Protein AF-D6GSN2-F1 (afdb_monomer_lite)

pLDDT: mean 81.01, std 17.98, range [33.53, 98.56]

Structure (mmCIF, N/CA/C/O backbone):
data_AF-D6GSN2-F1
#
_entry.id   AF-D6GSN2-F1
#
loop_
_atom_site.group_PDB
_atom_site.id
_atom_site.type_symbol
_atom_site.label_atom_id
_atom_site.label_alt_id
_atom_site.label_comp_id
_atom_site.label_asym_id
_atom_site.label_entity_id
_atom_site.label_seq_id
_atom_site.pdbx_PDB_ins_code
_atom_site.Cartn_x
_atom_site.Cartn_y
_atom_site.Cartn_z
_atom_site.occupancy
_atom_site.B_iso_or_equiv
_atom_site.auth_seq_id
_atom_site.auth_comp_id
_atom_site.auth_asym_id
_atom_site.auth_atom_id
_atom_site.pdbx_PDB_model_num
ATOM 1 N N . MET A 1 1 ? -15.980 -35.572 46.459 1.00 46.94 1 MET A N 1
ATOM 2 C CA . MET A 1 1 ? -16.280 -35.237 45.053 1.00 46.94 1 MET A CA 1
ATOM 3 C C . MET A 1 1 ? -17.525 -34.352 44.916 1.00 46.94 1 MET A C 1
ATOM 5 O O . MET A 1 1 ? -17.625 -33.652 43.924 1.00 46.94 1 MET A O 1
ATOM 9 N N . ASP A 1 2 ? -18.400 -34.263 45.930 1.00 45.56 2 ASP A N 1
ATOM 10 C CA . ASP A 1 2 ? -19.684 -33.539 45.803 1.00 45.56 2 ASP A CA 1
ATOM 11 C C . ASP A 1 2 ? -19.671 -32.040 46.159 1.00 45.56 2 ASP A C 1
ATOM 13 O O . ASP A 1 2 ? -20.630 -31.335 45.865 1.00 45.56 2 ASP A O 1
ATOM 17 N N . LYS A 1 3 ? -18.590 -31.507 46.750 1.00 38.56 3 LYS A N 1
ATOM 18 C CA . LYS A 1 3 ? -18.496 -30.070 47.100 1.00 38.56 3 LYS A CA 1
ATOM 19 C C . LYS A 1 3 ? -18.049 -29.159 45.948 1.00 38.56 3 LYS A C 1
ATOM 21 O O . LYS A 1 3 ? -18.283 -27.959 46.009 1.00 38.56 3 LYS A O 1
ATOM 26 N N . GLU A 1 4 ? -17.402 -29.704 44.919 1.00 41.00 4 GLU A N 1
ATOM 27 C CA . GLU A 1 4 ? -16.933 -28.929 43.755 1.00 41.00 4 GLU A CA 1
ATOM 28 C C . GLU A 1 4 ? -18.029 -28.754 42.692 1.00 41.00 4 GLU A C 1
ATOM 30 O O . GLU A 1 4 ? -18.098 -27.717 42.036 1.00 41.00 4 GLU A O 1
ATOM 35 N N . LEU A 1 5 ? -18.934 -29.731 42.569 1.00 42.16 5 LEU A N 1
ATOM 36 C CA . LEU A 1 5 ? -20.076 -29.668 41.652 1.00 42.16 5 LEU A CA 1
ATOM 37 C C . LEU A 1 5 ? -21.131 -28.643 42.094 1.00 42.16 5 LEU A C 1
ATOM 39 O O . LEU A 1 5 ? -21.632 -27.903 41.250 1.00 42.16 5 LEU A O 1
ATOM 43 N N . SER A 1 6 ? -21.406 -28.528 43.400 1.00 38.72 6 SER A N 1
ATOM 44 C CA . SER A 1 6 ? -22.350 -27.522 43.911 1.00 38.72 6 SER A CA 1
ATOM 45 C C . SER A 1 6 ? -21.814 -26.095 43.766 1.00 38.72 6 SER A C 1
ATOM 47 O O . SER A 1 6 ? -22.580 -25.173 43.513 1.00 38.72 6 SER A O 1
ATOM 49 N N . LEU A 1 7 ? -20.493 -25.907 43.884 1.00 39.81 7 LEU A N 1
ATOM 50 C CA . LEU A 1 7 ? -19.859 -24.593 43.765 1.00 39.81 7 LEU A CA 1
ATOM 51 C C . LEU A 1 7 ? -19.877 -24.074 42.317 1.00 39.81 7 LEU A C 1
ATOM 53 O O . LEU A 1 7 ? -20.044 -22.879 42.101 1.00 39.81 7 LEU A O 1
ATOM 57 N N . ASN A 1 8 ? -19.735 -24.963 41.328 1.00 41.59 8 ASN A N 1
ATOM 58 C CA . ASN A 1 8 ? -19.773 -24.581 39.914 1.00 41.59 8 ASN A CA 1
ATOM 59 C C . ASN A 1 8 ? -21.194 -24.258 39.426 1.00 41.59 8 ASN A C 1
ATOM 61 O O . ASN A 1 8 ? -21.355 -23.322 38.648 1.00 41.59 8 ASN A O 1
ATOM 65 N N . GLN A 1 9 ? -22.223 -24.956 39.923 1.00 46.56 9 GLN A N 1
ATOM 66 C CA . GLN A 1 9 ? -23.619 -24.621 39.606 1.00 46.56 9 GLN A CA 1
ATOM 67 C C . GLN A 1 9 ? -24.033 -23.256 40.180 1.00 46.56 9 GLN A C 1
ATOM 69 O O . GLN A 1 9 ? -24.619 -22.452 39.460 1.00 46.56 9 GLN A O 1
ATOM 74 N N . ASP A 1 10 ? -23.627 -22.939 41.414 1.00 41.78 10 ASP A N 1
ATOM 75 C CA . ASP A 1 10 ? -23.891 -21.638 42.055 1.00 41.78 10 ASP A CA 1
ATOM 76 C C . ASP A 1 10 ? -23.193 -20.458 41.342 1.00 41.78 10 ASP A C 1
ATOM 78 O O . ASP A 1 10 ? -23.660 -19.315 41.381 1.00 41.78 10 ASP A O 1
ATOM 82 N N . ILE A 1 11 ? -22.045 -20.708 40.698 1.00 48.97 11 ILE A N 1
ATOM 83 C CA . ILE A 1 11 ? -21.293 -19.695 39.940 1.00 48.97 11 ILE A CA 1
ATOM 84 C C . ILE A 1 11 ? -21.931 -19.443 38.571 1.00 48.97 11 ILE A C 1
ATOM 86 O O . ILE A 1 11 ? -22.007 -18.285 38.153 1.00 48.97 11 ILE A O 1
ATOM 90 N N . ASP A 1 12 ? -22.403 -20.488 37.889 1.00 44.69 12 ASP A N 1
ATOM 91 C CA . ASP A 1 12 ? -23.078 -20.351 36.594 1.00 44.69 12 ASP A CA 1
ATOM 92 C C . ASP A 1 12 ? -24.470 -19.718 36.738 1.00 44.69 12 ASP A C 1
ATOM 94 O O . ASP A 1 12 ? -24.841 -18.863 35.933 1.00 44.69 12 ASP A O 1
ATOM 98 N N . GLU A 1 13 ? -25.203 -20.025 37.810 1.00 42.28 13 GLU A N 1
ATOM 99 C CA . GLU A 1 13 ? -26.502 -19.405 38.090 1.00 42.28 13 GLU A CA 1
ATOM 100 C C . GLU A 1 13 ? -26.351 -17.915 38.448 1.00 42.28 13 GLU A C 1
ATOM 102 O O . GLU A 1 13 ? -27.048 -17.060 37.896 1.00 42.28 13 GLU A O 1
ATOM 107 N N . LYS A 1 14 ? -25.335 -17.553 39.249 1.00 41.28 14 LYS A N 1
ATOM 108 C CA . LYS A 1 14 ? -24.976 -16.142 39.493 1.00 41.28 14 LYS A CA 1
ATOM 109 C C . LYS A 1 14 ? -24.483 -15.422 38.238 1.00 41.28 14 LYS A C 1
ATOM 111 O O . LYS A 1 14 ? -24.717 -14.222 38.113 1.00 41.28 14 LYS A O 1
ATOM 116 N N . ARG A 1 15 ? -23.818 -16.109 37.303 1.00 43.31 15 ARG A N 1
ATOM 117 C CA . ARG A 1 15 ? -23.411 -15.525 36.012 1.00 43.31 15 ARG A CA 1
ATOM 118 C C . ARG A 1 15 ? -24.603 -15.228 35.118 1.00 43.31 15 ARG A C 1
ATOM 120 O O . ARG A 1 15 ? -24.644 -14.138 34.557 1.00 43.31 15 ARG A O 1
ATOM 127 N N . ASN A 1 16 ? -25.559 -16.149 35.035 1.00 38.69 16 ASN A N 1
ATOM 128 C CA . ASN A 1 16 ? -26.760 -15.976 34.223 1.00 38.69 16 ASN A CA 1
ATOM 129 C C . ASN A 1 16 ? -27.646 -14.844 34.764 1.00 38.69 16 ASN A C 1
ATOM 131 O O . ASN A 1 16 ? -28.107 -14.015 33.985 1.00 38.69 16 ASN A O 1
ATOM 135 N N . ILE A 1 17 ? -27.780 -14.722 36.091 1.00 39.19 17 ILE A N 1
ATOM 136 C CA . ILE A 1 17 ? -28.518 -13.618 36.732 1.00 39.19 17 ILE A CA 1
ATOM 137 C C . ILE A 1 17 ? -27.818 -12.266 36.498 1.00 39.19 17 ILE A C 1
ATOM 139 O O . ILE A 1 17 ? -28.479 -11.265 36.227 1.00 39.19 17 ILE A O 1
ATOM 143 N N . VAL A 1 18 ? -26.479 -12.222 36.542 1.00 45.31 18 VAL A N 1
ATOM 144 C CA . VAL A 1 18 ? -25.702 -11.006 36.231 1.00 45.31 18 VAL A CA 1
ATOM 145 C C . VAL A 1 18 ? -25.767 -10.658 34.739 1.00 45.31 18 VAL A C 1
ATOM 147 O O . VAL A 1 18 ? -25.810 -9.476 34.397 1.00 45.31 18 VAL A O 1
ATOM 150 N N . GLU A 1 19 ? -25.803 -11.645 33.840 1.00 44.28 19 GLU A N 1
ATOM 151 C CA . GLU A 1 19 ? -26.000 -11.411 32.407 1.00 44.28 19 GLU A CA 1
ATOM 152 C C . GLU A 1 19 ? -27.405 -10.879 32.108 1.00 44.28 19 GLU A C 1
ATOM 154 O O . GLU A 1 19 ? -27.504 -9.867 31.411 1.00 44.28 19 GLU A O 1
ATOM 159 N N . GLU A 1 20 ? -28.463 -11.457 32.686 1.00 41.44 20 GLU A N 1
ATOM 160 C CA . GLU A 1 20 ? -29.844 -10.977 32.527 1.00 41.44 20 GLU A CA 1
ATOM 161 C C . GLU A 1 20 ? -30.050 -9.576 33.117 1.00 41.44 20 GLU A C 1
ATOM 163 O O . GLU A 1 20 ? -30.568 -8.706 32.413 1.00 41.44 20 GLU A O 1
ATOM 168 N N . GLN A 1 21 ? -29.540 -9.292 34.325 1.00 35.34 21 GLN A N 1
ATOM 169 C CA . GLN A 1 21 ? -29.557 -7.930 34.882 1.00 35.34 21 GLN A CA 1
ATOM 170 C C . GLN A 1 21 ? -28.750 -6.948 34.025 1.00 35.34 21 GLN A C 1
ATOM 172 O O . GLN A 1 21 ? -29.186 -5.818 33.813 1.00 35.34 21 GLN A O 1
ATOM 177 N N . SER A 1 22 ? -27.616 -7.368 33.446 1.00 43.03 22 SER A N 1
ATOM 178 C CA . SER A 1 22 ? -26.859 -6.512 32.524 1.00 43.03 22 SER A CA 1
ATOM 179 C C . SER A 1 22 ? -27.620 -6.237 31.225 1.00 43.03 22 SER A C 1
ATOM 181 O O . SER A 1 22 ? -27.480 -5.152 30.657 1.00 43.03 22 SER A O 1
ATOM 183 N N . ILE A 1 23 ? -28.434 -7.182 30.744 1.00 41.75 23 ILE A N 1
ATOM 184 C CA . ILE A 1 23 ? -29.249 -7.046 29.531 1.00 41.75 23 ILE A CA 1
ATOM 185 C C . ILE A 1 23 ? -30.430 -6.101 29.793 1.00 41.75 23 ILE A C 1
ATOM 187 O O . ILE A 1 23 ? -30.676 -5.210 28.972 1.00 41.75 23 ILE A O 1
ATOM 191 N N . GLU A 1 24 ? -31.093 -6.215 30.946 1.00 38.50 24 GLU A N 1
ATOM 192 C CA . GLU A 1 24 ? -32.189 -5.328 31.366 1.00 38.50 24 GLU A CA 1
ATOM 193 C C . GLU A 1 24 ? -31.708 -3.898 31.657 1.00 38.50 24 GLU A C 1
ATOM 195 O O . GLU A 1 24 ? -32.282 -2.927 31.150 1.00 38.50 24 GLU A O 1
ATOM 200 N N . ASP A 1 25 ? -30.578 -3.744 32.351 1.00 40.03 25 ASP A N 1
ATOM 201 C CA . ASP A 1 25 ? -29.944 -2.441 32.571 1.00 40.03 25 ASP A CA 1
ATOM 202 C C . ASP A 1 25 ? -29.464 -1.824 31.250 1.00 40.03 25 ASP A C 1
ATOM 204 O O . ASP A 1 25 ? -29.581 -0.613 31.031 1.00 40.03 25 ASP A O 1
ATOM 208 N N . THR A 1 26 ? -29.004 -2.650 30.302 1.00 40.91 26 THR A N 1
ATOM 209 C CA . THR A 1 26 ? -28.653 -2.205 28.947 1.00 40.91 26 THR A CA 1
ATOM 210 C C . THR A 1 26 ? -29.885 -1.750 28.161 1.00 40.91 26 THR A C 1
ATOM 212 O O . THR A 1 26 ? -29.779 -0.781 27.407 1.00 40.91 26 THR A O 1
ATOM 215 N N . MET A 1 27 ? -31.054 -2.378 28.332 1.00 36.25 27 MET A N 1
ATOM 216 C CA . MET A 1 27 ? -32.306 -1.919 27.712 1.00 36.25 27 MET A CA 1
ATOM 217 C C . MET A 1 27 ? -32.791 -0.594 28.312 1.00 36.25 27 MET A C 1
ATOM 219 O O . MET A 1 27 ? -33.195 0.300 27.563 1.00 36.25 27 MET A O 1
ATOM 223 N N . ASN A 1 28 ? -32.658 -0.411 29.626 1.00 34.50 28 ASN A N 1
ATOM 224 C CA . ASN A 1 28 ? -33.082 0.815 30.303 1.00 34.50 28 ASN A CA 1
ATOM 225 C C . ASN A 1 28 ? -32.132 2.002 30.042 1.00 34.50 28 ASN A C 1
ATOM 227 O O . ASN A 1 28 ? -32.588 3.138 29.867 1.00 34.50 28 ASN A O 1
ATOM 231 N N . LEU A 1 29 ? -30.826 1.762 29.875 1.00 37.44 29 LEU A N 1
ATOM 232 C CA . LEU A 1 29 ? -29.830 2.799 29.557 1.00 37.44 29 LEU A CA 1
ATOM 233 C C . LEU A 1 29 ? -29.814 3.244 28.081 1.00 37.44 29 LEU A C 1
ATOM 235 O O . LEU A 1 29 ? -29.312 4.329 27.776 1.00 37.44 29 LEU A O 1
ATOM 239 N N . VAL A 1 30 ? -30.421 2.487 27.155 1.00 41.88 30 VAL A N 1
ATOM 240 C CA . VAL A 1 30 ? -30.580 2.881 25.733 1.00 41.88 30 VAL A CA 1
ATOM 241 C C . VAL A 1 30 ? -31.420 4.159 25.562 1.00 41.88 30 VAL A C 1
ATOM 243 O O . VAL A 1 30 ? -31.314 4.840 24.536 1.00 41.88 30 VAL A O 1
ATOM 246 N N . THR A 1 31 ? -32.189 4.555 26.579 1.00 39.97 31 THR A N 1
ATOM 247 C CA . THR A 1 31 ? -33.039 5.754 26.540 1.00 39.97 31 THR A CA 1
ATOM 248 C C . THR A 1 31 ? -32.330 7.050 26.950 1.00 39.97 31 THR A C 1
ATOM 250 O O . THR A 1 31 ? -32.788 8.134 26.579 1.00 39.97 31 THR A O 1
ATOM 253 N N . ARG A 1 32 ? -31.177 6.999 27.636 1.00 42.12 32 ARG A N 1
ATOM 254 C CA . ARG A 1 32 ? -30.509 8.208 28.152 1.00 42.12 32 ARG A CA 1
ATOM 255 C C . ARG A 1 32 ? -29.090 8.382 27.603 1.00 42.12 32 ARG A C 1
ATOM 257 O O . ARG A 1 32 ? -28.128 7.800 28.076 1.00 42.12 32 ARG A O 1
ATOM 264 N N . LYS A 1 33 ? -28.986 9.335 26.668 1.00 44.28 33 LYS A N 1
ATOM 265 C CA . LYS A 1 33 ? -27.769 10.046 26.218 1.00 44.28 33 LYS A CA 1
ATOM 266 C C . LYS A 1 33 ? -26.828 9.288 25.263 1.00 44.28 33 LYS A C 1
ATOM 268 O O . LYS A 1 33 ? -25.682 8.986 25.572 1.00 44.28 33 LYS A O 1
ATOM 273 N N . SER A 1 34 ? -27.248 9.187 24.001 1.00 38.78 34 SER A N 1
ATOM 274 C CA . SER A 1 34 ? -26.329 9.270 22.852 1.00 38.78 34 SER A CA 1
ATOM 275 C C . SER A 1 34 ? -26.810 10.385 21.921 1.00 38.78 34 SER A C 1
ATOM 277 O O . SER A 1 34 ? -28.007 10.421 21.637 1.00 38.78 34 SER A O 1
ATOM 279 N N . GLY A 1 35 ? -25.912 11.263 21.454 1.00 40.81 35 GLY A N 1
ATOM 280 C CA . GLY A 1 35 ? -26.198 12.342 20.491 1.00 40.81 35 GLY A CA 1
ATOM 281 C C . GLY A 1 35 ? -27.197 11.927 19.400 1.00 40.81 35 GLY A C 1
ATOM 282 O O . GLY A 1 35 ? -27.111 10.831 18.846 1.00 40.81 35 GLY A O 1
ATOM 283 N N . LYS A 1 36 ? -28.212 12.775 19.202 1.00 40.97 36 LYS A N 1
ATOM 284 C CA . LYS A 1 36 ? -29.557 12.417 18.732 1.00 40.97 36 LYS A CA 1
ATOM 285 C C . LYS A 1 36 ? -29.611 12.046 17.242 1.00 40.97 36 LYS A C 1
ATOM 287 O O . LYS A 1 36 ? -29.685 12.915 16.385 1.00 40.97 36 LYS A O 1
ATOM 292 N N . ILE A 1 37 ? -29.730 10.750 16.957 1.00 44.69 37 ILE A N 1
ATOM 293 C CA . ILE A 1 37 ? -30.671 10.279 15.926 1.00 44.69 37 ILE A CA 1
ATOM 294 C C . ILE A 1 37 ? -32.062 10.354 16.582 1.00 44.69 37 ILE A C 1
ATOM 296 O O . ILE A 1 37 ? -32.171 9.914 17.733 1.00 44.69 37 ILE A O 1
ATOM 300 N N . PRO A 1 38 ? -33.110 10.907 15.938 1.00 43.28 38 PRO A N 1
ATOM 301 C CA . PRO A 1 38 ? -34.443 10.976 16.535 1.00 43.28 38 PRO A CA 1
ATOM 302 C C . PRO A 1 38 ? -34.870 9.593 17.039 1.00 43.28 38 PRO A C 1
ATOM 304 O O . PRO A 1 38 ? -34.763 8.616 16.298 1.00 43.28 38 PRO A O 1
ATOM 307 N N . ALA A 1 39 ? -35.351 9.489 18.284 1.00 52.78 39 ALA A N 1
ATOM 308 C CA . ALA A 1 39 ? -35.745 8.210 18.896 1.00 52.78 39 ALA A CA 1
ATOM 309 C C . ALA A 1 39 ? -36.732 7.413 18.016 1.00 52.78 39 ALA A C 1
ATOM 311 O O . ALA A 1 39 ? -36.662 6.189 17.952 1.00 52.78 39 ALA A O 1
ATOM 312 N N . ARG A 1 40 ? -37.551 8.135 17.238 1.00 51.94 40 ARG A N 1
ATOM 313 C CA . ARG A 1 40 ? -38.499 7.614 16.244 1.00 51.94 40 ARG A CA 1
ATOM 314 C C . ARG A 1 40 ? -37.856 6.807 15.104 1.00 51.94 40 ARG A C 1
ATOM 316 O O . ARG A 1 40 ? -38.522 5.968 14.514 1.00 51.94 40 ARG A O 1
ATOM 323 N N . PHE A 1 41 ? -36.585 7.049 14.769 1.00 51.75 41 PHE A N 1
ATOM 324 C CA . PHE A 1 41 ? -35.891 6.349 13.679 1.00 51.75 41 PHE A CA 1
ATOM 325 C C . PHE A 1 41 ? -35.291 5.014 14.144 1.00 51.75 41 PHE A C 1
ATOM 327 O O . PHE A 1 41 ? -35.366 4.015 13.429 1.00 51.75 41 PHE A O 1
ATOM 334 N N . LYS A 1 42 ? -34.771 4.968 15.382 1.00 56.53 42 LYS A N 1
ATOM 335 C CA . LYS A 1 42 ? -34.253 3.737 16.011 1.00 56.53 42 LYS A CA 1
ATOM 336 C C . LYS A 1 42 ? -35.348 2.696 16.282 1.00 56.53 42 LYS A C 1
ATOM 338 O O . LYS A 1 42 ? -35.045 1.513 16.384 1.00 56.53 42 LYS A O 1
ATOM 343 N N . SER A 1 43 ? -36.605 3.129 16.387 1.00 58.22 43 SER A N 1
ATOM 344 C CA . SER A 1 43 ? -37.767 2.259 16.591 1.00 58.22 43 SER A CA 1
ATOM 345 C C . SER A 1 43 ? -38.389 1.741 15.290 1.00 58.22 43 SER A C 1
ATOM 347 O O . SER A 1 43 ? -39.404 1.052 15.336 1.00 58.22 43 SER A O 1
ATOM 349 N N . THR A 1 44 ? -37.828 2.068 14.119 1.00 79.31 44 THR A N 1
ATOM 350 C CA . THR A 1 44 ? -38.349 1.535 12.854 1.00 79.31 44 THR A CA 1
ATOM 351 C C . THR A 1 44 ? -37.953 0.069 12.686 1.00 79.31 44 THR A C 1
ATOM 353 O O . THR A 1 44 ? -36.796 -0.306 12.886 1.00 79.31 44 THR A O 1
ATOM 356 N N . LYS A 1 45 ? -38.909 -0.766 12.255 1.00 84.69 45 LYS A N 1
ATOM 357 C CA . LYS A 1 45 ? -38.676 -2.188 11.940 1.00 84.69 45 LYS A CA 1
ATOM 358 C C . LYS A 1 45 ? -37.537 -2.366 10.929 1.00 84.69 45 LYS A C 1
ATOM 360 O O . LYS A 1 45 ? -36.744 -3.292 11.045 1.00 84.69 45 LYS A O 1
ATOM 365 N N . PHE A 1 46 ? -37.413 -1.429 9.986 1.00 85.00 46 PHE A N 1
ATOM 366 C CA . PHE A 1 46 ? -36.304 -1.381 9.035 1.00 85.00 46 PHE A CA 1
ATOM 367 C C . PHE A 1 46 ? -34.943 -1.228 9.725 1.00 85.00 46 PHE A C 1
ATOM 369 O O . PHE A 1 46 ? -34.059 -2.044 9.490 1.00 85.00 46 PHE A O 1
ATOM 376 N N . TYR A 1 47 ? -34.773 -0.229 10.602 1.00 83.69 47 TYR A N 1
ATOM 377 C CA . TYR A 1 47 ? -33.507 -0.014 11.309 1.00 83.69 47 TYR A CA 1
ATOM 378 C C . TYR A 1 47 ? -33.133 -1.210 12.189 1.00 83.69 47 TYR A C 1
ATOM 380 O O . TYR A 1 47 ? -31.976 -1.621 12.208 1.00 83.69 47 TYR A O 1
ATOM 388 N N . GLN A 1 48 ? -34.109 -1.797 12.886 1.00 84.81 48 GLN A N 1
ATOM 389 C CA . GLN A 1 48 ? -33.882 -2.982 13.715 1.00 84.81 48 GLN A CA 1
ATOM 390 C C . GLN A 1 48 ? -33.439 -4.188 12.881 1.00 84.81 48 GLN A C 1
ATOM 392 O O . GLN A 1 48 ? -32.447 -4.829 13.224 1.00 84.81 48 GLN A O 1
ATOM 397 N N . ASN A 1 49 ? -34.123 -4.460 11.765 1.00 88.44 49 ASN A N 1
ATOM 398 C CA . ASN A 1 49 ? -33.750 -5.535 10.845 1.00 88.44 49 ASN A CA 1
ATOM 399 C C . ASN A 1 49 ? -32.364 -5.296 10.242 1.00 88.44 49 ASN A C 1
ATOM 401 O O . ASN A 1 49 ? -31.535 -6.199 10.247 1.00 88.44 49 ASN A O 1
ATOM 405 N N . PHE A 1 50 ? -32.083 -4.070 9.796 1.00 88.50 50 PHE A N 1
ATOM 406 C CA . PHE A 1 50 ? -30.777 -3.694 9.266 1.00 88.50 50 PHE A CA 1
ATOM 407 C C . PHE A 1 50 ? -29.668 -3.921 10.295 1.00 88.50 50 PHE A C 1
ATOM 409 O O . PHE A 1 50 ? -28.681 -4.589 9.999 1.00 88.50 50 PHE A O 1
ATOM 416 N N . MET A 1 51 ? -29.835 -3.414 11.520 1.00 88.19 51 MET A N 1
ATOM 417 C CA . MET A 1 51 ? -28.835 -3.588 12.571 1.00 88.19 51 MET A CA 1
ATOM 418 C C . MET A 1 51 ? -28.650 -5.059 12.942 1.00 88.19 51 MET A C 1
ATOM 420 O O . MET A 1 51 ? -27.516 -5.461 13.191 1.00 88.19 51 MET A O 1
ATOM 424 N N . ARG A 1 52 ? -29.719 -5.868 12.935 1.00 88.81 52 ARG A N 1
ATOM 425 C CA . ARG A 1 52 ? -29.632 -7.319 13.143 1.00 88.81 52 ARG A CA 1
ATOM 426 C C . ARG A 1 52 ? -28.791 -7.985 12.054 1.00 88.81 52 ARG A C 1
ATOM 428 O O . ARG A 1 52 ? -27.798 -8.623 12.384 1.00 88.81 52 ARG A O 1
ATOM 435 N N . SER A 1 53 ? -29.102 -7.744 10.781 1.00 89.62 53 SER A N 1
ATOM 436 C CA . SER A 1 53 ? -28.314 -8.273 9.659 1.00 89.62 53 SER A CA 1
ATOM 437 C C . SER A 1 53 ? -26.854 -7.824 9.727 1.00 89.62 53 SER A C 1
ATOM 439 O O . SER A 1 53 ? -25.941 -8.619 9.529 1.00 89.62 53 SER A O 1
ATOM 441 N N . VAL A 1 54 ? -26.605 -6.560 10.082 1.00 91.12 54 VAL A N 1
ATOM 442 C CA . VAL A 1 54 ? -25.247 -6.047 10.286 1.00 91.12 54 VAL A CA 1
ATOM 443 C C . VAL A 1 54 ? -24.526 -6.806 11.396 1.00 91.12 54 VAL A C 1
ATOM 445 O O . VAL A 1 54 ? -23.344 -7.080 11.228 1.00 91.12 54 VAL A O 1
ATOM 448 N N . GLN A 1 55 ? -25.183 -7.173 12.505 1.00 91.62 55 GLN A N 1
ATOM 449 C CA . GLN A 1 55 ? -24.561 -7.983 13.563 1.00 91.62 55 GLN A CA 1
ATOM 450 C C . GLN A 1 55 ? -24.270 -9.427 13.125 1.00 91.62 55 GLN A C 1
ATOM 452 O O . GLN A 1 55 ? -23.267 -9.979 13.570 1.00 91.62 55 GLN A O 1
ATOM 457 N N . GLU A 1 56 ? -25.056 -10.000 12.215 1.00 92.94 56 GLU A N 1
ATOM 458 C CA . GLU A 1 56 ? -24.880 -11.375 11.717 1.00 92.94 56 GLU A CA 1
ATOM 459 C C . GLU A 1 56 ? -23.743 -11.518 10.687 1.00 92.94 56 GLU A C 1
ATOM 461 O O . GLU A 1 56 ? -23.074 -12.549 10.639 1.00 92.94 56 GLU A O 1
ATOM 466 N N . VAL A 1 57 ? -23.479 -10.488 9.875 1.00 94.94 57 VAL A N 1
ATOM 467 C CA . VAL A 1 57 ? -22.444 -10.537 8.823 1.00 94.94 57 VAL A CA 1
ATOM 468 C C . VAL A 1 57 ? -21.028 -10.540 9.414 1.00 94.94 57 VAL A C 1
ATOM 470 O O . VAL A 1 57 ? -20.711 -9.725 10.271 1.00 94.94 57 VAL A O 1
ATOM 473 N N . ASP A 1 58 ? -20.134 -11.399 8.926 1.00 95.50 58 ASP A N 1
ATOM 474 C CA . ASP A 1 58 ? -18.720 -11.434 9.340 1.00 95.50 58 ASP A CA 1
ATOM 475 C C . ASP A 1 58 ? -18.006 -10.077 9.150 1.00 95.50 58 ASP A C 1
ATOM 477 O O . ASP A 1 58 ? -18.164 -9.421 8.121 1.00 95.50 58 ASP A O 1
ATOM 481 N N . ASP A 1 59 ? -17.167 -9.672 10.110 1.00 96.00 59 ASP A N 1
ATOM 482 C CA . ASP A 1 59 ? -16.472 -8.373 10.107 1.00 96.00 59 ASP A CA 1
ATOM 483 C C . ASP A 1 59 ? -15.645 -8.137 8.834 1.00 96.00 59 ASP A C 1
ATOM 485 O O . ASP A 1 59 ? -15.578 -7.015 8.332 1.00 96.00 59 ASP A O 1
ATOM 489 N N . VAL A 1 60 ? -14.999 -9.189 8.314 1.00 97.44 60 VAL A N 1
ATOM 490 C CA . VAL A 1 60 ? -14.222 -9.119 7.065 1.00 97.44 60 VAL A CA 1
ATOM 491 C C . VAL A 1 60 ? -15.142 -8.822 5.889 1.00 97.44 60 VAL A C 1
ATOM 493 O O . VAL A 1 60 ? -14.837 -7.958 5.073 1.00 97.44 60 VAL A O 1
ATOM 496 N N . VAL A 1 61 ? -16.274 -9.521 5.808 1.00 97.38 61 VAL A N 1
ATOM 497 C CA . VAL A 1 61 ? -17.248 -9.344 4.728 1.00 97.38 61 VAL A CA 1
ATOM 498 C C . VAL A 1 61 ? -17.848 -7.943 4.790 1.00 97.38 61 VAL A C 1
ATOM 500 O O . VAL A 1 61 ? -17.874 -7.255 3.774 1.00 97.38 61 VAL A O 1
ATOM 503 N N . LEU A 1 62 ? -18.250 -7.480 5.976 1.00 97.69 62 LEU A N 1
ATOM 504 C CA . LEU A 1 62 ? -18.797 -6.136 6.158 1.00 97.69 62 LEU A CA 1
ATOM 505 C C . LEU A 1 62 ? -17.786 -5.050 5.754 1.00 97.69 62 LEU A C 1
ATOM 507 O O . LEU A 1 62 ? -18.142 -4.129 5.020 1.00 97.69 62 LEU A O 1
ATOM 511 N N . PHE A 1 63 ? -16.521 -5.193 6.160 1.00 98.31 63 PHE A N 1
ATOM 512 C CA . PHE A 1 63 ? -15.443 -4.296 5.742 1.00 98.31 63 PHE A CA 1
ATOM 513 C C . PHE A 1 63 ? -15.270 -4.262 4.224 1.00 98.31 63 PHE A C 1
ATOM 515 O O . PHE A 1 63 ? -15.214 -3.180 3.644 1.00 98.31 63 PHE A O 1
ATOM 522 N N . LEU A 1 64 ? -15.212 -5.430 3.574 1.00 98.12 64 LEU A N 1
ATOM 523 C CA . LEU A 1 64 ? -15.030 -5.520 2.126 1.00 98.12 64 LEU A CA 1
ATOM 524 C C . LEU A 1 64 ? -16.233 -4.959 1.364 1.00 98.12 64 LEU A C 1
ATOM 526 O O . LEU A 1 64 ? -16.030 -4.303 0.347 1.00 98.12 64 LEU A O 1
ATOM 530 N N . ILE A 1 65 ? -17.461 -5.147 1.859 1.00 97.44 65 ILE A N 1
ATOM 531 C CA . ILE A 1 65 ? -18.665 -4.529 1.286 1.00 97.44 65 ILE A CA 1
ATOM 532 C C . ILE A 1 65 ? -18.561 -3.003 1.360 1.00 97.44 65 ILE A C 1
ATOM 534 O O . ILE A 1 65 ? -18.702 -2.334 0.338 1.00 97.44 65 ILE A O 1
ATOM 538 N N . ILE A 1 66 ? -18.273 -2.446 2.542 1.00 97.25 66 ILE A N 1
ATOM 539 C CA . ILE A 1 66 ? -18.168 -0.990 2.730 1.00 97.25 66 ILE A CA 1
ATOM 540 C C . ILE A 1 66 ? -17.058 -0.414 1.847 1.00 97.25 66 ILE A C 1
ATOM 542 O O . ILE A 1 66 ? -17.284 0.566 1.138 1.00 97.25 66 ILE A O 1
ATOM 546 N N . LEU A 1 67 ? -15.880 -1.041 1.851 1.00 96.94 67 LEU A N 1
ATOM 547 C CA . LEU A 1 67 ? -14.754 -0.631 1.020 1.00 96.94 67 LEU A CA 1
ATOM 548 C C . LEU A 1 67 ? -15.115 -0.668 -0.470 1.00 96.94 67 LEU A C 1
ATOM 550 O O . LEU A 1 67 ? -14.862 0.300 -1.181 1.00 96.94 67 LEU A O 1
ATOM 554 N N . SER A 1 68 ? -15.741 -1.751 -0.935 1.00 95.62 68 SER A N 1
ATOM 555 C CA . SER A 1 68 ? -16.118 -1.918 -2.344 1.00 95.62 68 SER A CA 1
ATOM 556 C C . SER A 1 68 ? -17.145 -0.880 -2.785 1.00 95.62 68 SER A C 1
ATOM 558 O O . SER A 1 68 ? -17.021 -0.340 -3.878 1.00 95.62 68 SER A O 1
ATOM 560 N N . ILE A 1 69 ? -18.119 -0.545 -1.929 1.00 94.94 69 ILE A N 1
ATOM 561 C CA . ILE A 1 69 ? -19.076 0.540 -2.192 1.00 94.94 69 ILE A CA 1
ATOM 562 C C . ILE A 1 69 ? -18.332 1.868 -2.355 1.00 94.94 69 ILE A C 1
ATOM 564 O O . ILE A 1 69 ? -18.572 2.588 -3.322 1.00 94.94 69 ILE A O 1
ATOM 568 N N . MET A 1 70 ? -17.405 2.192 -1.446 1.00 93.56 70 MET A N 1
ATOM 569 C CA . MET A 1 70 ? -16.624 3.430 -1.540 1.00 93.56 70 MET A CA 1
ATOM 570 C C . MET A 1 70 ? -15.786 3.473 -2.825 1.00 93.56 70 MET A C 1
ATOM 572 O O . MET A 1 70 ? -15.815 4.477 -3.532 1.00 93.56 70 MET A O 1
ATOM 576 N N . VAL A 1 71 ? -15.085 2.386 -3.158 1.00 92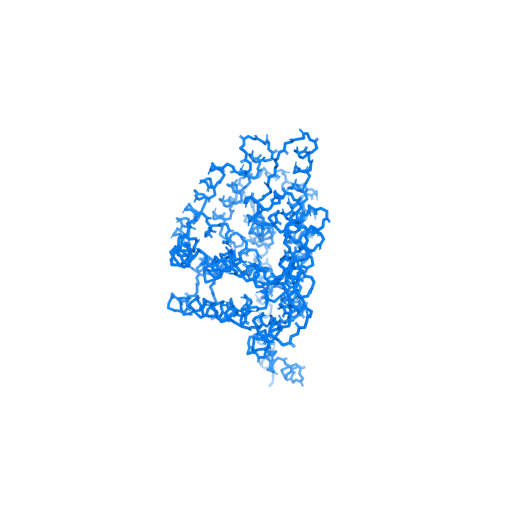.50 71 VAL A N 1
ATOM 577 C CA . VAL A 1 71 ? -14.275 2.279 -4.383 1.00 92.50 71 VAL A CA 1
ATOM 578 C C . VAL A 1 71 ? -15.146 2.405 -5.634 1.00 92.50 71 VAL A C 1
ATOM 580 O O . VAL A 1 71 ? -14.795 3.164 -6.532 1.00 92.50 71 VAL A O 1
ATOM 583 N N . LEU A 1 72 ? -16.312 1.753 -5.678 1.00 92.12 72 LEU A N 1
ATOM 584 C CA . LEU A 1 72 ? -17.247 1.845 -6.802 1.00 92.12 72 LEU A CA 1
ATOM 585 C C . LEU A 1 72 ? -17.767 3.274 -7.007 1.00 92.12 72 LEU A C 1
ATOM 587 O O . LEU A 1 72 ? -17.900 3.720 -8.148 1.00 92.12 72 LEU A O 1
ATOM 591 N N . LEU A 1 73 ? -18.030 4.011 -5.923 1.00 89.75 73 LEU A N 1
ATOM 592 C CA . LEU A 1 73 ? -18.393 5.428 -6.004 1.00 89.75 73 LEU A CA 1
ATOM 593 C C . LEU A 1 73 ? -17.253 6.250 -6.620 1.00 89.75 73 LEU A C 1
ATOM 595 O O . LEU A 1 73 ? -17.496 7.008 -7.557 1.00 89.75 73 LEU A O 1
ATOM 599 N N . PHE A 1 74 ? -16.009 6.042 -6.169 1.00 88.19 74 PHE A N 1
ATOM 600 C CA . PHE A 1 74 ? -14.827 6.668 -6.775 1.00 88.19 74 PHE A CA 1
ATOM 601 C C . PHE A 1 74 ? -14.705 6.348 -8.267 1.00 88.19 74 PHE A C 1
ATOM 603 O O . PHE A 1 74 ? -14.515 7.257 -9.072 1.00 88.19 74 PHE A O 1
ATOM 610 N N . THR A 1 75 ? -14.849 5.076 -8.642 1.00 89.69 75 THR A N 1
ATOM 611 C CA . THR A 1 75 ? -14.802 4.618 -10.036 1.00 89.69 75 THR A CA 1
ATOM 612 C C . THR A 1 75 ? -15.882 5.286 -10.881 1.00 89.69 75 THR A C 1
ATOM 614 O O . THR A 1 75 ? -15.595 5.751 -11.980 1.00 89.69 75 THR A O 1
ATOM 617 N N . SER A 1 76 ? -17.114 5.366 -10.374 1.00 89.56 76 SER A N 1
ATOM 618 C CA . SER A 1 76 ? -18.254 5.936 -11.102 1.00 89.56 76 SER A CA 1
ATOM 619 C C . SER A 1 76 ? -18.060 7.429 -11.363 1.00 89.56 76 SER A C 1
ATOM 621 O O . SER A 1 76 ? -18.262 7.903 -12.480 1.00 89.56 76 SER A O 1
ATOM 623 N N . VAL A 1 77 ? -17.600 8.164 -10.349 1.00 88.62 77 VAL A N 1
ATOM 624 C CA . VAL A 1 77 ? -17.278 9.590 -10.464 1.00 88.62 77 VAL A CA 1
ATOM 625 C C . VAL A 1 77 ? -16.120 9.802 -11.438 1.00 88.62 77 VAL A C 1
ATOM 627 O O . VAL A 1 77 ? -16.231 10.608 -12.360 1.00 88.62 77 VAL A O 1
ATOM 630 N N . ALA A 1 78 ? -15.030 9.050 -11.294 1.00 88.31 78 ALA A N 1
ATOM 631 C CA . ALA A 1 78 ? -13.880 9.162 -12.184 1.00 88.31 78 ALA A CA 1
ATOM 632 C C . ALA A 1 78 ? -14.239 8.838 -13.642 1.00 88.31 78 ALA A C 1
ATOM 634 O O . ALA A 1 78 ? -13.801 9.534 -14.559 1.00 88.31 78 ALA A O 1
ATOM 635 N N . ALA A 1 79 ? -15.083 7.826 -13.862 1.00 89.62 79 ALA A N 1
ATOM 636 C CA . ALA A 1 79 ? -15.611 7.482 -15.176 1.00 89.62 79 ALA A CA 1
ATOM 637 C C . ALA A 1 79 ? -16.458 8.616 -15.766 1.00 89.62 79 ALA A C 1
ATOM 639 O O . ALA A 1 79 ? -16.282 8.943 -16.938 1.00 89.62 79 ALA A O 1
ATOM 640 N N . TYR A 1 80 ? -17.315 9.251 -14.961 1.00 90.12 80 TYR A N 1
ATOM 641 C CA . TYR A 1 80 ? -18.100 10.410 -15.384 1.00 90.12 80 TYR A CA 1
ATOM 642 C C . TYR A 1 80 ? -17.206 11.580 -15.814 1.00 90.12 80 TYR A C 1
ATOM 644 O O . TYR A 1 80 ? -17.357 12.081 -16.927 1.00 90.12 80 TYR A O 1
ATOM 652 N N . PHE A 1 81 ? -16.230 11.975 -14.987 1.00 86.75 81 PHE A N 1
ATOM 653 C CA . PHE A 1 81 ? -15.302 13.056 -15.339 1.00 86.75 81 PHE A CA 1
ATOM 654 C C . PHE A 1 81 ? -14.500 12.730 -16.605 1.00 86.75 81 PHE A C 1
ATOM 656 O O . PHE A 1 81 ? -14.405 13.569 -17.500 1.00 86.75 81 PHE A O 1
ATOM 663 N N . LYS A 1 82 ? -14.008 11.491 -16.728 1.00 85.31 82 LYS A N 1
ATOM 664 C CA . LYS A 1 82 ? -13.310 11.014 -17.928 1.00 85.31 82 LYS A CA 1
ATOM 665 C C . LYS A 1 82 ? -14.204 11.067 -19.172 1.00 85.31 82 LYS A C 1
ATOM 667 O O . LYS A 1 82 ? -13.727 11.451 -20.235 1.00 85.31 82 LYS A O 1
ATOM 672 N N . HIS A 1 83 ? -15.487 10.719 -19.046 1.00 88.50 83 HIS A N 1
ATOM 673 C CA . HIS A 1 83 ? -16.458 10.763 -20.142 1.00 88.50 83 HIS A CA 1
ATOM 674 C C . HIS A 1 83 ? -16.704 12.190 -20.652 1.00 88.50 83 HIS A C 1
ATOM 676 O O . HIS A 1 83 ? -16.751 12.400 -21.860 1.00 88.50 83 HIS A O 1
ATOM 682 N N . ILE A 1 84 ? -16.771 13.182 -19.757 1.00 90.25 84 ILE A N 1
ATOM 683 C CA . ILE A 1 84 ? -16.902 14.604 -20.127 1.00 90.25 84 ILE A CA 1
ATOM 684 C C . ILE A 1 84 ? -15.559 15.265 -20.497 1.00 90.25 84 ILE A C 1
ATOM 686 O O . ILE A 1 84 ? -15.452 16.490 -20.513 1.00 90.25 84 ILE A O 1
ATOM 690 N N . GLY A 1 85 ? -14.514 14.468 -20.753 1.00 83.75 85 GLY A N 1
ATOM 691 C CA . GLY A 1 85 ? -13.195 14.947 -21.176 1.00 83.75 85 GLY A CA 1
ATOM 692 C C . GLY A 1 85 ? -12.374 15.633 -20.080 1.00 83.75 85 GLY A C 1
ATOM 693 O O . GLY A 1 85 ? -11.379 16.287 -20.384 1.00 83.75 85 GLY A O 1
ATOM 694 N N . LYS A 1 86 ? -12.761 15.503 -18.805 1.00 82.62 86 LYS A N 1
ATOM 695 C CA . LYS A 1 86 ? -12.021 16.061 -17.668 1.00 82.62 86 LYS A CA 1
ATOM 696 C C . LYS A 1 86 ? -11.130 15.002 -17.026 1.00 82.62 86 LYS A C 1
ATOM 698 O O . LYS A 1 86 ? -11.547 13.874 -16.770 1.00 82.62 86 LYS A O 1
ATOM 703 N N . TYR A 1 87 ? -9.896 15.388 -16.715 1.00 78.88 87 TYR A N 1
ATOM 704 C CA . TYR A 1 87 ? -9.001 14.539 -15.938 1.00 78.88 87 TYR A CA 1
ATOM 705 C C . TYR A 1 87 ? -9.481 14.452 -14.485 1.00 78.88 87 TYR A C 1
ATOM 707 O O . TYR A 1 87 ? -9.751 15.473 -13.851 1.00 78.88 87 TYR A O 1
ATOM 715 N N . PHE A 1 88 ? -9.565 13.231 -13.962 1.00 82.06 88 PHE A N 1
ATOM 716 C CA . PHE A 1 88 ? -9.923 12.970 -12.575 1.00 82.06 88 PHE A CA 1
ATOM 717 C C . PHE A 1 88 ? -9.056 11.844 -12.030 1.00 82.06 88 PHE A C 1
ATOM 719 O O . PHE A 1 88 ? -9.182 10.689 -12.433 1.00 82.06 88 PHE A O 1
ATOM 726 N N . GLN A 1 89 ? -8.182 12.192 -11.093 1.00 81.62 89 GLN A N 1
ATOM 727 C CA . GLN A 1 89 ? -7.353 11.232 -10.382 1.00 81.62 89 GLN A CA 1
ATOM 728 C C . GLN A 1 89 ? -8.033 10.806 -9.085 1.00 81.62 89 GLN A C 1
ATOM 730 O O . GLN A 1 89 ? -8.463 11.642 -8.300 1.00 81.62 89 GLN A O 1
ATOM 735 N N . ILE A 1 90 ? -8.127 9.505 -8.848 1.00 82.44 90 ILE A N 1
ATOM 736 C CA . ILE A 1 90 ? -8.795 8.968 -7.657 1.00 82.44 90 ILE A CA 1
ATOM 737 C C . ILE A 1 90 ? -7.910 9.090 -6.400 1.00 82.44 90 ILE A C 1
ATOM 739 O O . ILE A 1 90 ? -8.402 9.325 -5.291 1.00 82.44 90 ILE A O 1
ATOM 743 N N . ASN A 1 91 ? -6.592 8.989 -6.575 1.00 81.88 91 ASN A N 1
ATOM 744 C CA . ASN A 1 91 ? -5.614 9.321 -5.543 1.00 81.88 91 ASN A CA 1
ATOM 745 C C . ASN A 1 91 ? -5.329 10.834 -5.498 1.00 81.88 91 ASN A C 1
ATOM 747 O O . ASN A 1 91 ? -5.360 11.485 -6.541 1.00 81.88 91 ASN A O 1
ATOM 751 N N . PRO A 1 92 ? -5.031 11.396 -4.311 1.00 80.75 92 PRO A N 1
ATOM 752 C CA . PRO A 1 92 ? -4.723 10.704 -3.053 1.00 80.75 92 PRO A CA 1
ATOM 753 C C . PRO A 1 92 ? -5.955 10.281 -2.233 1.00 80.75 92 PRO A C 1
ATOM 755 O O . PRO A 1 92 ? -5.809 9.569 -1.245 1.00 80.75 92 PRO A O 1
ATOM 758 N N . THR A 1 93 ? -7.170 10.690 -2.600 1.00 84.62 93 THR A N 1
ATOM 759 C CA . THR A 1 93 ? -8.349 10.562 -1.729 1.00 84.62 93 THR A CA 1
ATOM 760 C C . THR A 1 93 ? -8.772 9.114 -1.452 1.00 84.62 93 THR A C 1
ATOM 762 O O . THR A 1 93 ? -9.235 8.821 -0.348 1.00 84.62 93 THR A O 1
ATOM 765 N N . GLN A 1 94 ? -8.578 8.188 -2.398 1.00 90.06 94 GLN A N 1
ATOM 766 C CA . GLN A 1 94 ? -8.911 6.771 -2.188 1.00 90.06 94 GLN A CA 1
ATOM 767 C C . GLN A 1 94 ? -8.154 6.150 -1.012 1.00 90.06 94 GLN A C 1
ATOM 769 O O . GLN A 1 94 ? -8.720 5.306 -0.324 1.00 90.06 94 GLN A O 1
ATOM 774 N N . THR A 1 95 ? -6.931 6.591 -0.717 1.00 89.25 95 THR A N 1
ATOM 775 C CA . THR A 1 95 ? -6.102 6.079 0.398 1.00 89.25 95 THR A CA 1
ATOM 776 C C . THR A 1 95 ? -6.760 6.211 1.780 1.00 89.25 95 THR A C 1
ATOM 778 O O . THR A 1 95 ? -6.411 5.487 2.708 1.00 89.25 95 THR A O 1
ATOM 781 N N . LEU A 1 96 ? -7.775 7.072 1.925 1.00 89.88 96 LEU A N 1
ATOM 782 C CA . LEU A 1 96 ? -8.566 7.192 3.154 1.00 89.88 96 LEU A CA 1
ATOM 783 C C . LEU A 1 96 ? -9.574 6.041 3.322 1.00 89.88 96 LEU A C 1
ATOM 785 O O . LEU A 1 96 ? -10.007 5.744 4.438 1.00 89.88 96 LEU A O 1
ATOM 789 N N . THR A 1 97 ? -9.962 5.388 2.221 1.00 94.12 97 THR A N 1
ATOM 790 C CA . THR A 1 97 ? -11.048 4.396 2.190 1.00 94.12 97 THR A CA 1
ATOM 791 C C . THR A 1 97 ? -10.810 3.170 3.073 1.00 94.12 97 THR A C 1
ATOM 793 O O . THR A 1 97 ? -11.772 2.774 3.735 1.00 94.12 97 THR A O 1
ATOM 796 N N . PRO A 1 98 ? -9.595 2.589 3.201 1.00 96.94 98 PRO A N 1
ATOM 797 C CA . PRO A 1 98 ? -9.393 1.425 4.062 1.00 96.94 98 PRO A CA 1
ATOM 798 C C . PRO A 1 98 ? -9.645 1.753 5.541 1.00 96.94 98 PRO A C 1
ATOM 800 O O . PRO A 1 98 ? -10.396 1.041 6.212 1.00 96.94 98 PRO A O 1
ATOM 803 N N . ALA A 1 99 ? -9.100 2.859 6.059 1.00 95.38 99 ALA A N 1
ATOM 804 C CA . ALA A 1 99 ? -9.380 3.308 7.424 1.00 95.38 99 ALA A CA 1
ATOM 805 C C . ALA A 1 99 ? -10.859 3.641 7.633 1.00 95.38 99 ALA A C 1
ATOM 807 O O . ALA A 1 99 ? -11.436 3.226 8.637 1.00 95.38 99 ALA A O 1
ATOM 808 N N . MET A 1 100 ? -11.493 4.352 6.694 1.00 95.75 100 MET A N 1
ATOM 809 C CA . MET A 1 100 ? -12.919 4.676 6.801 1.00 95.75 100 MET A CA 1
ATOM 810 C C . MET A 1 100 ? -13.778 3.407 6.846 1.00 95.75 100 MET A C 1
ATOM 812 O O . MET A 1 100 ? -14.635 3.289 7.721 1.00 95.75 100 MET A O 1
ATOM 816 N N . ALA A 1 101 ? -13.511 2.424 5.980 1.00 97.81 101 ALA A N 1
ATOM 817 C CA . ALA A 1 101 ? -14.213 1.144 5.982 1.00 97.81 101 ALA A CA 1
ATOM 818 C C . ALA A 1 101 ? -14.025 0.391 7.309 1.00 97.81 101 ALA A C 1
ATOM 820 O O . ALA A 1 101 ? -15.000 -0.105 7.882 1.00 97.81 101 ALA A O 1
ATOM 821 N N . ALA A 1 102 ? -12.806 0.372 7.858 1.00 97.44 102 ALA A N 1
ATOM 822 C CA . ALA A 1 102 ? -12.526 -0.214 9.169 1.00 97.44 102 ALA A CA 1
ATOM 823 C C . ALA A 1 102 ? -13.293 0.499 10.291 1.00 97.44 102 ALA A C 1
ATOM 825 O O . ALA A 1 102 ? -13.960 -0.150 11.096 1.00 97.44 102 ALA A O 1
ATOM 826 N N . MET A 1 103 ? -13.246 1.831 10.331 1.00 96.06 103 MET A N 1
ATOM 827 C CA . MET A 1 103 ? -13.900 2.630 11.368 1.00 96.06 103 MET A CA 1
ATOM 828 C C . MET A 1 103 ? -15.427 2.525 11.308 1.00 96.06 103 MET A C 1
ATOM 830 O O . MET A 1 103 ? -16.061 2.421 12.358 1.00 96.06 103 MET A O 1
ATOM 834 N N . ILE A 1 104 ? -16.024 2.503 10.110 1.00 96.81 104 ILE A N 1
ATOM 835 C CA . ILE A 1 104 ? -17.466 2.274 9.929 1.00 96.81 104 ILE A CA 1
ATOM 836 C C . ILE A 1 104 ? -17.831 0.868 10.408 1.00 96.81 104 ILE A C 1
ATOM 838 O O . ILE A 1 104 ? -18.756 0.726 11.205 1.00 96.81 104 ILE A O 1
ATOM 842 N N . THR A 1 105 ? -17.077 -0.155 9.996 1.00 97.19 105 THR A N 1
ATOM 843 C CA . THR A 1 105 ? -17.312 -1.546 10.415 1.00 97.19 105 THR A CA 1
ATOM 844 C C . THR A 1 105 ? -17.275 -1.673 11.937 1.00 97.19 105 THR A C 1
ATOM 846 O O . THR A 1 105 ? -18.217 -2.174 12.547 1.00 97.19 105 THR A O 1
ATOM 849 N N . ILE A 1 106 ? -16.234 -1.132 12.576 1.00 95.50 106 ILE A N 1
ATOM 850 C CA . ILE A 1 106 ? -16.091 -1.145 14.036 1.00 95.50 106 ILE A CA 1
ATOM 851 C C . ILE A 1 106 ? -17.245 -0.400 14.711 1.00 95.50 106 ILE A C 1
ATOM 853 O O . ILE A 1 106 ? -17.808 -0.903 15.678 1.00 95.50 106 ILE A O 1
ATOM 857 N N . LYS A 1 107 ? -17.608 0.787 14.216 1.00 94.44 107 LYS A N 1
ATOM 858 C CA . LYS A 1 107 ? -18.700 1.603 14.765 1.00 94.44 107 LYS A CA 1
ATOM 859 C C . LYS A 1 107 ? -20.054 0.893 14.693 1.00 94.44 107 LYS A C 1
ATOM 861 O O . LYS A 1 107 ? -20.887 1.087 15.574 1.00 94.44 107 LYS A O 1
ATOM 866 N N . LEU A 1 108 ? -20.272 0.090 13.654 1.00 93.94 108 LEU A N 1
ATOM 867 C CA . LEU A 1 108 ? -21.488 -0.701 13.477 1.00 93.94 108 LEU A CA 1
ATOM 868 C C . LEU A 1 108 ? -21.512 -1.962 14.357 1.00 93.94 108 LEU A C 1
ATOM 870 O O . LEU A 1 108 ? -22.588 -2.384 14.774 1.00 93.94 108 LEU A O 1
ATOM 874 N N . LYS A 1 109 ? -20.350 -2.550 14.657 1.00 92.56 109 LYS A N 1
ATOM 875 C CA . LYS A 1 109 ? -20.216 -3.832 15.374 1.00 92.56 109 LYS A CA 1
ATOM 876 C C . LYS A 1 109 ? -19.931 -3.713 16.868 1.00 92.56 109 LYS A C 1
ATOM 878 O O . LYS A 1 109 ? -20.293 -4.593 17.642 1.00 92.56 109 LYS A O 1
ATOM 883 N N . HIS A 1 110 ? -19.277 -2.643 17.303 1.00 88.06 110 HIS A N 1
ATOM 884 C CA . HIS A 1 110 ? -18.792 -2.507 18.672 1.00 88.06 110 HIS A CA 1
ATOM 885 C C . HIS A 1 110 ? -19.401 -1.293 19.370 1.00 88.06 110 HIS A C 1
ATOM 887 O O . HIS A 1 110 ? -19.525 -0.214 18.800 1.00 88.06 110 HIS A O 1
ATOM 893 N N . LYS A 1 111 ? -19.724 -1.448 20.660 1.00 81.69 111 LYS A N 1
ATOM 894 C CA . LYS A 1 111 ? -20.234 -0.348 21.500 1.00 81.69 111 LYS A CA 1
ATOM 895 C C . LYS A 1 111 ? -19.116 0.546 22.061 1.00 81.69 111 LYS A C 1
ATOM 897 O O . LYS A 1 111 ? -19.310 1.755 22.200 1.00 81.69 111 LYS A O 1
ATOM 902 N N . ASN A 1 112 ? -17.944 -0.038 22.338 1.00 85.62 112 ASN A N 1
ATOM 903 C CA . ASN A 1 112 ? -16.830 0.612 23.041 1.00 85.62 112 ASN A CA 1
ATOM 904 C C . ASN A 1 112 ? -15.637 0.867 22.109 1.00 85.62 112 ASN A C 1
ATOM 906 O O . ASN A 1 112 ? -14.697 0.075 22.076 1.00 85.62 112 ASN A O 1
ATOM 910 N N . TYR A 1 113 ? -15.674 1.980 21.380 1.00 88.50 113 TYR A N 1
ATOM 911 C CA . TYR A 1 113 ? -14.623 2.457 20.471 1.00 88.50 113 TYR A CA 1
ATOM 912 C C . TYR A 1 113 ? -14.389 3.970 20.680 1.00 88.50 113 TYR A C 1
ATOM 914 O O . TYR A 1 113 ? -15.259 4.629 21.260 1.00 88.50 113 TYR A O 1
ATOM 922 N N . PRO A 1 114 ? -13.255 4.544 20.234 1.00 87.69 114 PRO A N 1
ATOM 923 C CA . PRO A 1 114 ? -12.945 5.963 20.417 1.00 87.69 114 PRO A CA 1
ATOM 924 C C . PRO A 1 114 ? -13.815 6.822 19.492 1.00 87.69 114 PRO A C 1
ATO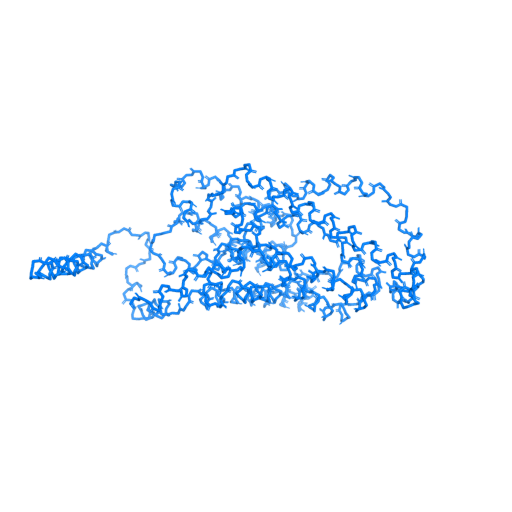M 926 O O . PRO A 1 114 ? -13.461 7.140 18.354 1.00 87.69 114 PRO A O 1
ATOM 929 N N . LYS A 1 115 ? -15.014 7.160 19.981 1.00 86.69 115 LYS A N 1
ATOM 930 C CA . LYS A 1 115 ? -16.080 7.808 19.202 1.00 86.69 115 LYS A CA 1
ATOM 931 C C . LYS A 1 115 ? -15.633 9.128 18.585 1.00 86.69 115 LYS A C 1
ATOM 933 O O . LYS A 1 115 ? -15.985 9.392 17.439 1.00 86.69 115 LYS A O 1
ATOM 938 N N . HIS A 1 116 ? -14.887 9.938 19.333 1.00 84.31 116 HIS A N 1
ATOM 939 C CA . HIS A 1 116 ? -14.461 11.266 18.895 1.00 84.31 116 HIS A CA 1
ATOM 940 C C . HIS A 1 116 ? -13.515 11.180 17.696 1.00 84.31 116 HIS A C 1
ATOM 942 O O . HIS A 1 116 ? -13.815 11.755 16.653 1.00 84.31 116 HIS A O 1
ATOM 948 N N . ILE A 1 117 ? -12.450 10.380 17.805 1.00 85.19 117 ILE A N 1
ATOM 949 C CA . ILE A 1 117 ? -11.459 10.195 16.735 1.00 85.19 117 ILE A CA 1
ATOM 950 C C . ILE A 1 117 ? -12.104 9.588 15.485 1.00 85.19 117 ILE A C 1
ATOM 952 O O . ILE A 1 117 ? -11.893 10.079 14.379 1.00 85.19 117 ILE A O 1
ATOM 956 N N . PHE A 1 118 ? -12.937 8.556 15.654 1.00 89.69 118 PHE A N 1
ATOM 957 C CA . PHE A 1 118 ? -13.610 7.908 14.527 1.00 89.69 118 PHE A CA 1
ATOM 958 C C . PHE A 1 118 ? -14.566 8.860 13.818 1.00 89.69 118 PHE A C 1
ATOM 960 O O . PHE A 1 118 ? -14.545 8.962 12.597 1.00 89.69 118 PHE A O 1
ATOM 967 N N . ASN A 1 119 ? -15.415 9.567 14.568 1.00 88.12 119 ASN A N 1
ATOM 968 C CA . ASN A 1 119 ? -16.350 10.512 13.967 1.00 88.12 119 ASN A CA 1
ATOM 969 C C . ASN A 1 119 ? -15.606 11.651 13.268 1.00 88.12 119 ASN A C 1
ATOM 971 O O . ASN A 1 119 ? -16.007 12.024 12.173 1.00 88.12 119 ASN A O 1
ATOM 975 N N . TYR A 1 120 ? -14.523 12.160 13.861 1.00 85.00 120 TYR A N 1
ATOM 976 C CA . TYR A 1 120 ? -13.696 13.188 13.241 1.00 85.00 120 TYR A CA 1
ATOM 977 C C . TYR A 1 120 ? -13.123 12.714 11.899 1.00 85.00 120 TYR A C 1
ATOM 979 O O . TYR A 1 120 ? -13.369 13.343 10.871 1.00 85.00 120 TYR A O 1
ATOM 987 N N . PHE A 1 121 ? -12.449 11.559 11.887 1.00 88.19 121 PHE A N 1
ATOM 988 C CA . PHE A 1 121 ? -11.856 11.012 10.667 1.00 88.19 121 PHE A CA 1
ATOM 989 C C . PHE A 1 121 ? -12.907 10.748 9.581 1.00 88.19 121 PHE A C 1
ATOM 991 O O . PHE A 1 121 ? -12.704 11.102 8.423 1.00 88.19 121 PHE A O 1
ATOM 998 N N . LEU A 1 122 ? -14.060 10.184 9.957 1.00 91.56 122 LEU A N 1
ATOM 999 C CA . LEU A 1 122 ? -15.147 9.886 9.024 1.00 91.56 122 LEU A CA 1
ATOM 1000 C C . LEU A 1 122 ? -15.810 11.146 8.457 1.00 91.56 122 LEU A C 1
ATOM 1002 O O . LEU A 1 122 ? -16.104 11.182 7.265 1.00 91.56 122 LEU A O 1
ATOM 1006 N N . VAL A 1 123 ? -16.052 12.169 9.283 1.00 88.56 123 VAL A N 1
ATOM 1007 C CA . VAL A 1 123 ? -16.672 13.425 8.835 1.00 88.56 123 VAL A CA 1
ATOM 1008 C C . VAL A 1 123 ? -15.717 14.189 7.926 1.00 88.56 123 VAL A C 1
ATOM 1010 O O . VAL A 1 123 ? -16.094 14.540 6.813 1.00 88.56 123 VAL A O 1
ATOM 1013 N N . CYS A 1 124 ? -14.474 14.405 8.354 1.00 84.19 124 CYS A N 1
ATOM 1014 C CA . CYS A 1 124 ? -13.495 15.139 7.558 1.00 84.19 124 CYS A CA 1
ATOM 1015 C C . CYS A 1 124 ? -13.114 14.384 6.280 1.00 84.19 124 CYS A C 1
ATOM 1017 O O . CYS A 1 124 ? -13.125 14.978 5.206 1.00 84.19 124 CYS A O 1
ATOM 1019 N N . GLY A 1 125 ? -12.865 13.073 6.364 1.00 85.69 125 GLY A N 1
ATOM 1020 C CA . GLY A 1 125 ? -12.640 12.232 5.187 1.00 85.69 125 GLY A CA 1
ATOM 1021 C C . GLY A 1 125 ? -13.831 12.264 4.229 1.00 85.69 125 GLY A C 1
ATOM 1022 O O . GLY A 1 125 ? -13.650 12.451 3.030 1.00 85.69 125 GLY A O 1
ATOM 1023 N N . GLY A 1 126 ? -15.058 12.190 4.755 1.00 88.81 126 GLY A N 1
ATOM 1024 C CA . GLY A 1 126 ? -16.286 12.321 3.971 1.00 88.81 126 GLY A CA 1
ATOM 1025 C C . GLY A 1 126 ? -16.408 13.671 3.261 1.00 88.81 126 GLY A C 1
ATOM 1026 O O . GLY A 1 126 ? -16.725 13.697 2.077 1.00 88.81 126 GLY A O 1
ATOM 1027 N N . ILE A 1 127 ? -16.098 14.782 3.939 1.00 86.81 127 ILE A N 1
ATOM 1028 C CA . ILE A 1 127 ? -16.100 16.124 3.334 1.00 86.81 127 ILE A CA 1
ATOM 1029 C C . ILE A 1 127 ? -15.088 16.205 2.189 1.00 86.81 127 ILE A C 1
ATOM 1031 O O . ILE A 1 127 ? -15.427 16.723 1.126 1.00 86.81 127 ILE A O 1
ATOM 1035 N N . ILE A 1 128 ? -13.876 15.671 2.372 1.00 84.62 128 ILE A N 1
ATOM 1036 C CA . ILE A 1 128 ? -12.850 15.650 1.318 1.00 84.62 128 ILE A CA 1
ATOM 1037 C C . ILE A 1 128 ? -13.353 14.837 0.117 1.00 84.62 128 ILE A C 1
ATOM 1039 O O . ILE A 1 128 ? -13.310 15.330 -1.008 1.00 84.62 128 ILE A O 1
ATOM 1043 N N . ILE A 1 129 ? -13.892 13.633 0.351 1.00 86.38 129 ILE A N 1
ATOM 1044 C CA . ILE A 1 129 ? -14.445 12.766 -0.702 1.00 86.38 129 ILE A CA 1
ATOM 1045 C C . ILE A 1 129 ? -15.565 13.474 -1.467 1.00 86.38 129 ILE A C 1
ATOM 1047 O O . ILE A 1 129 ? -15.517 13.542 -2.691 1.00 86.38 129 ILE A O 1
ATOM 1051 N N . VAL A 1 130 ? -16.546 14.045 -0.765 1.00 87.00 130 VAL A N 1
ATOM 1052 C CA . VAL A 1 130 ? -17.682 14.742 -1.388 1.00 87.00 130 VAL A CA 1
ATOM 1053 C C . VAL A 1 130 ? -17.214 15.969 -2.171 1.00 87.00 130 VAL A C 1
ATOM 1055 O O . VAL A 1 130 ? -17.675 16.189 -3.286 1.00 87.00 130 VAL A O 1
ATOM 1058 N N . SER A 1 131 ? -16.266 16.740 -1.634 1.00 82.88 131 SER A N 1
ATOM 1059 C CA . SER A 1 131 ? -15.729 17.930 -2.310 1.00 82.88 131 SER A CA 1
ATOM 1060 C C . SER A 1 131 ? -15.017 17.574 -3.616 1.00 82.88 131 SER A C 1
ATOM 1062 O O . SER A 1 131 ? -15.180 18.267 -4.621 1.00 82.88 131 SER A O 1
ATOM 1064 N N . VAL A 1 132 ? -14.264 16.470 -3.617 1.00 81.19 132 VAL A N 1
ATOM 1065 C CA . VAL A 1 132 ? -13.630 15.929 -4.824 1.00 81.19 132 VAL A CA 1
ATOM 1066 C C . VAL A 1 132 ? -14.692 15.392 -5.789 1.00 81.19 132 VAL A C 1
ATOM 1068 O O . VAL A 1 132 ? -14.631 15.676 -6.981 1.00 81.19 132 VAL A O 1
ATOM 1071 N N . PHE A 1 133 ? -15.713 14.685 -5.294 1.00 83.81 133 PHE A N 1
ATOM 1072 C CA . PHE A 1 133 ? -16.778 14.111 -6.127 1.00 83.81 133 PHE A CA 1
ATOM 1073 C C . PHE A 1 133 ? -17.624 15.153 -6.844 1.00 83.81 133 PHE A C 1
ATOM 1075 O O . PHE A 1 133 ? -17.965 14.973 -8.009 1.00 83.81 133 PHE A O 1
ATOM 1082 N N . LEU A 1 134 ? -17.935 16.253 -6.166 1.00 82.06 134 LEU A N 1
ATOM 1083 C CA . LEU A 1 134 ? -18.677 17.366 -6.747 1.00 82.06 134 LEU A CA 1
ATOM 1084 C C . LEU A 1 134 ? -17.819 18.215 -7.699 1.00 82.06 134 LEU A C 1
ATOM 1086 O O . LEU A 1 134 ? -18.322 19.171 -8.282 1.00 82.06 134 LEU A O 1
ATOM 1090 N N . GLY A 1 135 ? -16.527 17.899 -7.856 1.00 74.31 135 GLY A N 1
ATOM 1091 C CA . GLY A 1 135 ? -15.596 18.686 -8.663 1.00 74.31 135 GLY A CA 1
ATOM 1092 C C . GLY A 1 135 ? -15.333 20.085 -8.104 1.00 74.31 135 GLY A C 1
ATOM 1093 O O . GLY A 1 135 ? -14.823 20.932 -8.832 1.00 74.31 135 GLY A O 1
ATOM 1094 N N . ILE A 1 136 ? -15.677 20.331 -6.832 1.00 79.88 136 ILE A N 1
ATOM 1095 C CA . ILE A 1 136 ? -15.435 21.607 -6.140 1.00 79.88 136 ILE A CA 1
ATOM 1096 C C . ILE A 1 136 ? -13.930 21.817 -5.983 1.00 79.88 136 ILE A C 1
ATOM 1098 O O . ILE A 1 136 ? -13.425 22.919 -6.183 1.00 79.88 136 ILE A O 1
ATOM 1102 N N . ILE A 1 137 ? -13.211 20.744 -5.643 1.00 75.81 137 ILE A N 1
ATOM 1103 C CA . ILE A 1 137 ? -11.755 20.742 -5.546 1.00 75.81 137 ILE A CA 1
ATOM 1104 C C . ILE A 1 137 ? -11.217 19.762 -6.593 1.00 75.81 137 ILE A C 1
ATOM 1106 O O . ILE A 1 137 ? -11.614 18.592 -6.572 1.00 75.81 137 ILE A O 1
ATOM 1110 N N . PRO A 1 138 ? -10.307 20.189 -7.492 1.00 74.81 138 PRO A N 1
ATOM 1111 C CA . PRO A 1 138 ? -9.638 19.266 -8.396 1.00 74.81 138 PRO A CA 1
ATOM 1112 C C . PRO A 1 138 ? -8.924 18.184 -7.591 1.00 74.81 138 PRO A C 1
ATOM 1114 O O . PRO A 1 138 ? -8.239 18.488 -6.613 1.00 74.81 138 PRO A O 1
ATOM 1117 N N . SER A 1 139 ? -9.058 16.927 -8.001 1.00 71.56 139 SER A N 1
ATOM 1118 C CA . SER A 1 139 ? -8.571 15.797 -7.205 1.00 71.56 139 SER A CA 1
ATOM 1119 C C . SER A 1 139 ? -7.044 15.772 -7.028 1.00 71.56 139 SER A C 1
ATOM 1121 O O . SER A 1 139 ? -6.541 15.206 -6.062 1.00 71.56 139 SER A O 1
ATOM 1123 N N . THR A 1 140 ? -6.314 16.463 -7.906 1.00 71.19 140 THR A N 1
ATOM 1124 C CA . THR A 1 140 ? -4.858 16.664 -7.852 1.00 71.19 140 THR A CA 1
ATOM 1125 C C . THR A 1 140 ? -4.435 18.023 -7.293 1.00 71.19 140 THR A C 1
ATOM 1127 O O . THR A 1 140 ? -3.257 18.369 -7.328 1.00 71.19 140 THR A O 1
ATOM 1130 N N . SER A 1 141 ? -5.372 18.826 -6.786 1.00 77.88 141 SER A N 1
ATOM 1131 C CA . SER A 1 141 ? -5.058 20.147 -6.249 1.00 77.88 141 SER A CA 1
ATOM 1132 C C . SER A 1 141 ? -4.293 20.052 -4.929 1.00 77.88 141 SER A C 1
ATOM 1134 O O . SER A 1 141 ? -4.662 19.270 -4.050 1.00 77.88 141 SER A O 1
ATOM 1136 N N . SER A 1 142 ? -3.308 20.934 -4.728 1.00 77.12 142 SER A N 1
ATOM 1137 C CA . SER A 1 142 ? -2.611 21.120 -3.445 1.00 77.12 142 SER A CA 1
ATOM 1138 C C . SER A 1 142 ? -3.574 21.311 -2.266 1.00 77.12 142 SER A C 1
ATOM 1140 O O . SER A 1 142 ? -3.267 20.895 -1.152 1.00 77.12 142 SER A O 1
ATOM 1142 N N . TRP A 1 143 ? -4.771 21.862 -2.503 1.00 74.12 143 TRP A N 1
ATOM 1143 C CA . TRP A 1 143 ? -5.819 22.008 -1.489 1.00 74.12 143 TRP A CA 1
ATOM 1144 C C . TRP A 1 143 ? -6.304 20.672 -0.916 1.00 74.12 143 TRP A C 1
ATOM 1146 O O . TRP A 1 143 ? -6.547 20.588 0.286 1.00 74.12 143 TRP A O 1
ATOM 1156 N N . VAL A 1 144 ? -6.393 19.613 -1.731 1.00 77.88 144 VAL A N 1
ATOM 1157 C CA . VAL A 1 144 ? -6.742 18.262 -1.253 1.00 77.88 144 VAL A CA 1
ATOM 1158 C C . VAL A 1 144 ? -5.662 17.756 -0.302 1.00 77.88 144 VAL A C 1
ATOM 1160 O O . VAL A 1 144 ? -5.967 17.271 0.785 1.00 77.88 144 VAL A O 1
ATOM 1163 N N . TYR A 1 145 ? -4.393 17.927 -0.672 1.00 78.75 145 TYR A N 1
ATOM 1164 C CA . TYR A 1 145 ? -3.259 17.530 0.160 1.00 78.75 145 TYR A CA 1
ATOM 1165 C C . TYR A 1 145 ? -3.222 18.309 1.483 1.00 78.75 145 TYR A C 1
ATOM 1167 O O . TYR A 1 145 ? -3.045 17.705 2.538 1.00 78.75 145 TYR A O 1
ATOM 1175 N N . ILE A 1 146 ? -3.465 19.624 1.456 1.00 77.94 146 ILE A N 1
ATOM 1176 C CA . ILE A 1 146 ? -3.550 20.462 2.664 1.00 77.94 146 ILE A CA 1
ATOM 1177 C C . ILE A 1 146 ? -4.731 20.040 3.550 1.00 77.94 146 ILE A C 1
ATOM 1179 O O . ILE A 1 146 ? -4.584 19.958 4.768 1.00 77.94 146 ILE A O 1
ATOM 1183 N N . ALA A 1 147 ? -5.893 19.728 2.971 1.00 79.25 147 ALA A N 1
ATOM 1184 C CA . ALA A 1 147 ? -7.048 19.259 3.736 1.00 79.25 147 ALA A CA 1
ATOM 1185 C C . ALA A 1 147 ? -6.763 17.920 4.435 1.00 79.25 147 ALA A C 1
ATOM 1187 O O . ALA A 1 147 ? -7.101 17.741 5.607 1.00 79.25 147 ALA A O 1
ATOM 1188 N N . ILE A 1 148 ? -6.089 16.997 3.744 1.00 80.31 148 ILE A N 1
ATOM 1189 C CA . ILE A 1 148 ? -5.672 15.712 4.315 1.00 80.31 148 ILE A CA 1
ATOM 1190 C C . ILE A 1 148 ? -4.609 15.908 5.401 1.00 80.31 148 ILE A C 1
ATOM 1192 O O . ILE A 1 148 ? -4.660 15.247 6.438 1.00 80.31 148 ILE A O 1
ATOM 1196 N N . LEU A 1 149 ? -3.682 16.847 5.213 1.00 79.62 149 LEU A N 1
ATOM 1197 C CA . LEU A 1 149 ? -2.724 17.228 6.246 1.00 79.62 149 LEU A CA 1
ATOM 1198 C C . LEU A 1 149 ? -3.426 17.752 7.502 1.00 79.62 149 LEU A C 1
ATOM 1200 O O . LEU A 1 149 ? -3.116 17.316 8.608 1.00 79.62 149 LEU A O 1
ATOM 1204 N N . GLY A 1 150 ? -4.392 18.658 7.330 1.00 79.69 150 GLY A N 1
ATOM 1205 C CA . GLY A 1 150 ? -5.198 19.189 8.425 1.00 79.69 150 GLY A CA 1
ATOM 1206 C C . GLY A 1 150 ? -5.930 18.080 9.182 1.00 79.69 150 GLY A C 1
ATOM 1207 O O . GLY A 1 150 ? -5.840 18.013 10.408 1.00 79.69 150 GLY A O 1
ATOM 1208 N N . LEU A 1 151 ? -6.567 17.153 8.455 1.00 81.25 151 LEU A N 1
ATOM 1209 C CA . LEU A 1 151 ? -7.184 15.947 9.020 1.00 81.25 151 LEU A CA 1
ATOM 1210 C C . LEU A 1 151 ? -6.182 15.132 9.851 1.00 81.25 151 LEU A C 1
ATOM 1212 O O . LEU A 1 151 ? -6.489 14.699 10.959 1.00 81.25 151 LEU A O 1
ATOM 1216 N N . GLY A 1 152 ? -4.974 14.955 9.329 1.00 79.62 152 GLY A N 1
ATOM 1217 C CA . GLY A 1 152 ? -3.870 14.278 9.988 1.00 79.62 152 GLY A CA 1
ATOM 1218 C C . GLY A 1 152 ? -3.424 14.900 11.305 1.00 79.62 152 GLY A C 1
ATOM 1219 O O . GLY A 1 152 ? -3.358 14.225 12.332 1.00 79.62 152 GLY A O 1
ATOM 1220 N N . ILE A 1 153 ? -3.146 16.204 11.285 1.00 79.00 153 ILE A N 1
ATOM 1221 C CA . ILE A 1 153 ? -2.704 16.967 12.458 1.00 79.00 153 ILE A CA 1
ATOM 1222 C C . ILE A 1 153 ? -3.773 16.921 13.547 1.00 79.00 153 ILE A C 1
ATOM 1224 O O . ILE A 1 153 ? -3.472 16.630 14.703 1.00 79.00 153 ILE A O 1
ATOM 1228 N N . VAL A 1 154 ? -5.035 17.154 13.191 1.00 79.19 154 VAL A N 1
ATOM 1229 C CA . VAL A 1 154 ? -6.125 17.128 14.170 1.00 79.19 154 VAL A CA 1
ATOM 1230 C C . VAL A 1 154 ? -6.383 15.711 14.674 1.00 79.19 154 VAL A C 1
ATOM 1232 O O . VAL A 1 154 ? -6.689 15.547 15.854 1.00 79.19 154 VAL A O 1
ATOM 1235 N N . LEU A 1 155 ? -6.204 14.678 13.842 1.00 78.31 155 LEU A N 1
ATOM 1236 C CA . LEU A 1 155 ? -6.224 13.293 14.307 1.00 78.31 155 LEU A CA 1
ATOM 1237 C C . LEU A 1 155 ? -5.130 13.072 15.357 1.00 78.31 155 LEU A C 1
ATOM 1239 O O . LEU A 1 155 ? -5.452 12.622 16.451 1.00 78.31 155 LEU A O 1
ATOM 1243 N N . LEU A 1 156 ? -3.880 13.465 15.090 1.00 76.69 156 LEU A N 1
ATOM 1244 C CA . LEU A 1 156 ? -2.769 13.361 16.047 1.00 76.69 156 LEU A CA 1
ATOM 1245 C C . LEU A 1 156 ? -3.039 14.126 17.352 1.00 76.69 156 LEU A C 1
ATOM 1247 O O . LEU A 1 156 ? -2.778 13.596 18.430 1.00 76.69 156 LEU A O 1
ATOM 1251 N N . ILE A 1 157 ? -3.606 15.333 17.277 1.00 77.38 157 ILE A N 1
ATOM 1252 C CA . ILE A 1 157 ? -4.009 16.109 18.461 1.00 77.38 157 ILE A CA 1
ATOM 1253 C C . ILE A 1 157 ? -5.123 15.381 19.222 1.00 77.38 157 ILE A C 1
ATOM 1255 O O . ILE A 1 157 ? -5.041 15.229 20.439 1.00 77.38 157 ILE A O 1
ATOM 1259 N N . SER A 1 158 ? -6.126 14.851 18.519 1.00 73.94 158 SER A N 1
ATOM 1260 C CA . SER A 1 158 ? -7.232 14.095 19.123 1.00 73.94 158 SER A CA 1
ATOM 1261 C C . SER A 1 158 ? -6.746 12.820 19.820 1.00 73.94 158 SER A C 1
ATOM 1263 O O . SER A 1 158 ? -7.324 12.406 20.824 1.00 73.94 158 SER A O 1
ATOM 1265 N N . LEU A 1 159 ? -5.644 12.220 19.350 1.00 73.25 159 LEU A N 1
ATOM 1266 C CA . LEU A 1 159 ? -4.988 11.101 20.033 1.00 73.25 159 LEU A CA 1
ATOM 1267 C C . LEU A 1 159 ? -4.382 11.491 21.382 1.00 73.25 159 LEU A C 1
ATOM 1269 O O . LEU A 1 159 ? -4.251 10.627 22.251 1.00 73.25 159 LEU A O 1
ATOM 1273 N N . LEU A 1 160 ? -3.991 12.755 21.576 1.00 73.88 160 LEU A N 1
ATOM 1274 C CA . LEU A 1 160 ? -3.492 13.235 22.866 1.00 73.88 160 LEU A CA 1
ATOM 1275 C C . LEU A 1 160 ? -4.598 13.250 23.923 1.00 73.88 160 LEU A C 1
ATOM 1277 O O . LEU A 1 160 ? -4.313 12.943 25.079 1.00 73.88 160 LEU A O 1
ATOM 1281 N N . SER A 1 161 ? -5.833 13.529 23.507 1.00 77.06 161 SER A N 1
ATOM 1282 C CA . SER A 1 161 ? -7.009 13.631 24.374 1.00 77.06 161 SER A CA 1
ATOM 1283 C C . SER A 1 161 ? -7.666 12.289 24.721 1.00 77.06 161 SER A C 1
ATOM 1285 O O . SER A 1 161 ? -8.448 12.230 25.665 1.00 77.06 161 SER A O 1
ATOM 1287 N N . GLU A 1 162 ? -7.375 11.212 23.986 1.00 82.19 162 GLU A N 1
ATOM 1288 C CA . GLU A 1 162 ? -7.987 9.896 24.213 1.00 82.19 162 GLU A CA 1
ATOM 1289 C C . GLU A 1 162 ? -7.281 9.109 25.332 1.00 82.19 162 GLU A C 1
ATOM 1291 O O . GLU A 1 162 ? -6.049 9.153 25.482 1.00 82.19 162 GLU A O 1
ATOM 1296 N N . ASP A 1 163 ? -8.061 8.327 26.090 1.00 85.31 163 ASP A N 1
ATOM 1297 C CA . ASP A 1 163 ? -7.532 7.428 27.117 1.00 85.31 163 ASP A CA 1
ATOM 1298 C C . ASP A 1 163 ? -6.456 6.496 26.537 1.00 85.31 163 ASP A C 1
ATOM 1300 O O . ASP A 1 163 ? -6.608 5.900 25.466 1.00 85.31 163 ASP A O 1
ATOM 1304 N N . LYS A 1 164 ? -5.344 6.346 27.267 1.00 82.81 164 LYS A N 1
ATOM 1305 C CA . LYS A 1 164 ? -4.178 5.587 26.795 1.00 82.81 164 LYS A CA 1
ATOM 1306 C C . LYS A 1 164 ? -4.516 4.122 26.509 1.00 82.81 164 LYS A C 1
ATOM 1308 O O . LYS A 1 164 ? -4.031 3.596 25.508 1.00 82.81 164 LYS A O 1
ATOM 1313 N N . LYS A 1 165 ? -5.341 3.470 27.339 1.00 85.19 165 LYS A N 1
ATOM 1314 C CA . LYS A 1 165 ? -5.705 2.053 27.165 1.00 85.19 165 LYS A CA 1
ATOM 1315 C C . LYS A 1 165 ? -6.648 1.873 25.978 1.00 85.19 165 LYS A C 1
ATOM 1317 O O . LYS A 1 165 ? -6.456 0.948 25.191 1.00 85.19 165 LYS A O 1
ATOM 1322 N N . ILE A 1 166 ? -7.626 2.765 25.811 1.00 84.94 166 ILE A N 1
ATOM 1323 C CA . ILE A 1 166 ? -8.543 2.761 24.659 1.00 84.94 166 ILE A CA 1
ATOM 1324 C C . ILE A 1 166 ? -7.763 3.010 23.365 1.00 84.94 166 ILE A C 1
ATOM 1326 O O . ILE A 1 166 ? -7.866 2.219 22.427 1.00 84.94 166 ILE A O 1
ATOM 1330 N N . ALA A 1 167 ? -6.927 4.048 23.320 1.00 83.88 167 ALA A N 1
ATOM 1331 C CA . ALA A 1 167 ? -6.099 4.352 22.157 1.00 83.88 167 ALA A CA 1
ATOM 1332 C C . ALA A 1 167 ? -5.155 3.192 21.800 1.00 83.88 167 ALA A C 1
ATOM 1334 O O . ALA A 1 167 ? -4.945 2.914 20.619 1.00 83.88 167 ALA A O 1
ATOM 1335 N N . GLN A 1 168 ? -4.623 2.485 22.805 1.00 86.31 168 GLN A N 1
ATOM 1336 C CA . GLN A 1 168 ? -3.780 1.313 22.583 1.00 86.31 168 GLN A CA 1
ATOM 1337 C C . GLN A 1 168 ? -4.559 0.113 22.042 1.00 86.31 168 GLN A C 1
ATOM 1339 O O . GLN A 1 168 ? -4.133 -0.517 21.076 1.00 86.31 168 GLN A O 1
ATOM 1344 N N . LYS A 1 169 ? -5.734 -0.173 22.613 1.00 88.56 169 LYS A N 1
ATOM 1345 C CA . LYS A 1 169 ? -6.629 -1.238 22.141 1.00 88.56 169 LYS A CA 1
ATOM 1346 C C . LYS A 1 169 ? -7.025 -1.046 20.675 1.00 88.56 169 LYS A C 1
ATOM 1348 O O . LYS A 1 169 ? -7.136 -2.020 19.938 1.00 88.56 169 LYS A O 1
ATOM 1353 N N . TRP A 1 170 ? -7.232 0.202 20.264 1.00 89.75 170 TRP A N 1
ATOM 1354 C CA . TRP A 1 170 ? -7.675 0.557 18.915 1.00 89.75 170 TRP A CA 1
ATOM 1355 C C . TRP A 1 170 ? -6.535 0.944 17.965 1.00 89.75 170 TRP A C 1
ATOM 1357 O O . TRP A 1 170 ? -6.790 1.539 16.922 1.00 89.75 170 TRP A O 1
ATOM 1367 N N . GLY A 1 171 ? -5.290 0.593 18.312 1.00 85.88 171 GLY A N 1
ATOM 1368 C CA . GLY A 1 171 ? -4.133 0.662 17.417 1.00 85.88 171 GLY A CA 1
ATOM 1369 C C . GLY A 1 171 ? -3.529 2.049 17.220 1.00 85.88 171 GLY A C 1
ATOM 1370 O O . GLY A 1 171 ? -2.512 2.166 16.548 1.00 85.88 171 GLY A O 1
ATOM 1371 N N . PHE A 1 172 ? -4.098 3.096 17.816 1.00 84.56 172 PHE A N 1
ATOM 1372 C CA . PHE A 1 172 ? -3.593 4.464 17.680 1.00 84.56 172 PHE A CA 1
ATOM 1373 C C . PHE A 1 172 ? -2.346 4.740 18.518 1.00 84.56 172 PHE A C 1
ATOM 1375 O O . PHE A 1 172 ? -1.542 5.616 18.197 1.00 84.56 172 PHE A O 1
ATOM 1382 N N . ARG A 1 173 ? -2.181 3.996 19.610 1.00 79.12 173 ARG A N 1
ATOM 1383 C CA . ARG A 1 173 ? -0.978 4.001 20.442 1.00 79.12 173 ARG A CA 1
ATOM 1384 C C . ARG A 1 173 ? -0.456 2.576 20.538 1.00 79.12 173 ARG A C 1
ATOM 1386 O O . ARG A 1 173 ? -1.228 1.631 20.604 1.00 79.12 173 ARG A O 1
ATOM 1393 N N . GLY A 1 174 ? 0.855 2.394 20.537 1.00 73.31 174 GLY A N 1
ATOM 1394 C CA . GLY A 1 174 ? 1.419 1.054 20.649 1.00 73.31 174 GLY A CA 1
ATOM 1395 C C . GLY A 1 174 ? 2.791 0.917 20.018 1.00 73.31 174 GLY A C 1
ATOM 1396 O O . GLY A 1 174 ? 3.205 1.713 19.170 1.00 73.31 174 GLY A O 1
ATOM 1397 N N . GLY A 1 175 ? 3.488 -0.125 20.455 1.00 75.38 175 GLY A N 1
ATOM 1398 C CA . GLY A 1 175 ? 4.893 -0.338 20.156 1.00 75.38 175 GLY A CA 1
ATOM 1399 C C . GLY A 1 175 ? 5.822 0.472 21.055 1.00 75.38 175 GLY A C 1
ATOM 1400 O O . GLY A 1 175 ? 5.431 1.409 21.747 1.00 75.38 175 GLY A O 1
ATOM 1401 N N . ASN A 1 176 ? 7.086 0.072 21.049 1.00 86.94 176 ASN A N 1
ATOM 1402 C CA . ASN A 1 176 ? 8.162 0.768 21.739 1.00 86.94 176 ASN A CA 1
ATOM 1403 C C . ASN A 1 176 ? 8.927 1.605 20.707 1.00 86.94 176 ASN A C 1
ATOM 1405 O O . ASN A 1 176 ? 9.308 1.063 19.675 1.00 86.94 176 ASN A O 1
ATOM 1409 N N . PHE A 1 177 ? 9.191 2.884 20.989 1.00 87.44 177 PHE A N 1
ATOM 1410 C CA . PHE A 1 177 ? 9.871 3.783 20.047 1.00 87.44 177 PHE A CA 1
ATOM 1411 C C . PHE A 1 177 ? 11.208 3.221 19.533 1.00 87.44 177 PHE A C 1
ATOM 1413 O O . PHE A 1 177 ? 11.439 3.194 18.327 1.00 87.44 177 PHE A O 1
ATOM 1420 N N . LYS A 1 178 ? 12.051 2.671 20.422 1.00 91.19 178 LYS A N 1
ATOM 1421 C CA . LYS A 1 178 ? 13.323 2.032 20.037 1.00 91.19 178 LYS A CA 1
ATOM 1422 C C . LYS A 1 178 ? 13.089 0.811 19.144 1.00 91.19 178 LYS A C 1
ATOM 1424 O O . LYS A 1 178 ? 13.834 0.583 18.196 1.00 91.19 178 LYS A O 1
ATOM 1429 N N . LYS A 1 179 ? 12.037 0.034 19.425 1.00 93.19 179 LYS A N 1
ATOM 1430 C CA . LYS A 1 179 ? 11.640 -1.131 18.619 1.00 93.19 179 LYS A CA 1
ATOM 1431 C C . LYS A 1 179 ? 11.141 -0.707 17.235 1.00 93.19 179 LYS A C 1
ATOM 1433 O O . LYS A 1 179 ? 11.534 -1.321 16.251 1.00 93.19 179 LYS A O 1
ATOM 1438 N N . THR A 1 180 ? 10.325 0.343 17.159 1.00 92.00 180 THR A N 1
ATOM 1439 C CA . THR A 1 180 ? 9.861 0.940 15.901 1.00 92.00 180 THR A CA 1
ATOM 1440 C C . THR A 1 180 ? 11.047 1.407 15.068 1.00 92.00 180 THR A C 1
ATOM 1442 O O . THR A 1 180 ? 11.189 0.966 13.935 1.00 92.00 180 THR A O 1
ATOM 1445 N N . LEU A 1 181 ? 11.954 2.202 15.646 1.00 92.44 181 LEU A N 1
ATOM 1446 C CA . LEU A 1 181 ? 13.132 2.696 14.933 1.00 92.44 181 LEU A CA 1
ATOM 1447 C C . LEU A 1 181 ? 14.017 1.550 14.424 1.00 92.44 181 LEU A C 1
ATOM 1449 O O . LEU A 1 181 ? 14.432 1.565 13.269 1.00 92.44 181 LEU A O 1
ATOM 1453 N N . LYS A 1 182 ? 14.237 0.516 15.249 1.00 95.19 182 LYS A N 1
ATOM 1454 C CA . LYS A 1 182 ? 14.966 -0.695 14.848 1.00 95.19 182 LYS A CA 1
ATOM 1455 C C . LYS A 1 182 ? 14.337 -1.359 13.621 1.00 95.19 182 LYS A C 1
ATOM 1457 O O . LYS A 1 182 ? 15.051 -1.698 12.686 1.00 95.19 182 LYS A O 1
ATOM 1462 N N . TRP A 1 183 ? 13.026 -1.590 13.628 1.00 95.12 183 TRP A N 1
ATOM 1463 C CA . TRP A 1 183 ? 12.358 -2.306 12.538 1.00 95.12 183 TRP A CA 1
ATOM 1464 C C . TRP A 1 183 ? 12.228 -1.474 11.266 1.00 95.12 183 TRP A C 1
ATOM 1466 O O . TRP A 1 183 ? 12.404 -2.027 10.185 1.00 95.12 183 TRP A O 1
ATOM 1476 N N . VAL A 1 184 ? 12.009 -0.164 11.390 1.00 93.19 184 VAL A N 1
ATOM 1477 C CA . VAL A 1 184 ? 12.069 0.773 10.259 1.00 93.19 184 VAL A CA 1
ATOM 1478 C C . VAL A 1 184 ? 13.461 0.737 9.627 1.00 93.19 184 VAL A C 1
ATOM 1480 O O . VAL A 1 184 ? 13.576 0.523 8.427 1.00 93.19 184 VAL A O 1
ATOM 1483 N N . PHE A 1 185 ? 14.523 0.835 10.433 1.00 92.50 185 PHE A N 1
ATOM 1484 C CA . PHE A 1 185 ? 15.902 0.765 9.947 1.00 92.50 185 PHE A CA 1
ATOM 1485 C C . PHE A 1 185 ? 16.224 -0.570 9.255 1.00 92.50 185 PHE A C 1
ATOM 1487 O O . PHE A 1 185 ? 16.806 -0.586 8.172 1.00 92.50 185 PHE A O 1
ATOM 1494 N N . LEU A 1 186 ? 15.799 -1.696 9.837 1.00 95.06 186 LEU A N 1
ATOM 1495 C CA . LEU A 1 186 ? 15.975 -3.016 9.224 1.00 95.06 186 LEU A CA 1
ATOM 1496 C C . LEU A 1 186 ? 15.205 -3.158 7.904 1.00 95.06 186 LEU A C 1
ATOM 1498 O O . LEU A 1 186 ? 15.705 -3.802 6.985 1.00 95.06 186 LEU A O 1
ATOM 1502 N N . TYR A 1 187 ? 14.020 -2.554 7.787 1.00 93.88 187 TYR A N 1
ATOM 1503 C CA . TYR A 1 187 ? 13.284 -2.521 6.525 1.00 93.88 187 TYR A CA 1
ATOM 1504 C C . TYR A 1 187 ? 14.001 -1.665 5.473 1.00 93.88 187 TYR A C 1
ATOM 1506 O O . TYR A 1 187 ? 14.103 -2.076 4.321 1.00 93.88 187 TYR A O 1
ATOM 1514 N N . THR A 1 188 ? 14.574 -0.521 5.859 1.00 89.88 188 THR A N 1
ATOM 1515 C CA . THR A 1 188 ? 15.406 0.283 4.952 1.00 89.88 188 THR A CA 1
ATOM 1516 C C . THR A 1 188 ? 16.591 -0.528 4.429 1.00 89.88 188 THR A C 1
ATOM 1518 O O . THR A 1 188 ? 16.819 -0.559 3.223 1.00 89.88 188 THR A O 1
ATOM 1521 N N . ILE A 1 189 ? 17.305 -1.246 5.305 1.00 90.88 189 ILE A N 1
ATOM 1522 C CA . ILE A 1 189 ? 18.402 -2.137 4.894 1.00 90.88 189 ILE A CA 1
ATOM 1523 C C . ILE A 1 189 ? 17.899 -3.217 3.934 1.00 90.88 189 ILE A C 1
ATOM 1525 O O . ILE A 1 189 ? 18.525 -3.450 2.903 1.00 90.88 189 ILE A O 1
ATOM 1529 N N . LEU A 1 190 ? 16.762 -3.852 4.237 1.00 92.06 190 LEU A N 1
ATOM 1530 C CA . LEU A 1 190 ? 16.148 -4.840 3.350 1.00 92.06 190 LEU A CA 1
ATOM 1531 C C . LEU A 1 190 ? 15.909 -4.256 1.952 1.00 92.06 190 LEU A C 1
ATOM 1533 O O . LEU A 1 190 ? 16.288 -4.884 0.970 1.00 92.06 190 LEU A O 1
ATOM 1537 N N . MET A 1 191 ? 15.339 -3.054 1.849 1.00 88.50 191 MET A N 1
ATOM 1538 C CA . MET A 1 191 ? 15.071 -2.410 0.558 1.00 88.50 191 MET A CA 1
ATOM 1539 C C . MET A 1 191 ? 16.351 -2.043 -0.204 1.00 88.50 191 MET A C 1
ATOM 1541 O O . MET A 1 191 ? 16.398 -2.202 -1.426 1.00 88.50 191 MET A O 1
ATOM 1545 N N . LEU A 1 192 ? 17.408 -1.618 0.495 1.00 86.31 192 LEU A N 1
ATOM 1546 C CA . LEU A 1 192 ? 18.721 -1.389 -0.115 1.00 86.31 192 LEU A CA 1
ATOM 1547 C C . LEU A 1 192 ? 19.319 -2.692 -0.658 1.00 86.31 192 LEU A C 1
ATOM 1549 O O . LEU A 1 192 ? 19.796 -2.719 -1.790 1.00 86.31 192 LEU A O 1
ATOM 1553 N N . ILE A 1 193 ? 19.229 -3.787 0.104 1.00 88.31 193 ILE A N 1
ATOM 1554 C CA . ILE A 1 193 ? 19.683 -5.116 -0.326 1.00 88.31 193 ILE A CA 1
ATOM 1555 C C . ILE A 1 193 ? 18.881 -5.597 -1.540 1.00 88.31 193 ILE A C 1
ATOM 1557 O O . ILE A 1 193 ? 19.476 -6.025 -2.523 1.00 88.31 193 ILE A O 1
ATOM 1561 N N . VAL A 1 194 ? 17.546 -5.494 -1.509 1.00 88.25 194 VAL A N 1
ATOM 1562 C CA . VAL A 1 194 ? 16.672 -5.863 -2.639 1.00 88.25 194 VAL A CA 1
ATOM 1563 C C . VAL A 1 194 ? 17.079 -5.091 -3.893 1.00 88.25 194 VAL A C 1
ATOM 1565 O O . VAL A 1 194 ? 17.214 -5.680 -4.964 1.00 88.25 194 VAL A O 1
ATOM 1568 N N . THR A 1 195 ? 17.318 -3.786 -3.760 1.00 84.88 195 THR A N 1
ATOM 1569 C CA . THR A 1 195 ? 17.723 -2.922 -4.874 1.00 84.88 195 THR A CA 1
ATOM 1570 C C . THR A 1 195 ? 19.099 -3.317 -5.414 1.00 84.88 195 THR A C 1
ATOM 1572 O O . THR A 1 195 ? 19.248 -3.507 -6.619 1.00 84.88 195 THR A O 1
ATOM 1575 N N . ALA A 1 196 ? 20.086 -3.532 -4.539 1.00 85.25 196 ALA A N 1
ATOM 1576 C CA . ALA A 1 196 ? 21.426 -3.966 -4.929 1.00 85.25 196 ALA A CA 1
ATOM 1577 C C . ALA A 1 196 ? 21.415 -5.334 -5.633 1.00 85.25 196 ALA A C 1
ATOM 1579 O O . ALA A 1 196 ? 22.013 -5.475 -6.698 1.00 85.25 196 ALA A O 1
ATOM 1580 N N . ILE A 1 197 ? 20.683 -6.318 -5.094 1.00 88.81 197 ILE A N 1
ATOM 1581 C CA . ILE A 1 197 ? 20.500 -7.639 -5.720 1.00 88.81 197 ILE A CA 1
ATOM 1582 C C . ILE A 1 197 ? 19.841 -7.492 -7.092 1.00 88.81 197 ILE A C 1
ATOM 1584 O O . ILE A 1 197 ? 20.268 -8.134 -8.043 1.00 88.81 197 ILE A O 1
ATOM 1588 N N . THR A 1 198 ? 18.830 -6.632 -7.212 1.00 86.44 198 THR A N 1
ATOM 1589 C CA . THR A 1 198 ? 18.117 -6.380 -8.472 1.00 86.44 198 THR A CA 1
ATOM 1590 C C . THR A 1 198 ? 19.077 -5.887 -9.558 1.00 86.44 198 THR A C 1
ATOM 1592 O O . THR A 1 198 ? 19.146 -6.489 -10.629 1.00 86.44 198 THR A O 1
ATOM 1595 N N . PHE A 1 199 ? 19.880 -4.857 -9.278 1.00 84.31 199 PHE A N 1
ATOM 1596 C CA . PHE A 1 199 ? 20.871 -4.351 -10.235 1.00 84.31 199 PHE A CA 1
ATOM 1597 C C . PHE A 1 199 ? 21.991 -5.352 -10.521 1.00 84.31 199 PHE A C 1
ATOM 1599 O O . PHE A 1 199 ? 22.381 -5.520 -11.674 1.00 84.31 199 PHE A O 1
ATOM 1606 N N . PHE A 1 200 ? 22.477 -6.054 -9.497 1.00 86.88 200 PHE A N 1
ATOM 1607 C CA . PHE A 1 200 ? 23.514 -7.067 -9.661 1.00 86.88 200 PHE A CA 1
ATOM 1608 C C . PHE A 1 200 ? 23.051 -8.229 -10.549 1.00 86.88 200 PHE A C 1
ATOM 1610 O O . PHE A 1 200 ? 23.758 -8.624 -11.473 1.00 86.88 200 PHE A O 1
ATOM 1617 N N . VAL A 1 201 ? 21.838 -8.744 -10.325 1.00 90.06 201 VAL A N 1
ATOM 1618 C CA . VAL A 1 201 ? 21.243 -9.799 -11.157 1.00 90.06 201 VAL A CA 1
ATOM 1619 C C . VAL A 1 201 ? 21.028 -9.303 -12.585 1.00 90.06 201 VAL A C 1
ATOM 1621 O O . VAL A 1 201 ? 21.341 -10.029 -13.522 1.00 90.06 201 VAL A O 1
ATOM 1624 N N . ALA A 1 202 ? 20.554 -8.070 -12.776 1.00 85.12 202 ALA A N 1
ATOM 1625 C CA . ALA A 1 202 ? 20.403 -7.494 -14.111 1.00 85.12 202 ALA A CA 1
ATOM 1626 C C . ALA A 1 202 ? 21.736 -7.392 -14.862 1.00 85.12 202 ALA A C 1
ATOM 1628 O O . ALA A 1 202 ? 21.800 -7.758 -16.033 1.00 85.12 202 ALA A O 1
ATOM 1629 N N . TYR A 1 203 ? 22.799 -6.961 -14.176 1.00 86.12 203 TYR A N 1
ATOM 1630 C CA . TYR A 1 203 ? 24.152 -6.931 -14.725 1.00 86.12 203 TYR A CA 1
ATOM 1631 C C . TYR A 1 203 ? 24.630 -8.331 -15.130 1.00 86.12 203 TYR A C 1
ATOM 1633 O O . TYR A 1 203 ? 25.033 -8.533 -16.272 1.00 86.12 203 TYR A O 1
ATOM 1641 N N . LEU A 1 204 ? 24.523 -9.325 -14.238 1.00 91.19 204 LEU A N 1
ATOM 1642 C CA . LEU A 1 204 ? 24.919 -10.702 -14.555 1.00 91.19 204 LEU A CA 1
ATOM 1643 C C . LEU A 1 204 ? 24.140 -11.262 -15.749 1.00 91.19 204 LEU A C 1
ATOM 1645 O O . LEU A 1 204 ? 24.728 -11.861 -16.646 1.00 91.19 204 LEU A O 1
ATOM 1649 N N . LEU A 1 205 ? 22.824 -11.060 -15.781 1.00 91.62 205 LEU A N 1
ATOM 1650 C CA . LEU A 1 205 ? 21.990 -11.532 -16.881 1.00 91.62 205 LEU A CA 1
ATOM 1651 C C . LEU A 1 205 ? 22.382 -10.871 -18.202 1.00 91.62 205 LEU A C 1
ATOM 1653 O O . LEU A 1 205 ? 22.488 -11.566 -19.209 1.00 91.62 205 LEU A O 1
ATOM 1657 N N . ASN A 1 206 ? 22.644 -9.566 -18.206 1.00 88.06 206 ASN A N 1
ATOM 1658 C CA . ASN A 1 206 ? 23.115 -8.865 -19.394 1.00 88.06 206 ASN A CA 1
ATOM 1659 C C . ASN A 1 206 ? 24.459 -9.415 -19.913 1.00 88.06 206 ASN A C 1
ATOM 1661 O O . ASN A 1 206 ? 24.594 -9.643 -21.114 1.00 88.06 206 ASN A O 1
ATOM 1665 N N . VAL A 1 207 ? 25.414 -9.684 -19.016 1.00 89.25 207 VAL A N 1
ATOM 1666 C CA . VAL A 1 207 ? 26.745 -10.201 -19.379 1.00 89.25 207 VAL A CA 1
ATOM 1667 C C . VAL A 1 207 ? 26.674 -11.628 -19.928 1.00 89.25 207 VAL A C 1
ATOM 1669 O O . VAL A 1 207 ? 27.308 -11.936 -20.935 1.00 89.25 207 VAL A O 1
ATOM 1672 N N . TYR A 1 208 ? 25.909 -12.507 -19.278 1.00 92.44 208 TYR A N 1
ATOM 1673 C CA . TYR A 1 208 ? 25.962 -13.949 -19.542 1.00 92.44 208 TYR A CA 1
ATOM 1674 C C . TYR A 1 208 ? 24.832 -14.484 -20.424 1.00 92.44 208 TYR A C 1
ATOM 1676 O O . TYR A 1 208 ? 24.857 -15.662 -20.778 1.00 92.44 208 TYR A O 1
ATOM 1684 N N . THR A 1 209 ? 23.828 -13.675 -20.780 1.00 91.44 209 THR A N 1
ATOM 1685 C CA . THR A 1 209 ? 22.681 -14.161 -21.559 1.00 91.44 209 THR A CA 1
ATOM 1686 C C . THR A 1 209 ? 22.275 -13.203 -22.674 1.00 91.44 209 THR A C 1
ATOM 1688 O O . THR A 1 209 ? 22.028 -12.017 -22.457 1.00 91.44 209 THR A O 1
ATOM 1691 N N . ASP A 1 210 ? 22.114 -13.735 -23.887 1.00 90.00 210 ASP A N 1
ATOM 1692 C CA . ASP A 1 210 ? 21.743 -12.923 -25.053 1.00 90.00 210 ASP A CA 1
ATOM 1693 C C . ASP A 1 210 ? 20.352 -12.291 -24.916 1.00 90.00 210 ASP A C 1
ATOM 1695 O O . ASP A 1 210 ? 20.108 -11.175 -25.376 1.00 90.00 210 ASP A O 1
ATOM 1699 N N . ILE A 1 211 ? 19.436 -12.961 -24.210 1.00 88.81 211 ILE A N 1
ATOM 1700 C CA . ILE A 1 211 ? 18.062 -12.483 -24.021 1.00 88.81 211 ILE A CA 1
ATOM 1701 C C . ILE A 1 211 ? 17.970 -11.204 -23.165 1.00 88.81 211 ILE A C 1
ATOM 1703 O O . ILE A 1 211 ? 16.935 -10.533 -23.227 1.00 88.81 211 ILE A O 1
ATOM 1707 N N . PHE A 1 212 ? 19.010 -10.856 -22.394 1.00 91.19 212 PHE A N 1
ATOM 1708 C CA . PHE A 1 212 ? 19.099 -9.635 -21.571 1.00 91.19 212 PHE A CA 1
ATOM 1709 C C . PHE A 1 212 ? 20.086 -8.595 -22.135 1.00 91.19 212 PHE A C 1
ATOM 1711 O O . PHE A 1 212 ? 20.348 -7.575 -21.494 1.00 91.19 212 PHE A O 1
ATOM 1718 N N . LYS A 1 213 ? 20.590 -8.788 -23.361 1.00 91.25 213 LYS A N 1
ATOM 1719 C CA . LYS A 1 213 ? 21.364 -7.755 -24.071 1.00 91.25 213 LYS A CA 1
ATOM 1720 C C . LYS A 1 213 ? 20.498 -6.624 -24.615 1.00 91.25 213 LYS A C 1
ATOM 1722 O O . LYS A 1 213 ? 21.016 -5.552 -24.902 1.00 91.25 213 LYS A O 1
ATOM 1727 N N . THR A 1 214 ? 19.187 -6.840 -24.744 1.00 91.56 214 THR A N 1
ATOM 1728 C CA . THR A 1 214 ? 18.249 -5.846 -25.279 1.00 91.56 214 THR A CA 1
ATOM 1729 C C . THR A 1 214 ? 17.153 -5.469 -24.286 1.00 91.56 214 THR A C 1
ATOM 1731 O O . THR A 1 214 ? 16.611 -6.317 -23.572 1.00 91.56 214 THR A O 1
ATOM 1734 N N . VAL A 1 215 ? 16.790 -4.187 -24.287 1.00 90.62 215 VAL A N 1
ATOM 1735 C CA . VAL A 1 215 ? 15.717 -3.583 -23.483 1.00 90.62 215 VAL A CA 1
ATOM 1736 C C . VAL A 1 215 ? 14.706 -2.881 -24.371 1.00 90.62 215 VAL A C 1
ATOM 1738 O O . VAL A 1 215 ? 15.013 -2.503 -25.495 1.00 90.62 215 VAL A O 1
ATOM 1741 N N . TYR A 1 216 ? 13.486 -2.729 -23.871 1.00 90.56 216 TYR A N 1
ATOM 1742 C CA . TYR A 1 216 ? 12.451 -1.928 -24.509 1.00 90.56 216 TYR A CA 1
ATOM 1743 C C . TYR A 1 216 ? 12.633 -0.462 -24.113 1.00 90.56 216 TYR A C 1
ATOM 1745 O O . TYR A 1 216 ? 12.631 -0.163 -22.924 1.00 90.56 216 TYR A O 1
ATOM 1753 N N . TYR A 1 217 ? 12.792 0.438 -25.078 1.00 89.88 217 TYR A N 1
ATOM 1754 C CA . TYR A 1 217 ? 12.921 1.878 -24.848 1.00 89.88 217 TYR A CA 1
ATOM 1755 C C . TYR A 1 217 ? 12.419 2.646 -26.073 1.00 89.88 217 TYR A C 1
ATOM 1757 O O . TYR A 1 217 ? 12.619 2.197 -27.202 1.00 89.88 217 TYR A O 1
ATOM 1765 N N . GLN A 1 218 ? 11.717 3.767 -25.865 1.00 88.19 218 GLN A N 1
ATOM 1766 C CA . GLN A 1 218 ? 11.101 4.569 -26.936 1.00 88.19 218 GLN A CA 1
ATOM 1767 C C . GLN A 1 218 ? 10.317 3.750 -27.988 1.00 88.19 218 GLN A C 1
ATOM 1769 O O . GLN A 1 218 ? 10.267 4.099 -29.164 1.00 88.19 218 GLN A O 1
ATOM 1774 N N . GLY A 1 219 ? 9.693 2.639 -27.582 1.00 86.38 219 GLY A N 1
ATOM 1775 C CA . GLY A 1 219 ? 8.902 1.790 -28.480 1.00 86.38 219 GLY A CA 1
ATOM 1776 C C . GLY A 1 219 ? 9.694 0.732 -29.257 1.00 86.38 219 GLY A C 1
ATOM 1777 O O . GLY A 1 219 ? 9.080 -0.104 -29.915 1.00 86.38 219 GLY A O 1
ATOM 1778 N N . ASN A 1 220 ? 11.023 0.715 -29.141 1.00 88.19 220 ASN A N 1
ATOM 1779 C CA . ASN A 1 220 ? 11.914 -0.200 -29.851 1.00 88.19 220 ASN A CA 1
ATOM 1780 C C . ASN A 1 220 ? 12.735 -1.063 -28.885 1.00 88.19 220 ASN A C 1
ATOM 1782 O O . ASN A 1 220 ? 12.818 -0.790 -27.688 1.00 88.19 220 ASN A O 1
ATOM 1786 N N . HIS A 1 221 ? 13.350 -2.125 -29.409 1.00 90.06 221 HIS A N 1
ATOM 1787 C CA . HIS A 1 221 ? 14.338 -2.907 -28.670 1.00 90.06 221 HIS A CA 1
ATOM 1788 C C . HIS A 1 221 ? 15.746 -2.392 -28.975 1.00 90.06 221 HIS A C 1
ATOM 1790 O O . HIS A 1 221 ? 16.218 -2.532 -30.101 1.00 90.06 221 HIS A O 1
ATOM 1796 N N . ILE A 1 222 ? 16.405 -1.808 -27.975 1.00 90.44 222 ILE A N 1
ATOM 1797 C CA . ILE A 1 222 ? 17.772 -1.274 -28.073 1.00 90.44 222 ILE A CA 1
ATOM 1798 C C . ILE A 1 222 ? 18.738 -2.101 -27.223 1.00 90.44 222 ILE A C 1
ATOM 1800 O O . ILE A 1 222 ? 18.304 -2.857 -26.351 1.00 90.44 222 ILE A O 1
ATOM 1804 N N . SER A 1 223 ? 20.046 -1.956 -27.454 1.00 89.31 223 SER A N 1
ATOM 1805 C CA . SER A 1 223 ? 21.057 -2.559 -26.576 1.00 89.31 223 SER A CA 1
ATOM 1806 C C . SER A 1 223 ? 20.970 -1.966 -25.166 1.00 89.31 223 SER A C 1
ATOM 1808 O O . SER A 1 223 ? 20.822 -0.756 -25.000 1.00 89.31 223 SER A O 1
ATOM 1810 N N . PHE A 1 224 ? 21.085 -2.811 -24.143 1.00 84.56 224 PHE A N 1
ATOM 1811 C CA . PHE A 1 224 ? 21.100 -2.379 -22.745 1.00 84.56 224 PHE A CA 1
ATOM 1812 C C . PHE A 1 224 ? 22.275 -1.444 -22.434 1.00 84.56 224 PHE A C 1
ATOM 1814 O O . PHE A 1 224 ? 22.127 -0.528 -21.628 1.00 84.56 224 PHE A O 1
ATOM 1821 N N . ASP A 1 225 ? 23.406 -1.622 -23.121 1.00 80.06 225 ASP A N 1
ATOM 1822 C CA . ASP A 1 225 ? 24.586 -0.768 -22.956 1.00 80.06 225 ASP A CA 1
ATOM 1823 C C . ASP A 1 225 ? 24.295 0.689 -23.333 1.00 80.06 225 ASP A C 1
ATOM 1825 O O . ASP A 1 225 ? 24.783 1.602 -22.671 1.00 80.06 225 ASP A O 1
ATOM 1829 N N . VAL A 1 226 ? 23.442 0.902 -24.343 1.00 80.56 226 VAL A N 1
ATOM 1830 C CA . VAL A 1 226 ? 23.019 2.240 -24.787 1.00 80.56 226 VAL A CA 1
ATOM 1831 C C . VAL A 1 226 ? 22.187 2.924 -23.699 1.00 80.56 226 VAL A C 1
ATOM 1833 O O . VAL A 1 226 ? 22.469 4.064 -23.330 1.00 80.56 226 VAL A O 1
ATOM 1836 N N . LEU A 1 227 ? 21.235 2.202 -23.097 1.00 78.12 227 LEU A N 1
ATOM 1837 C CA . LEU A 1 227 ? 20.441 2.717 -21.975 1.00 78.12 227 LEU A CA 1
ATOM 1838 C C . LEU A 1 227 ? 21.324 3.037 -20.753 1.00 78.12 227 LEU A C 1
ATOM 1840 O O . LEU A 1 227 ? 21.115 4.035 -20.062 1.00 78.12 227 LEU A O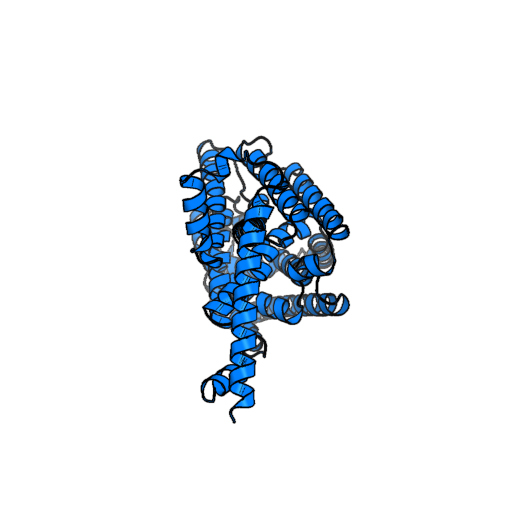 1
ATOM 1844 N N . LEU A 1 228 ? 22.337 2.209 -20.480 1.00 72.31 228 LEU A N 1
ATOM 1845 C CA . LEU A 1 228 ? 23.305 2.452 -19.407 1.00 72.31 228 LEU A CA 1
ATOM 1846 C C . LEU A 1 228 ? 24.160 3.697 -19.664 1.00 72.31 228 LEU A C 1
ATOM 1848 O O . LEU A 1 228 ? 24.501 4.398 -18.717 1.00 72.31 228 LEU A O 1
ATOM 1852 N N . THR A 1 229 ? 24.532 3.982 -20.912 1.00 69.81 229 THR A N 1
ATOM 1853 C CA . THR A 1 229 ? 25.268 5.210 -21.245 1.00 69.81 229 THR A CA 1
ATOM 1854 C C . THR A 1 229 ? 24.406 6.461 -21.126 1.00 69.81 229 THR A C 1
ATOM 1856 O O . THR A 1 229 ? 24.884 7.450 -20.582 1.00 69.81 229 THR A O 1
ATOM 1859 N N . GLU A 1 230 ? 23.132 6.400 -21.520 1.00 65.69 230 GLU A N 1
ATOM 1860 C CA . GLU A 1 230 ? 22.185 7.519 -21.380 1.00 65.69 230 GLU A CA 1
ATOM 1861 C C . GLU A 1 230 ? 21.850 7.835 -19.910 1.00 65.69 230 GLU A C 1
ATOM 1863 O O . GLU A 1 230 ? 21.582 8.979 -19.563 1.00 65.69 230 GLU A O 1
ATOM 1868 N N . THR A 1 231 ? 21.906 6.839 -19.018 1.00 63.47 231 THR A N 1
ATOM 1869 C CA . THR A 1 231 ? 21.567 6.991 -17.586 1.00 63.47 231 THR A CA 1
ATOM 1870 C C . THR A 1 231 ? 22.757 7.346 -16.686 1.00 63.47 231 THR A C 1
ATOM 1872 O O . THR A 1 231 ? 22.569 7.657 -15.508 1.00 63.47 231 THR A O 1
ATOM 1875 N N . LYS A 1 232 ? 23.992 7.323 -17.209 1.00 57.16 232 LYS A N 1
ATOM 1876 C CA . LYS A 1 232 ? 25.224 7.608 -16.446 1.00 57.16 232 LYS A CA 1
ATOM 1877 C C . LYS A 1 232 ? 25.422 9.088 -16.101 1.00 57.16 232 LYS A C 1
ATOM 1879 O O . LYS A 1 232 ? 26.177 9.369 -15.174 1.00 57.16 232 LYS A O 1
ATOM 1884 N N . GLU A 1 233 ? 24.748 10.023 -16.774 1.00 50.78 233 GLU A N 1
ATOM 1885 C CA . GLU A 1 233 ? 24.911 11.466 -16.510 1.00 50.78 233 GLU A CA 1
ATOM 1886 C C . GLU A 1 233 ? 24.190 11.971 -15.241 1.00 50.78 233 GLU A C 1
ATOM 1888 O O . GLU A 1 233 ? 24.392 13.106 -14.818 1.00 50.78 233 GLU A O 1
ATOM 1893 N N . GLU A 1 234 ? 23.429 11.124 -14.542 1.00 53.28 234 GLU A N 1
ATOM 1894 C CA . GLU A 1 234 ? 22.607 11.521 -13.387 1.00 53.28 234 GLU A CA 1
ATOM 1895 C C . GLU A 1 234 ? 23.132 11.019 -12.022 1.00 53.28 234 GLU A C 1
ATOM 1897 O O . GLU A 1 234 ? 22.375 10.695 -11.107 1.00 53.28 234 GLU A O 1
ATOM 1902 N N . VAL A 1 235 ? 24.452 10.967 -11.815 1.00 45.34 235 VAL A N 1
ATOM 1903 C CA . VAL A 1 235 ? 25.038 10.539 -10.520 1.00 45.34 235 VAL A CA 1
ATOM 1904 C C . VAL A 1 235 ? 24.658 11.484 -9.358 1.00 45.34 235 VAL A C 1
ATOM 1906 O O . VAL A 1 235 ? 24.513 11.046 -8.214 1.00 45.34 235 VAL A O 1
ATOM 1909 N N . LEU A 1 236 ? 24.385 12.765 -9.641 1.00 44.50 236 LEU A N 1
ATOM 1910 C CA . LEU A 1 236 ? 23.904 13.752 -8.658 1.00 44.50 236 LEU A CA 1
ATOM 1911 C C . LEU A 1 236 ? 22.463 13.461 -8.164 1.00 44.50 236 LEU A C 1
ATOM 1913 O O . LEU A 1 236 ? 22.081 13.885 -7.066 1.00 44.50 236 LEU A O 1
ATOM 1917 N N . THR A 1 237 ? 21.692 12.661 -8.911 1.00 53.41 237 THR A N 1
ATOM 1918 C CA . THR A 1 237 ? 20.330 12.204 -8.570 1.00 53.41 237 THR A CA 1
ATOM 1919 C C . THR A 1 237 ? 20.325 11.197 -7.407 1.00 53.41 237 THR A C 1
ATOM 1921 O O . THR A 1 237 ? 19.339 11.077 -6.681 1.00 53.41 237 THR A O 1
ATOM 1924 N N . TYR A 1 238 ? 21.442 10.511 -7.134 1.00 50.97 238 TYR A N 1
ATOM 1925 C CA . TYR A 1 238 ? 21.510 9.500 -6.067 1.00 50.97 238 TYR A CA 1
ATOM 1926 C C . TYR A 1 238 ? 21.741 10.094 -4.667 1.00 50.97 238 TYR A C 1
ATOM 1928 O O . TYR A 1 238 ? 21.128 9.639 -3.699 1.00 50.97 238 TYR A O 1
ATOM 1936 N N . ILE A 1 239 ? 22.560 11.148 -4.542 1.00 46.56 239 ILE A N 1
ATOM 1937 C CA . ILE A 1 239 ? 22.758 11.876 -3.270 1.00 46.56 239 ILE A CA 1
ATOM 1938 C C . ILE A 1 239 ? 21.507 12.701 -2.924 1.00 46.56 239 ILE A C 1
ATOM 1940 O O . ILE A 1 239 ? 21.056 12.706 -1.775 1.00 46.56 239 ILE A O 1
ATOM 1944 N N . THR A 1 240 ? 20.882 13.331 -3.924 1.00 52.44 240 THR A N 1
ATOM 1945 C CA . THR A 1 240 ? 19.562 13.964 -3.768 1.00 52.44 240 THR A CA 1
ATOM 1946 C C . THR A 1 240 ? 18.463 12.933 -3.502 1.00 52.44 240 THR A C 1
ATOM 1948 O O . THR A 1 240 ? 17.538 13.231 -2.754 1.00 52.44 240 THR A O 1
ATOM 1951 N N . GLY A 1 241 ? 18.602 11.696 -3.989 1.00 58.34 241 GLY A N 1
ATOM 1952 C CA . GLY A 1 241 ? 17.695 10.577 -3.726 1.00 58.34 241 GLY A CA 1
ATOM 1953 C C . GLY A 1 241 ? 17.582 10.181 -2.248 1.00 58.34 241 GLY A C 1
ATOM 1954 O O . GLY A 1 241 ? 16.484 9.872 -1.789 1.00 58.34 241 GLY A O 1
ATOM 1955 N N . PHE A 1 242 ? 18.668 10.249 -1.464 1.00 60.41 242 PHE A N 1
ATOM 1956 C CA . PHE A 1 242 ? 18.607 9.979 -0.018 1.00 60.41 242 PHE A CA 1
ATOM 1957 C C . PHE A 1 242 ? 17.923 11.113 0.763 1.00 60.41 242 PHE A C 1
ATOM 1959 O O . PHE A 1 242 ? 17.093 10.857 1.635 1.00 60.41 242 PHE A O 1
ATOM 1966 N N . LEU A 1 243 ? 18.209 12.375 0.427 1.00 62.62 243 LEU A N 1
ATOM 1967 C CA . LEU A 1 243 ? 17.499 13.520 1.012 1.00 62.62 243 LEU A CA 1
ATOM 1968 C C . LEU A 1 243 ? 16.021 13.532 0.598 1.00 62.62 243 LEU A C 1
ATOM 1970 O O . LEU A 1 243 ? 15.152 13.788 1.428 1.00 62.62 243 LEU A O 1
ATOM 1974 N N . TYR A 1 244 ? 15.722 13.173 -0.650 1.00 66.06 244 TYR A N 1
ATOM 1975 C CA . TYR A 1 244 ? 14.365 12.988 -1.154 1.00 66.06 244 TYR A CA 1
ATOM 1976 C C . TYR A 1 244 ? 13.638 11.869 -0.402 1.00 66.06 244 TYR A C 1
ATOM 1978 O O . TYR A 1 244 ? 12.506 12.065 0.029 1.00 66.06 244 TYR A O 1
ATOM 1986 N N . LEU A 1 245 ? 14.301 10.736 -0.152 1.00 65.88 245 LEU A N 1
ATOM 1987 C CA . LEU A 1 245 ? 13.772 9.657 0.682 1.00 65.88 245 LEU A CA 1
ATOM 1988 C C . LEU A 1 245 ? 13.394 10.168 2.078 1.00 65.88 245 LEU A C 1
ATOM 1990 O O . LEU A 1 245 ? 12.282 9.916 2.531 1.00 65.88 245 LEU A O 1
ATOM 1994 N N . LEU A 1 246 ? 14.272 10.925 2.744 1.00 67.56 246 LEU A N 1
ATOM 1995 C CA . LEU A 1 246 ? 13.971 11.499 4.059 1.00 67.56 246 LEU A CA 1
ATOM 1996 C C . LEU A 1 246 ? 12.790 12.478 4.003 1.00 67.56 246 LEU A C 1
ATOM 1998 O O . LEU A 1 246 ? 11.883 12.383 4.828 1.00 67.56 246 LEU A O 1
ATOM 2002 N N . ILE A 1 247 ? 12.758 13.371 3.011 1.00 67.88 247 ILE A N 1
ATOM 2003 C CA . ILE A 1 247 ? 11.659 14.329 2.824 1.00 67.88 247 ILE A CA 1
ATOM 2004 C C . ILE A 1 247 ? 10.329 13.596 2.638 1.00 67.88 247 ILE A C 1
ATOM 2006 O O . ILE A 1 247 ? 9.332 13.970 3.249 1.00 67.88 247 ILE A O 1
ATOM 2010 N N . GLN A 1 248 ? 10.305 12.535 1.834 1.00 66.56 248 GLN A N 1
ATOM 2011 C CA . GLN A 1 248 ? 9.086 11.779 1.558 1.00 66.56 248 GLN A CA 1
ATOM 2012 C C . GLN A 1 248 ? 8.657 10.890 2.734 1.00 66.56 248 GLN A C 1
ATOM 2014 O O . GLN A 1 248 ? 7.463 10.771 3.002 1.00 66.56 248 GLN A O 1
ATOM 2019 N N . VAL A 1 249 ? 9.604 10.314 3.482 1.00 70.19 249 VAL A N 1
ATOM 2020 C CA . VAL A 1 249 ? 9.319 9.494 4.674 1.00 70.19 249 VAL A CA 1
ATOM 2021 C C . VAL A 1 249 ? 8.762 10.334 5.822 1.00 70.19 249 VAL A C 1
ATOM 2023 O O . VAL A 1 249 ? 7.874 9.878 6.543 1.00 70.19 249 VAL A O 1
ATOM 2026 N N . PHE A 1 250 ? 9.253 11.564 5.980 1.00 73.00 250 PHE A N 1
ATOM 2027 C CA . PHE A 1 250 ? 8.793 12.490 7.014 1.00 73.00 250 PHE A CA 1
ATOM 2028 C C . PHE A 1 250 ? 7.739 13.484 6.525 1.00 73.00 250 PHE A C 1
ATOM 2030 O O . PHE A 1 250 ? 7.343 14.358 7.294 1.00 73.00 250 PHE A O 1
ATOM 2037 N N . ASN A 1 251 ? 7.246 13.338 5.290 1.00 77.25 251 ASN A N 1
ATOM 2038 C CA . ASN A 1 251 ? 6.184 14.173 4.747 1.00 77.25 251 ASN A CA 1
ATOM 2039 C C . ASN A 1 251 ? 4.901 13.980 5.577 1.00 77.25 251 ASN A C 1
ATOM 2041 O O . ASN A 1 251 ? 4.278 12.915 5.492 1.00 77.25 251 ASN A O 1
ATOM 2045 N N . PRO A 1 252 ? 4.449 14.994 6.338 1.00 73.19 252 PRO A N 1
ATOM 2046 C CA . PRO A 1 252 ? 3.290 14.851 7.212 1.00 73.19 252 PRO A CA 1
ATOM 2047 C C . PRO A 1 252 ? 2.006 14.499 6.451 1.00 73.19 252 PRO A C 1
ATOM 2049 O O . PRO A 1 252 ? 1.165 13.770 6.972 1.00 73.19 252 PRO A O 1
ATOM 2052 N N . ILE A 1 253 ? 1.870 14.953 5.199 1.00 76.44 253 ILE A N 1
ATOM 2053 C CA . ILE A 1 253 ? 0.724 14.613 4.344 1.00 76.44 253 ILE A CA 1
ATOM 2054 C C . ILE A 1 253 ? 0.760 13.126 3.990 1.00 76.44 253 ILE A C 1
ATOM 2056 O O . ILE A 1 253 ? -0.233 12.417 4.158 1.00 76.44 253 ILE A O 1
ATOM 2060 N N . GLY A 1 254 ? 1.931 12.649 3.555 1.00 76.00 254 GLY A N 1
ATOM 2061 C CA . GLY A 1 254 ? 2.175 11.245 3.232 1.00 76.00 254 GLY A CA 1
ATOM 2062 C C . GLY A 1 254 ? 1.887 10.335 4.422 1.00 76.00 254 GLY A C 1
ATOM 2063 O O . GLY A 1 254 ? 1.124 9.385 4.295 1.00 76.00 254 GLY A O 1
ATOM 2064 N N . ILE A 1 255 ? 2.394 10.679 5.607 1.00 79.88 255 ILE A N 1
ATOM 2065 C CA . ILE A 1 255 ? 2.169 9.920 6.848 1.00 79.88 255 ILE A CA 1
ATOM 2066 C C . ILE A 1 255 ? 0.673 9.716 7.128 1.00 79.88 255 ILE A C 1
ATOM 2068 O O . ILE A 1 255 ? 0.267 8.633 7.547 1.00 79.88 255 ILE A O 1
ATOM 2072 N N . CYS A 1 256 ? -0.165 10.722 6.874 1.00 81.06 256 CYS A N 1
ATOM 2073 C CA . CYS A 1 256 ? -1.599 10.644 7.159 1.00 81.06 256 CYS A CA 1
ATOM 2074 C C . CYS A 1 256 ? -2.361 9.778 6.149 1.00 81.06 256 CYS A C 1
ATOM 2076 O O . CYS A 1 256 ? -3.232 9.002 6.545 1.00 81.06 256 CYS A O 1
ATOM 2078 N N . LEU A 1 257 ? -1.998 9.864 4.866 1.00 84.88 257 LEU A N 1
ATOM 2079 C CA . LEU A 1 257 ? -2.522 8.986 3.812 1.00 84.88 257 LEU A CA 1
ATOM 2080 C C . LEU A 1 257 ? -2.163 7.522 4.099 1.00 84.88 257 LEU A C 1
ATOM 2082 O O . LEU A 1 257 ? -3.026 6.648 4.125 1.00 84.88 257 LEU A O 1
ATOM 2086 N N . LEU A 1 258 ? -0.889 7.280 4.408 1.00 89.25 258 LEU A N 1
ATOM 2087 C CA . LEU A 1 258 ? -0.350 5.953 4.690 1.00 89.25 258 LEU A CA 1
ATOM 2088 C C . LEU A 1 258 ? -0.915 5.370 5.989 1.00 89.25 258 LEU A C 1
ATOM 2090 O O . LEU A 1 258 ? -1.172 4.172 6.063 1.00 89.25 258 LEU A O 1
ATOM 2094 N N . PHE A 1 259 ? -1.185 6.202 7.000 1.00 89.81 259 PHE A N 1
ATOM 2095 C CA . PHE A 1 259 ? -1.953 5.778 8.170 1.00 89.81 259 PHE A CA 1
ATOM 2096 C C . PHE A 1 259 ? -3.354 5.297 7.778 1.00 89.81 259 PHE A C 1
ATOM 2098 O O . PHE A 1 259 ? -3.794 4.259 8.270 1.00 89.81 259 PHE A O 1
ATOM 2105 N N . GLY A 1 260 ? -4.038 6.018 6.884 1.00 89.62 260 GLY A N 1
ATOM 2106 C CA . GLY A 1 260 ? -5.346 5.631 6.355 1.00 89.62 260 GLY A CA 1
ATOM 2107 C C . GLY A 1 260 ? -5.343 4.233 5.729 1.00 89.62 260 GLY A C 1
ATOM 2108 O O . GLY A 1 260 ? -6.207 3.407 6.032 1.00 89.62 260 GLY A O 1
ATOM 2109 N N . GLU A 1 261 ? -4.334 3.932 4.916 1.00 93.69 261 GLU A N 1
ATOM 2110 C CA . GLU A 1 261 ? -4.169 2.603 4.329 1.00 93.69 261 GLU A CA 1
ATOM 2111 C C . GLU A 1 261 ? -3.827 1.546 5.382 1.00 93.69 261 GLU A C 1
ATOM 2113 O O . GLU A 1 261 ? -4.551 0.559 5.541 1.00 93.69 261 GLU A O 1
ATOM 2118 N N . GLU A 1 262 ? -2.758 1.756 6.151 1.00 95.56 262 GLU A N 1
ATOM 2119 C CA . GLU A 1 262 ? -2.258 0.753 7.091 1.00 95.56 262 GLU A CA 1
ATOM 2120 C C . GLU A 1 262 ? -3.268 0.439 8.199 1.00 95.56 262 GLU A C 1
ATOM 2122 O O . GLU A 1 262 ? -3.394 -0.718 8.611 1.00 95.56 262 GLU A O 1
ATOM 2127 N N . TYR A 1 263 ? -4.051 1.421 8.656 1.00 95.44 263 TYR A N 1
ATOM 2128 C CA . TYR A 1 263 ? -5.094 1.186 9.654 1.00 95.44 263 TYR A CA 1
ATOM 2129 C C . TYR A 1 263 ? -6.172 0.217 9.142 1.00 95.44 263 TYR A C 1
ATOM 2131 O O . TYR A 1 263 ? -6.599 -0.690 9.862 1.00 95.44 263 TYR A O 1
ATOM 2139 N N . GLY A 1 264 ? -6.589 0.356 7.881 1.00 97.12 264 GLY A N 1
ATOM 2140 C CA . GLY A 1 264 ? -7.516 -0.587 7.257 1.00 97.12 264 GLY A CA 1
ATOM 2141 C C . GLY A 1 264 ? -6.874 -1.951 7.007 1.00 97.12 264 GLY A C 1
ATOM 2142 O O . GLY A 1 264 ? -7.422 -2.987 7.390 1.00 97.12 264 GLY A O 1
ATOM 2143 N N . TRP A 1 265 ? -5.686 -1.966 6.407 1.00 98.06 265 TRP A N 1
ATOM 2144 C CA . TRP A 1 265 ? -5.052 -3.202 5.960 1.00 98.06 265 TRP A CA 1
ATOM 2145 C C . TRP A 1 265 ? -4.415 -4.006 7.087 1.00 98.06 265 TRP A C 1
ATOM 2147 O O . TRP A 1 265 ? -4.729 -5.184 7.247 1.00 98.06 265 TRP A O 1
ATOM 2157 N N . ARG A 1 266 ? -3.523 -3.395 7.870 1.00 96.75 266 ARG A N 1
ATOM 2158 C CA . ARG A 1 266 ? -2.679 -4.087 8.860 1.00 96.75 266 ARG A CA 1
ATOM 2159 C C . ARG A 1 266 ? -3.350 -4.156 10.215 1.00 96.75 266 ARG A C 1
ATOM 2161 O O . ARG A 1 266 ? -3.383 -5.228 10.810 1.00 96.75 266 ARG A O 1
ATOM 2168 N N . PHE A 1 267 ? -3.939 -3.057 10.681 1.00 96.06 267 PHE A N 1
ATOM 2169 C CA . PHE A 1 267 ? -4.630 -3.071 11.970 1.00 96.06 267 PHE A CA 1
ATOM 2170 C C . PHE A 1 267 ? -5.976 -3.807 11.902 1.00 96.06 267 PHE A C 1
ATOM 2172 O O . PHE A 1 267 ? -6.255 -4.654 12.752 1.00 96.06 267 PHE A O 1
ATOM 2179 N N . PHE A 1 268 ? -6.818 -3.524 10.902 1.00 97.50 268 PHE A N 1
ATOM 2180 C CA . PHE A 1 268 ? -8.165 -4.097 10.862 1.00 97.50 268 PHE A CA 1
ATOM 2181 C C . PHE A 1 268 ? -8.254 -5.448 10.136 1.00 97.50 268 PHE A C 1
ATOM 2183 O O . PHE A 1 268 ? -8.751 -6.414 10.730 1.00 97.50 268 PHE A O 1
ATOM 2190 N N . LEU A 1 269 ? -7.844 -5.514 8.863 1.00 98.50 269 LEU A N 1
ATOM 2191 C CA . LEU A 1 269 ? -8.136 -6.649 7.979 1.00 98.50 269 LEU A CA 1
ATOM 2192 C C . LEU A 1 269 ? -7.171 -7.829 8.177 1.00 98.50 269 LEU A C 1
ATOM 2194 O O . LEU A 1 269 ? -7.623 -8.967 8.328 1.00 98.50 269 LEU A O 1
ATOM 2198 N N . GLN A 1 270 ? -5.860 -7.572 8.234 1.00 98.12 270 GLN A N 1
ATOM 2199 C CA . GLN A 1 270 ? -4.818 -8.596 8.368 1.00 98.12 270 GLN A CA 1
ATOM 2200 C C . GLN A 1 270 ? -5.069 -9.581 9.522 1.00 98.12 270 GLN A C 1
ATOM 2202 O O . GLN A 1 270 ? -5.138 -10.782 9.246 1.00 98.12 270 GLN A O 1
ATOM 2207 N N . PRO A 1 271 ? -5.245 -9.153 10.793 1.00 96.75 271 PRO A N 1
ATOM 2208 C CA . PRO A 1 271 ? -5.432 -10.096 11.895 1.00 96.75 271 PRO A CA 1
ATOM 2209 C C . PRO A 1 271 ? -6.702 -10.941 11.735 1.00 96.75 271 PRO A C 1
ATOM 2211 O O . PRO A 1 271 ? -6.716 -12.108 12.127 1.00 96.75 271 PRO A O 1
ATOM 2214 N N . LYS A 1 272 ? -7.761 -10.399 11.116 1.00 97.56 272 LYS A N 1
ATOM 2215 C CA . LYS A 1 272 ? -9.009 -11.139 10.875 1.00 97.56 272 LYS A CA 1
ATOM 2216 C C . LYS A 1 272 ? -8.842 -12.197 9.787 1.00 97.56 272 LYS A C 1
ATOM 2218 O O . LYS A 1 272 ? -9.252 -13.339 9.987 1.00 97.56 272 LYS A O 1
ATOM 2223 N N . LEU A 1 273 ? -8.183 -11.858 8.677 1.00 98.19 273 LEU A N 1
ATOM 2224 C CA . LEU A 1 273 ? -7.871 -12.826 7.622 1.00 98.19 273 LEU A CA 1
ATOM 2225 C C . LEU A 1 273 ? -6.925 -13.918 8.121 1.00 98.19 273 LEU A C 1
ATOM 2227 O O . LEU A 1 273 ? -7.157 -15.096 7.860 1.00 98.19 273 LEU A O 1
ATOM 2231 N N . GLN A 1 274 ? -5.896 -13.552 8.887 1.00 96.56 274 GLN A N 1
ATOM 2232 C CA . GLN A 1 274 ? -4.982 -14.520 9.492 1.00 96.56 274 GLN A CA 1
ATOM 2233 C C . GLN A 1 274 ? -5.697 -15.455 10.474 1.00 96.56 274 GLN A C 1
ATOM 2235 O O . GLN A 1 274 ? -5.417 -16.653 10.477 1.00 96.56 274 GLN A O 1
ATOM 2240 N N . LYS A 1 275 ? -6.640 -14.942 11.275 1.00 95.81 275 LYS A N 1
ATOM 2241 C CA . LYS A 1 275 ? -7.459 -15.761 12.182 1.00 95.81 275 LYS A CA 1
ATOM 2242 C C . LYS A 1 275 ? -8.365 -16.735 11.420 1.00 95.81 275 LYS A C 1
ATOM 2244 O O . LYS A 1 275 ? -8.524 -17.869 11.857 1.00 95.81 275 LYS A O 1
ATOM 2249 N N . LYS A 1 276 ? -8.947 -16.305 10.295 1.00 95.62 276 LYS A N 1
ATOM 2250 C CA . LYS A 1 276 ? -9.918 -17.088 9.512 1.00 95.62 276 LYS A CA 1
ATOM 2251 C C . LYS A 1 276 ? -9.268 -18.127 8.595 1.00 95.62 276 LYS A C 1
ATOM 2253 O O . LYS A 1 276 ? -9.769 -19.240 8.483 1.00 95.62 276 LYS A O 1
ATOM 2258 N N . PHE A 1 277 ? -8.154 -17.779 7.953 1.00 95.75 277 PHE A N 1
ATOM 2259 C CA . PHE A 1 277 ? -7.531 -18.596 6.902 1.00 95.75 277 PHE A CA 1
ATOM 2260 C C . PHE A 1 277 ? -6.143 -19.141 7.277 1.00 95.75 277 PHE A C 1
ATOM 2262 O O . PHE A 1 277 ? -5.576 -19.947 6.538 1.00 95.75 277 PHE A O 1
ATOM 2269 N N . GLY A 1 278 ? -5.593 -18.733 8.424 1.00 95.56 278 GLY A N 1
ATOM 2270 C CA . GLY A 1 278 ? -4.228 -19.031 8.857 1.00 95.56 278 GLY A CA 1
ATOM 2271 C C . GLY A 1 278 ? -3.234 -17.925 8.485 1.00 95.56 278 GLY A C 1
ATOM 2272 O O . GLY A 1 278 ? -3.476 -17.129 7.577 1.00 95.56 278 GLY A O 1
ATOM 2273 N N . LYS A 1 279 ? -2.088 -17.882 9.181 1.00 95.00 279 LYS A N 1
ATOM 2274 C CA . LYS A 1 279 ? -1.094 -16.793 9.091 1.00 95.00 279 LYS A CA 1
ATOM 2275 C C . LYS A 1 279 ? -0.629 -16.495 7.658 1.00 95.00 279 LYS A C 1
ATOM 2277 O O . LYS A 1 279 ? -0.642 -15.336 7.259 1.00 95.00 279 LYS A O 1
ATOM 2282 N N . ILE A 1 280 ? -0.263 -17.519 6.881 1.00 96.25 280 ILE A N 1
ATOM 2283 C CA . ILE A 1 280 ? 0.232 -17.341 5.503 1.00 96.25 280 ILE A CA 1
ATOM 2284 C C . ILE A 1 280 ? -0.921 -17.038 4.539 1.00 96.25 280 ILE A C 1
ATOM 2286 O O . ILE A 1 280 ? -0.909 -16.007 3.874 1.00 96.25 280 ILE A O 1
ATOM 2290 N N . ARG A 1 281 ? -1.947 -17.900 4.487 1.00 97.25 281 ARG A N 1
ATOM 2291 C CA . ARG A 1 281 ? -3.067 -17.751 3.537 1.00 97.25 281 ARG A CA 1
ATOM 2292 C C . ARG A 1 281 ? -3.821 -16.436 3.737 1.00 97.25 281 ARG A C 1
ATOM 2294 O O . ARG A 1 281 ? -4.188 -15.800 2.758 1.00 97.25 281 ARG A O 1
ATOM 2301 N N . GLY A 1 282 ? -4.008 -16.007 4.987 1.00 97.69 282 GLY A N 1
ATOM 2302 C CA . GLY A 1 282 ? -4.649 -14.732 5.302 1.00 97.69 282 GLY A CA 1
ATOM 2303 C C . GLY A 1 282 ? -3.862 -13.522 4.794 1.00 97.69 282 GLY A C 1
ATOM 2304 O O . GLY A 1 282 ? -4.465 -12.563 4.325 1.00 97.69 282 GLY A O 1
ATOM 2305 N N . VAL A 1 283 ? -2.528 -13.578 4.832 1.00 97.62 283 VAL A N 1
ATOM 2306 C CA . VAL A 1 283 ? -1.662 -12.501 4.324 1.00 97.62 283 VAL A CA 1
ATOM 2307 C C . VAL A 1 283 ? -1.562 -12.514 2.801 1.00 97.62 283 VAL A C 1
ATOM 2309 O O . VAL A 1 283 ? -1.603 -11.454 2.189 1.00 97.62 283 VAL A O 1
ATOM 2312 N N . VAL A 1 284 ? -1.510 -13.691 2.171 1.00 98.31 284 VAL A N 1
ATOM 2313 C CA . VAL A 1 284 ? -1.572 -13.799 0.703 1.00 98.31 284 VAL A CA 1
ATOM 2314 C C . VAL A 1 284 ? -2.895 -13.239 0.179 1.00 98.31 284 VAL A C 1
ATOM 2316 O O . VAL A 1 284 ? -2.896 -12.440 -0.752 1.00 98.31 284 VAL A O 1
ATOM 2319 N N . LEU A 1 285 ? -4.018 -13.590 0.815 1.00 98.50 285 LEU A N 1
ATOM 2320 C CA . LEU A 1 285 ? -5.328 -13.045 0.459 1.00 98.50 285 LEU A CA 1
ATOM 2321 C C . LEU A 1 285 ? -5.389 -11.524 0.662 1.00 98.50 285 LEU A C 1
ATOM 2323 O O . LEU A 1 285 ? -5.946 -10.826 -0.180 1.00 98.50 285 LEU A O 1
ATOM 2327 N N . LEU A 1 286 ? -4.786 -11.002 1.736 1.00 98.56 286 LEU A N 1
ATOM 2328 C CA . LEU A 1 286 ? -4.652 -9.557 1.930 1.00 98.56 286 LEU A CA 1
ATOM 2329 C C . LEU A 1 286 ? -3.898 -8.899 0.767 1.00 98.56 286 LEU A C 1
ATOM 2331 O O . LEU A 1 286 ? -4.365 -7.884 0.268 1.00 98.56 286 LEU A O 1
ATOM 2335 N N . GLY A 1 287 ? -2.778 -9.477 0.322 1.00 98.31 287 GLY A N 1
ATOM 2336 C CA . GLY A 1 287 ? -2.012 -8.957 -0.814 1.00 98.31 287 GLY A CA 1
ATOM 2337 C C . GLY A 1 287 ? -2.816 -8.924 -2.115 1.00 98.31 287 GLY A C 1
ATOM 2338 O O . GLY A 1 287 ? -2.761 -7.942 -2.843 1.00 98.31 287 GLY A O 1
ATOM 2339 N N . VAL A 1 288 ? -3.641 -9.945 -2.375 1.00 98.44 288 VAL A N 1
ATOM 2340 C CA . VAL A 1 288 ? -4.554 -9.955 -3.534 1.00 98.44 288 VAL A CA 1
ATOM 2341 C C . VAL A 1 288 ? -5.620 -8.860 -3.424 1.00 98.44 288 VAL A C 1
ATOM 2343 O O . VAL A 1 288 ? -5.875 -8.152 -4.395 1.00 98.44 288 VAL A O 1
ATOM 2346 N N . ILE A 1 289 ? -6.245 -8.709 -2.251 1.00 98.38 289 ILE A N 1
ATOM 2347 C CA . ILE A 1 289 ? -7.268 -7.677 -2.013 1.00 98.38 289 ILE A CA 1
ATOM 2348 C C . ILE A 1 289 ? -6.671 -6.278 -2.190 1.00 98.38 289 ILE A C 1
ATOM 2350 O O . ILE A 1 289 ? -7.295 -5.423 -2.819 1.00 98.38 289 ILE A O 1
ATOM 2354 N N . TRP A 1 290 ? -5.472 -6.056 -1.652 1.00 97.62 290 TRP A N 1
ATOM 2355 C CA . TRP A 1 290 ? -4.761 -4.788 -1.773 1.00 97.62 290 TRP A CA 1
ATOM 2356 C C . TRP A 1 290 ? -4.445 -4.481 -3.247 1.00 97.62 290 TRP A C 1
ATOM 2358 O O . TRP A 1 290 ? -4.776 -3.390 -3.712 1.00 97.62 290 TRP A O 1
ATOM 2368 N N . ALA A 1 291 ? -4.002 -5.481 -4.024 1.00 96.75 291 ALA A N 1
ATOM 2369 C CA . ALA A 1 291 ? -3.665 -5.287 -5.436 1.00 96.75 291 ALA A CA 1
ATOM 2370 C C . ALA A 1 291 ? -4.885 -4.906 -6.273 1.00 9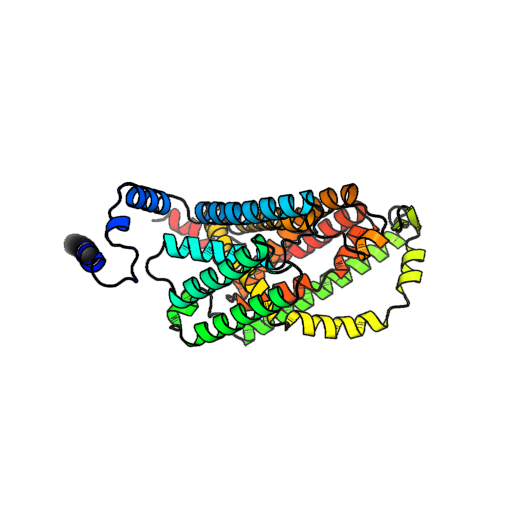6.75 291 ALA A C 1
ATOM 2372 O O . ALA A 1 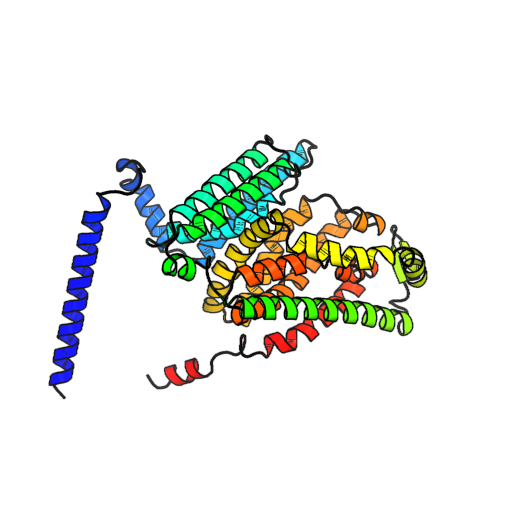291 ? -4.837 -3.980 -7.083 1.00 96.75 291 ALA A O 1
ATOM 2373 N N . ILE A 1 292 ? -6.008 -5.591 -6.047 1.00 96.44 292 ILE A N 1
ATOM 2374 C CA . ILE A 1 292 ? -7.270 -5.295 -6.731 1.00 96.44 292 ILE A CA 1
ATOM 2375 C C . ILE A 1 292 ? -7.758 -3.885 -6.375 1.00 96.44 292 ILE A C 1
ATOM 2377 O O . ILE A 1 292 ? -8.262 -3.173 -7.242 1.00 96.44 292 ILE A O 1
ATOM 2381 N N . TRP A 1 293 ? -7.586 -3.453 -5.123 1.00 96.00 293 TRP A N 1
ATOM 2382 C CA . TRP A 1 293 ? -7.940 -2.097 -4.701 1.00 96.00 293 TRP A CA 1
ATOM 2383 C C . TRP A 1 293 ? -7.131 -1.020 -5.451 1.00 96.00 293 TRP A C 1
ATOM 2385 O O . TRP A 1 293 ? -7.679 0.033 -5.796 1.00 96.00 293 TRP A O 1
ATOM 2395 N N . HIS A 1 294 ? -5.869 -1.298 -5.794 1.00 92.75 294 HIS A N 1
ATOM 2396 C CA . HIS A 1 294 ? -5.033 -0.394 -6.594 1.00 92.75 294 HIS A CA 1
ATOM 2397 C C . HIS A 1 294 ? -5.440 -0.300 -8.067 1.00 92.75 294 HIS A C 1
ATOM 2399 O O . HIS A 1 294 ? -5.181 0.729 -8.689 1.00 92.75 294 HIS A O 1
ATOM 2405 N N . PHE A 1 295 ? -6.122 -1.300 -8.637 1.00 92.94 295 PHE A N 1
ATOM 2406 C CA . PHE A 1 295 ? -6.487 -1.295 -10.066 1.00 92.94 295 PHE A CA 1
ATOM 2407 C C . PHE A 1 295 ? -7.303 -0.070 -10.472 1.00 92.94 295 PHE A C 1
ATOM 2409 O O . PHE A 1 295 ? -7.133 0.451 -11.573 1.00 92.94 295 PHE A O 1
ATOM 2416 N N . ASN A 1 296 ? -8.162 0.411 -9.572 1.00 88.75 296 ASN A N 1
ATOM 2417 C CA . ASN A 1 296 ? -8.927 1.628 -9.799 1.00 88.75 296 ASN A CA 1
ATOM 2418 C C . ASN A 1 296 ? -7.993 2.828 -10.017 1.00 88.75 296 ASN A C 1
ATOM 2420 O O . ASN A 1 296 ? -8.120 3.558 -10.995 1.00 88.75 296 ASN A O 1
ATOM 2424 N N . ASN A 1 297 ? -6.987 2.993 -9.157 1.00 86.62 297 ASN A N 1
ATOM 2425 C CA . ASN A 1 297 ? -6.003 4.055 -9.318 1.00 86.62 297 ASN A CA 1
ATOM 2426 C C . ASN A 1 297 ? -5.178 3.887 -10.607 1.00 86.62 297 ASN A C 1
ATOM 2428 O O . ASN A 1 297 ? -5.021 4.851 -11.351 1.00 86.62 297 ASN A O 1
ATOM 2432 N N . GLU A 1 298 ? -4.716 2.671 -10.910 1.00 88.50 298 GLU A N 1
ATOM 2433 C CA . GLU A 1 298 ? -3.915 2.388 -12.113 1.00 88.50 298 GLU A CA 1
ATOM 2434 C C . GLU A 1 298 ? -4.681 2.683 -13.420 1.00 88.50 298 GLU A C 1
ATOM 2436 O O . GLU A 1 298 ? -4.088 3.083 -14.421 1.00 88.50 298 GLU A O 1
ATOM 2441 N N . TYR A 1 299 ? -6.010 2.531 -13.425 1.00 89.75 299 TYR A N 1
ATOM 2442 C CA . TYR A 1 299 ? -6.838 2.800 -14.605 1.00 89.75 299 TYR A CA 1
ATOM 2443 C C . TYR A 1 299 ? -7.091 4.295 -14.853 1.00 89.75 299 TYR A C 1
ATOM 2445 O O . TYR A 1 299 ? -7.196 4.733 -16.006 1.00 89.75 299 TYR A O 1
ATOM 2453 N N . PHE A 1 300 ? -7.255 5.075 -13.781 1.00 86.62 300 PHE A N 1
ATOM 2454 C CA . PHE A 1 300 ? -7.632 6.490 -13.866 1.00 86.62 300 PHE A CA 1
ATOM 2455 C C . PHE A 1 300 ? -6.453 7.457 -13.742 1.00 86.62 300 PHE A C 1
ATOM 2457 O O . PHE A 1 300 ? -6.616 8.632 -14.070 1.00 86.62 300 PHE A O 1
ATOM 2464 N N . MET A 1 301 ? -5.273 7.002 -13.313 1.00 82.75 301 MET A N 1
ATOM 2465 C CA . MET A 1 301 ? -4.099 7.870 -13.292 1.00 82.75 301 MET A CA 1
ATOM 2466 C C . MET A 1 301 ? -3.591 8.181 -14.703 1.00 82.75 301 MET A C 1
ATOM 2468 O O . MET A 1 301 ? -3.690 7.370 -15.628 1.00 82.75 301 MET A O 1
ATOM 2472 N N . ALA A 1 302 ? -3.000 9.365 -14.864 1.00 82.56 302 ALA A N 1
ATOM 2473 C CA . ALA A 1 302 ? -2.238 9.691 -16.059 1.00 82.56 302 ALA A CA 1
ATOM 2474 C C . ALA A 1 302 ? -1.036 8.745 -16.196 1.00 82.56 302 ALA A C 1
ATOM 2476 O O . ALA A 1 302 ? -0.337 8.469 -15.219 1.00 82.56 302 ALA A O 1
ATOM 2477 N N . LEU A 1 303 ? -0.775 8.276 -17.420 1.00 86.19 303 LEU A N 1
ATOM 2478 C CA . LEU A 1 303 ? 0.400 7.452 -17.689 1.00 86.19 303 LEU A CA 1
ATOM 2479 C C . LEU A 1 303 ? 1.669 8.266 -17.362 1.00 86.19 303 LEU A C 1
ATOM 2481 O O . LEU A 1 303 ? 1.825 9.345 -17.943 1.00 86.19 303 LEU A O 1
ATOM 2485 N N . PRO A 1 304 ? 2.561 7.792 -16.473 1.00 84.94 304 PRO A N 1
ATOM 2486 C CA . PRO A 1 304 ? 3.721 8.568 -16.054 1.00 84.94 304 PRO A CA 1
ATOM 2487 C C . PRO A 1 304 ? 4.660 8.850 -17.229 1.00 84.94 304 PRO A C 1
ATOM 2489 O O . PRO A 1 304 ? 4.868 7.978 -18.074 1.00 84.94 304 PRO A O 1
ATOM 2492 N N . GLU A 1 305 ? 5.278 10.032 -17.262 1.00 83.75 305 GLU A N 1
ATOM 2493 C CA . GLU A 1 305 ? 6.240 10.394 -18.319 1.00 83.75 305 GLU A CA 1
ATOM 2494 C C . GLU A 1 305 ? 7.423 9.421 -18.378 1.00 83.75 305 GLU A C 1
ATOM 2496 O O . GLU A 1 305 ? 7.839 9.014 -19.458 1.00 83.75 305 GLU A O 1
ATOM 2501 N N . SER A 1 306 ? 7.884 8.934 -17.221 1.00 80.94 306 SER A N 1
ATOM 2502 C CA . SER A 1 306 ? 8.917 7.896 -17.147 1.00 80.94 306 SER A CA 1
ATOM 2503 C C . SER A 1 306 ? 8.500 6.586 -17.810 1.00 80.94 306 SER A C 1
ATOM 2505 O O . SER A 1 306 ? 9.351 5.865 -18.303 1.00 80.94 306 SER A O 1
ATOM 2507 N N . ILE A 1 307 ? 7.206 6.268 -17.862 1.00 88.62 307 ILE A N 1
ATOM 2508 C CA . ILE A 1 307 ? 6.682 5.077 -18.537 1.00 88.62 307 ILE A CA 1
ATOM 2509 C C . ILE A 1 307 ? 6.468 5.353 -20.032 1.00 88.62 307 ILE A C 1
ATOM 2511 O O . ILE A 1 307 ? 6.758 4.493 -20.868 1.00 88.62 307 ILE A O 1
ATOM 2515 N N . LYS A 1 308 ? 6.023 6.564 -20.389 1.00 89.44 308 LYS A N 1
ATOM 2516 C CA . LYS A 1 308 ? 5.922 7.015 -21.787 1.00 89.44 308 LYS A CA 1
ATOM 2517 C C . LYS A 1 308 ? 7.283 7.055 -22.479 1.00 89.44 308 LYS A C 1
ATOM 2519 O O . LYS A 1 308 ? 7.356 6.665 -23.638 1.00 89.44 308 LYS A O 1
ATOM 2524 N N . ALA A 1 309 ? 8.349 7.431 -21.769 1.00 86.50 309 ALA A N 1
ATOM 2525 C CA . ALA A 1 309 ? 9.721 7.431 -22.284 1.00 86.50 309 ALA A CA 1
ATOM 2526 C C . ALA A 1 309 ? 10.163 6.044 -22.789 1.00 86.50 309 ALA A C 1
ATOM 2528 O O . ALA A 1 309 ? 10.908 5.929 -23.757 1.00 86.50 309 ALA A O 1
ATOM 2529 N N . TYR A 1 310 ? 9.635 4.971 -22.196 1.00 87.81 310 TYR A N 1
ATOM 2530 C CA . TYR A 1 310 ? 9.893 3.603 -22.646 1.00 87.81 310 TYR A CA 1
ATOM 2531 C C . TYR A 1 310 ? 9.029 3.203 -23.856 1.00 87.81 310 TYR A C 1
ATOM 2533 O O . TYR A 1 310 ? 9.237 2.144 -24.435 1.00 87.81 310 TYR A O 1
ATOM 2541 N N . GLY A 1 311 ? 8.077 4.039 -24.278 1.00 89.62 311 GLY A N 1
ATOM 2542 C CA . GLY A 1 311 ? 7.166 3.787 -25.396 1.00 89.62 311 GLY A CA 1
ATOM 2543 C C . GLY A 1 311 ? 5.944 2.952 -25.025 1.00 89.62 311 GLY A C 1
ATOM 2544 O O . GLY A 1 311 ? 5.352 2.295 -25.883 1.00 89.62 311 GLY A O 1
ATOM 2545 N N . TYR A 1 312 ? 5.564 2.908 -23.747 1.00 91.88 312 TYR A N 1
ATOM 2546 C CA . TYR A 1 312 ? 4.307 2.283 -23.350 1.00 91.88 312 TYR A CA 1
ATOM 2547 C C . TYR A 1 312 ? 3.116 3.166 -23.729 1.00 91.88 312 TYR A C 1
ATOM 2549 O O . TYR A 1 312 ? 3.105 4.373 -23.505 1.00 91.88 312 TYR A O 1
ATOM 2557 N N . THR A 1 313 ? 2.060 2.530 -24.229 1.00 92.19 313 THR A N 1
ATOM 2558 C CA . THR A 1 313 ? 0.718 3.124 -24.310 1.00 92.19 313 THR A CA 1
ATOM 2559 C C . THR A 1 313 ? -0.128 2.642 -23.137 1.00 92.19 313 THR A C 1
ATOM 2561 O O . THR A 1 313 ? 0.124 1.556 -22.607 1.00 92.19 313 THR A O 1
ATOM 2564 N N . PHE A 1 314 ? -1.191 3.374 -22.784 1.00 90.25 314 PHE A N 1
ATOM 2565 C CA . PHE A 1 314 ? -2.143 2.934 -21.754 1.00 90.25 314 PHE A CA 1
ATOM 2566 C C . PHE A 1 314 ? -2.654 1.506 -22.010 1.00 90.25 314 PHE A C 1
ATOM 2568 O O . PHE A 1 314 ? -2.637 0.673 -21.108 1.00 90.25 314 PHE A O 1
ATOM 2575 N N . LYS A 1 315 ? -3.007 1.190 -23.267 1.00 91.50 315 LYS A N 1
ATOM 2576 C CA . LYS A 1 315 ? -3.486 -0.138 -23.688 1.00 91.50 315 LYS A CA 1
ATOM 2577 C C . LYS A 1 315 ? -2.482 -1.253 -23.378 1.00 91.50 315 LYS A C 1
ATOM 2579 O O . LYS A 1 315 ? -2.884 -2.338 -22.979 1.00 91.50 315 LYS A O 1
ATOM 2584 N N . SER A 1 316 ? -1.188 -0.990 -23.567 1.00 89.94 316 SER A N 1
ATOM 2585 C CA . SER A 1 316 ? -0.124 -1.961 -23.281 1.00 89.94 316 SER A CA 1
ATOM 2586 C C . SER A 1 316 ? 0.296 -2.000 -21.809 1.00 89.94 316 SER A C 1
ATOM 2588 O O . SER A 1 316 ? 0.702 -3.049 -21.319 1.00 89.94 316 SER A O 1
ATOM 2590 N N . TYR A 1 317 ? 0.214 -0.865 -21.112 1.00 91.00 317 TYR A N 1
ATOM 2591 C CA . TYR A 1 317 ? 0.700 -0.717 -19.746 1.00 91.00 317 TYR A CA 1
ATOM 2592 C C . TYR A 1 317 ? -0.308 -1.220 -18.721 1.00 91.00 317 TYR A C 1
ATOM 2594 O O . TYR A 1 317 ? 0.084 -1.939 -17.812 1.00 91.00 317 TYR A O 1
ATOM 2602 N N . PHE A 1 318 ? -1.595 -0.895 -18.876 1.00 92.75 318 PHE A N 1
ATOM 2603 C CA . PHE A 1 318 ? -2.603 -1.174 -17.853 1.00 92.75 318 PHE A CA 1
ATOM 2604 C C . PHE A 1 318 ? -2.729 -2.676 -17.505 1.00 92.75 318 PHE A C 1
ATOM 2606 O O . PHE A 1 318 ? -2.584 -3.024 -16.334 1.00 92.75 318 PHE A O 1
ATOM 2613 N N . PRO A 1 319 ? -2.885 -3.610 -18.467 1.00 93.00 319 PRO A N 1
ATOM 2614 C CA . PRO A 1 319 ? -2.903 -5.038 -18.137 1.00 93.00 319 PRO A CA 1
ATOM 2615 C C . PRO A 1 319 ? -1.584 -5.518 -17.519 1.00 93.00 319 PRO A C 1
ATOM 2617 O O . PRO A 1 319 ? -1.582 -6.342 -16.606 1.00 93.00 319 PRO A O 1
ATOM 2620 N N . PHE A 1 320 ? -0.457 -4.986 -18.001 1.00 91.94 320 PHE A N 1
ATOM 2621 C CA . PHE A 1 320 ? 0.869 -5.348 -17.514 1.00 91.94 320 PHE A CA 1
ATOM 2622 C C . PHE A 1 320 ? 1.069 -4.920 -16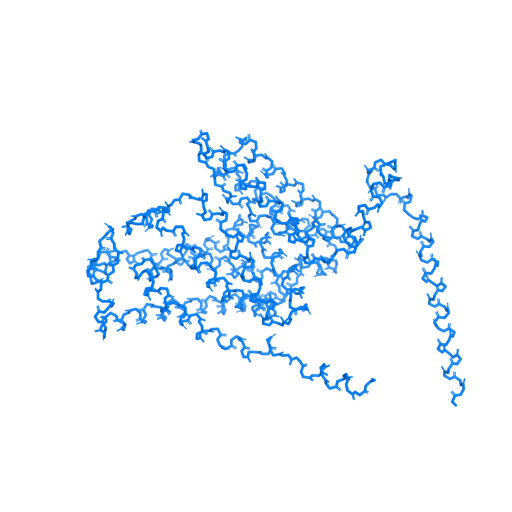.055 1.00 91.94 320 PHE A C 1
ATOM 2624 O O . PHE A 1 320 ? 1.445 -5.749 -15.229 1.00 91.94 320 PHE A O 1
ATOM 2631 N N . ILE A 1 321 ? 0.752 -3.668 -15.708 1.00 91.56 321 ILE A N 1
ATOM 2632 C CA . ILE A 1 321 ? 0.901 -3.163 -14.340 1.00 91.56 321 ILE A CA 1
ATOM 2633 C C . ILE A 1 321 ? -0.049 -3.869 -13.367 1.00 91.56 321 ILE A C 1
ATOM 2635 O O . ILE A 1 321 ? 0.359 -4.143 -12.244 1.00 91.56 321 ILE A O 1
ATOM 2639 N N . CYS A 1 322 ? -1.256 -4.270 -13.786 1.00 94.19 322 CYS A N 1
ATOM 2640 C CA . CYS A 1 322 ? -2.151 -5.078 -12.950 1.00 94.19 322 CYS A CA 1
ATOM 2641 C C . CYS A 1 322 ? -1.519 -6.420 -12.542 1.00 94.19 322 CYS A C 1
ATOM 2643 O O . CYS A 1 322 ? -1.591 -6.806 -11.374 1.00 94.19 322 CYS A O 1
ATOM 2645 N N . ILE A 1 323 ? -0.863 -7.117 -13.479 1.00 94.44 323 ILE A N 1
ATOM 2646 C CA . ILE A 1 323 ? -0.149 -8.373 -13.188 1.00 94.44 323 ILE A CA 1
ATOM 2647 C C . ILE A 1 323 ? 1.011 -8.105 -12.224 1.00 94.44 323 ILE A C 1
ATOM 2649 O O . ILE A 1 323 ? 1.176 -8.822 -11.235 1.00 94.44 323 ILE A O 1
ATOM 2653 N N . VAL A 1 324 ? 1.788 -7.051 -12.491 1.00 93.38 324 VAL A N 1
ATOM 2654 C CA . VAL A 1 324 ? 2.888 -6.626 -11.617 1.00 93.38 324 VAL A CA 1
ATOM 2655 C C . VAL A 1 324 ? 2.366 -6.350 -10.202 1.00 93.38 324 VAL A C 1
ATOM 2657 O O . VAL A 1 324 ? 2.932 -6.875 -9.245 1.00 93.38 324 VAL A O 1
ATOM 2660 N N . ARG A 1 325 ? 1.256 -5.616 -10.035 1.00 92.38 325 ARG A N 1
ATOM 2661 C CA . ARG A 1 325 ? 0.673 -5.339 -8.710 1.00 92.38 325 ARG A CA 1
ATOM 2662 C C . ARG A 1 325 ? 0.304 -6.588 -7.949 1.00 92.38 325 ARG A C 1
ATOM 2664 O O . ARG A 1 325 ? 0.773 -6.729 -6.827 1.00 92.38 325 ARG A O 1
ATOM 2671 N N . ILE A 1 326 ? -0.431 -7.518 -8.559 1.00 95.94 326 ILE A N 1
ATOM 2672 C CA . ILE A 1 326 ? -0.804 -8.771 -7.886 1.00 95.94 326 ILE A CA 1
ATOM 2673 C C . ILE A 1 326 ? 0.437 -9.466 -7.315 1.00 95.94 326 ILE A C 1
ATOM 2675 O O . ILE A 1 326 ? 0.459 -9.821 -6.139 1.00 95.94 326 ILE A O 1
ATOM 2679 N N . ILE A 1 327 ? 1.481 -9.635 -8.129 1.00 95.38 327 ILE A N 1
ATOM 2680 C CA . ILE A 1 327 ? 2.706 -10.324 -7.707 1.00 95.38 327 ILE A CA 1
ATOM 2681 C C . ILE A 1 327 ? 3.384 -9.555 -6.571 1.00 95.38 327 ILE A C 1
ATOM 2683 O O . ILE A 1 327 ? 3.654 -10.110 -5.505 1.00 95.38 327 ILE A O 1
ATOM 2687 N N . THR A 1 328 ? 3.658 -8.273 -6.796 1.00 93.12 328 THR A N 1
ATOM 2688 C CA . THR A 1 328 ? 4.445 -7.454 -5.868 1.00 93.12 328 THR A CA 1
ATOM 2689 C C . THR A 1 328 ? 3.748 -7.272 -4.521 1.00 93.12 328 THR A C 1
ATOM 2691 O O . THR A 1 328 ? 4.379 -7.436 -3.479 1.00 93.12 328 THR A O 1
ATOM 2694 N N . GLU A 1 329 ? 2.437 -7.044 -4.508 1.00 95.25 329 GLU A N 1
ATOM 2695 C CA . GLU A 1 329 ? 1.684 -6.806 -3.277 1.00 95.25 329 GLU A CA 1
ATOM 2696 C C . GLU A 1 329 ? 1.461 -8.060 -2.443 1.00 95.25 329 GLU A C 1
ATOM 2698 O O . GLU A 1 329 ? 1.387 -7.960 -1.220 1.00 95.25 329 GLU A O 1
ATOM 2703 N N . ILE A 1 330 ? 1.434 -9.250 -3.049 1.00 97.62 330 ILE A N 1
ATOM 2704 C CA . ILE A 1 330 ? 1.472 -10.505 -2.287 1.00 97.62 330 ILE A CA 1
ATOM 2705 C C . ILE A 1 330 ? 2.778 -10.596 -1.490 1.00 97.62 330 ILE A C 1
ATOM 2707 O O . ILE A 1 330 ? 2.747 -10.860 -0.285 1.00 97.62 330 ILE A O 1
ATOM 2711 N N . PHE A 1 331 ? 3.924 -10.341 -2.127 1.00 96.19 331 PHE A N 1
ATOM 2712 C CA . PHE A 1 331 ? 5.216 -10.378 -1.438 1.00 96.19 331 PHE A CA 1
ATOM 2713 C C . PHE A 1 331 ? 5.341 -9.268 -0.390 1.00 96.19 331 PHE A C 1
ATOM 2715 O O . PHE A 1 331 ? 5.756 -9.529 0.741 1.00 96.19 331 PHE A O 1
ATOM 2722 N N . PHE A 1 332 ? 4.896 -8.050 -0.700 1.00 94.94 332 PHE A N 1
ATOM 2723 C CA . PHE A 1 332 ? 4.911 -6.959 0.273 1.00 94.94 332 PHE A CA 1
ATOM 2724 C C . PHE A 1 332 ? 3.925 -7.160 1.413 1.00 94.94 332 PHE A C 1
ATOM 2726 O O . PHE A 1 332 ? 4.248 -6.801 2.542 1.00 94.94 332 PHE A O 1
ATOM 2733 N N . ALA A 1 333 ? 2.776 -7.796 1.188 1.00 97.50 333 ALA A N 1
ATOM 2734 C CA . ALA A 1 333 ? 1.888 -8.199 2.271 1.00 97.50 333 ALA A CA 1
ATOM 2735 C C . ALA A 1 333 ? 2.594 -9.161 3.236 1.00 97.50 333 ALA A C 1
ATOM 2737 O O . ALA A 1 333 ? 2.485 -8.976 4.448 1.00 97.50 333 ALA A O 1
ATOM 2738 N N . ILE A 1 334 ? 3.379 -10.124 2.731 1.00 97.69 334 ILE A N 1
ATOM 2739 C CA . ILE A 1 334 ? 4.187 -11.038 3.561 1.00 97.69 334 ILE A CA 1
ATOM 2740 C C . ILE A 1 334 ? 5.198 -10.256 4.403 1.00 97.69 334 ILE A C 1
ATOM 2742 O O . ILE A 1 334 ? 5.262 -10.443 5.621 1.00 97.69 334 ILE A O 1
ATOM 2746 N N . TRP A 1 335 ? 5.962 -9.356 3.783 1.00 97.06 335 TRP A N 1
ATOM 2747 C CA . TRP A 1 335 ? 6.970 -8.574 4.500 1.00 97.06 335 TRP A CA 1
ATOM 2748 C C . TRP A 1 335 ? 6.305 -7.654 5.525 1.00 97.06 335 TRP A C 1
ATOM 2750 O O . TRP A 1 335 ? 6.659 -7.676 6.701 1.00 97.06 335 TRP A O 1
ATOM 2760 N N . PHE A 1 336 ? 5.277 -6.907 5.126 1.00 97.38 336 PHE A N 1
ATOM 2761 C CA . PHE A 1 336 ? 4.568 -5.983 6.008 1.00 97.38 336 PHE A CA 1
ATOM 2762 C C . PHE A 1 336 ? 3.931 -6.715 7.184 1.00 97.38 336 PHE A C 1
ATOM 2764 O O . PHE A 1 336 ? 3.996 -6.225 8.307 1.00 97.38 336 PHE A O 1
ATOM 2771 N N . ALA A 1 337 ? 3.373 -7.907 6.965 1.00 97.44 337 ALA A N 1
ATOM 2772 C CA . ALA A 1 337 ? 2.838 -8.712 8.050 1.00 97.44 337 ALA A CA 1
ATOM 2773 C C . ALA A 1 337 ? 3.928 -9.108 9.056 1.00 97.44 337 ALA A C 1
ATOM 2775 O O . ALA A 1 337 ? 3.702 -8.996 10.260 1.00 97.44 337 ALA A O 1
ATOM 2776 N N . TYR A 1 338 ? 5.120 -9.492 8.588 1.00 97.56 338 TYR A N 1
ATOM 2777 C CA . TYR A 1 338 ? 6.260 -9.763 9.466 1.00 97.56 338 TYR A CA 1
ATOM 2778 C C . TYR A 1 338 ? 6.651 -8.540 10.302 1.00 97.56 338 TYR A C 1
ATOM 2780 O O . TYR A 1 338 ? 6.735 -8.627 11.528 1.00 97.56 338 TYR A O 1
ATOM 2788 N N . PHE A 1 339 ? 6.867 -7.388 9.661 1.00 97.06 339 PHE A N 1
ATOM 2789 C CA . PHE A 1 339 ? 7.282 -6.170 10.360 1.00 97.06 339 PHE A CA 1
ATOM 2790 C C . PHE A 1 339 ? 6.192 -5.633 11.296 1.00 97.06 339 PHE A C 1
ATOM 2792 O O . PHE A 1 339 ? 6.510 -5.142 12.383 1.00 97.06 339 PHE A O 1
ATOM 2799 N N . TYR A 1 340 ? 4.915 -5.779 10.940 1.00 95.81 340 TYR A N 1
ATOM 2800 C CA . TYR A 1 340 ? 3.796 -5.395 11.796 1.00 95.81 340 TYR A CA 1
ATOM 2801 C C . TYR A 1 340 ? 3.752 -6.241 13.072 1.00 95.81 340 TYR A C 1
ATOM 2803 O O . TYR A 1 340 ? 3.718 -5.691 14.170 1.00 95.81 340 TYR A O 1
ATOM 2811 N N . GLU A 1 341 ? 3.854 -7.565 12.951 1.00 93.75 341 GLU A N 1
ATOM 2812 C CA . GLU A 1 341 ? 3.853 -8.496 14.089 1.00 93.75 341 GLU A CA 1
ATOM 2813 C C . GLU A 1 341 ? 5.096 -8.309 14.972 1.00 93.75 341 GLU A C 1
ATOM 2815 O O . GLU A 1 341 ? 5.019 -8.282 16.203 1.00 93.75 341 GLU A O 1
ATOM 2820 N N . LYS A 1 342 ? 6.267 -8.098 14.358 1.00 94.56 342 LYS A N 1
ATOM 2821 C CA . LYS A 1 342 ? 7.506 -7.850 15.098 1.00 94.56 342 LYS A CA 1
ATOM 2822 C C . LYS A 1 342 ? 7.524 -6.492 15.785 1.00 94.56 342 LYS A C 1
ATOM 2824 O O . LYS A 1 342 ? 8.078 -6.391 16.882 1.00 94.56 342 LYS A O 1
ATOM 2829 N N . SER A 1 343 ? 6.954 -5.446 15.197 1.00 93.69 343 SER A N 1
ATOM 2830 C CA . SER A 1 343 ? 6.933 -4.108 15.801 1.00 93.69 343 SER A CA 1
ATOM 2831 C C . SER A 1 343 ? 5.795 -3.932 16.808 1.00 93.69 343 SER A C 1
ATOM 2833 O O . SER A 1 343 ? 5.997 -3.288 17.840 1.00 93.69 343 SER A O 1
ATOM 2835 N N . GLY A 1 344 ? 4.629 -4.529 16.547 1.00 90.75 344 GLY A N 1
ATOM 2836 C CA . GLY A 1 344 ? 3.391 -4.295 17.290 1.00 90.75 344 GLY A CA 1
ATOM 2837 C C . GLY A 1 344 ? 2.899 -2.847 17.189 1.00 90.75 344 GLY A C 1
ATOM 2838 O O . GLY A 1 344 ? 2.244 -2.362 18.109 1.00 90.75 344 GLY A O 1
ATOM 2839 N N . SER A 1 345 ? 3.282 -2.121 16.132 1.00 91.38 345 SER A N 1
ATOM 2840 C CA . SER A 1 345 ? 3.013 -0.688 15.991 1.00 91.38 345 SER A CA 1
ATOM 2841 C C . SER A 1 345 ? 2.522 -0.354 14.594 1.00 91.38 345 SER A C 1
ATOM 2843 O O . SER A 1 345 ? 3.217 -0.605 13.609 1.00 91.38 345 SER A O 1
ATOM 2845 N N . ILE A 1 346 ? 1.355 0.287 14.509 1.00 92.75 346 ILE A N 1
ATOM 2846 C CA . ILE A 1 346 ? 0.852 0.790 13.230 1.00 92.75 346 ILE A CA 1
ATOM 2847 C C . ILE A 1 346 ? 1.761 1.886 12.667 1.00 92.75 346 ILE A C 1
ATOM 2849 O O . ILE A 1 346 ? 2.004 1.928 11.471 1.00 92.75 346 ILE A O 1
ATOM 2853 N N . TRP A 1 347 ? 2.349 2.714 13.534 1.00 91.50 347 TRP A N 1
ATOM 2854 C CA . TRP A 1 347 ? 3.254 3.790 13.131 1.00 91.50 347 TRP A CA 1
ATOM 2855 C C . TRP A 1 347 ? 4.540 3.256 12.506 1.00 91.50 347 TRP A C 1
ATOM 2857 O O . TRP A 1 347 ? 5.030 3.829 11.541 1.00 91.50 347 TRP A O 1
ATOM 2867 N N . CYS A 1 348 ? 5.049 2.116 12.991 1.00 93.88 348 CYS A N 1
ATOM 2868 C CA . CYS A 1 348 ? 6.148 1.421 12.321 1.00 93.88 348 CYS A CA 1
ATOM 2869 C C . CYS A 1 348 ? 5.779 1.071 10.876 1.00 93.88 348 CYS A C 1
ATOM 2871 O O . CYS A 1 348 ? 6.602 1.249 9.983 1.00 93.88 348 CYS A O 1
ATOM 2873 N N . MET A 1 349 ? 4.544 0.620 10.646 1.00 95.12 349 MET A N 1
ATOM 2874 C CA . MET A 1 349 ? 4.068 0.299 9.303 1.00 95.12 349 MET A CA 1
ATOM 2875 C C . MET A 1 349 ? 3.850 1.529 8.437 1.00 95.12 349 MET A C 1
ATOM 2877 O O . MET A 1 349 ? 4.190 1.479 7.265 1.00 95.12 349 MET A O 1
ATOM 2881 N N . VAL A 1 350 ? 3.389 2.645 9.002 1.00 92.50 350 VAL A N 1
ATOM 2882 C CA . VAL A 1 350 ? 3.277 3.916 8.270 1.00 92.50 350 VAL A CA 1
ATOM 2883 C C . VAL A 1 350 ? 4.638 4.361 7.725 1.00 92.50 350 VAL A C 1
ATOM 2885 O O . VAL A 1 350 ? 4.746 4.688 6.547 1.00 92.50 350 VAL A O 1
ATOM 2888 N N . PHE A 1 351 ? 5.697 4.304 8.540 1.00 91.75 351 PHE A N 1
ATOM 2889 C CA . PHE A 1 351 ? 7.050 4.642 8.081 1.00 91.75 351 PHE A CA 1
ATOM 2890 C C . PHE A 1 351 ? 7.613 3.620 7.088 1.00 91.75 351 PHE A C 1
ATOM 2892 O O . PHE A 1 351 ? 8.223 4.009 6.095 1.00 91.75 351 PHE A O 1
ATOM 2899 N N . ILE A 1 352 ? 7.391 2.323 7.323 1.00 93.31 352 ILE A N 1
ATOM 2900 C CA . ILE A 1 352 ? 7.786 1.258 6.388 1.00 93.31 352 ILE A CA 1
ATOM 2901 C C . ILE A 1 352 ? 7.102 1.439 5.032 1.00 93.31 352 ILE A C 1
ATOM 2903 O O . ILE A 1 352 ? 7.762 1.338 4.002 1.00 93.31 352 ILE A O 1
ATOM 2907 N N . HIS A 1 353 ? 5.812 1.767 5.019 1.00 92.69 353 HIS A N 1
ATOM 2908 C CA . HIS A 1 353 ? 5.076 2.044 3.794 1.00 92.69 353 HIS A CA 1
ATOM 2909 C C . HIS A 1 353 ? 5.612 3.318 3.119 1.00 92.69 353 HIS A C 1
ATOM 2911 O O . HIS A 1 353 ? 5.826 3.313 1.916 1.00 92.69 353 HIS A O 1
ATOM 2917 N N . ALA A 1 354 ? 5.970 4.369 3.863 1.00 88.25 354 ALA A N 1
ATOM 2918 C CA . ALA A 1 354 ? 6.578 5.566 3.269 1.00 88.25 354 ALA A CA 1
ATOM 2919 C C . ALA A 1 354 ? 7.927 5.272 2.579 1.00 88.25 354 ALA A C 1
ATOM 2921 O O . ALA A 1 354 ? 8.183 5.733 1.464 1.00 88.25 354 ALA A O 1
ATOM 2922 N N . ILE A 1 355 ? 8.773 4.449 3.210 1.00 86.44 355 ILE A N 1
ATOM 2923 C CA . ILE A 1 355 ? 10.017 3.948 2.601 1.00 86.44 355 ILE A CA 1
ATOM 2924 C C . ILE A 1 355 ? 9.695 3.098 1.369 1.00 86.44 355 ILE A C 1
ATOM 2926 O O . ILE A 1 355 ? 10.361 3.195 0.345 1.00 86.44 355 ILE A O 1
ATOM 2930 N N . HIS A 1 356 ? 8.660 2.268 1.441 1.00 86.06 356 HIS A N 1
ATOM 2931 C CA . HIS A 1 356 ? 8.262 1.427 0.325 1.00 86.06 356 HIS A CA 1
ATOM 2932 C C . HIS A 1 356 ? 7.823 2.252 -0.897 1.00 86.06 356 HIS A C 1
ATOM 2934 O O . HIS A 1 356 ? 8.313 2.023 -2.001 1.00 86.06 356 HIS A O 1
ATOM 2940 N N . SER A 1 357 ? 6.969 3.258 -0.697 1.00 81.06 357 SER A N 1
ATOM 2941 C CA . SER A 1 357 ? 6.415 4.096 -1.769 1.00 81.06 357 SER A CA 1
ATOM 2942 C C . SER A 1 357 ? 7.461 4.947 -2.492 1.00 81.06 357 SER A C 1
ATOM 2944 O O . SER A 1 357 ? 7.261 5.339 -3.638 1.00 81.06 357 SER A O 1
ATOM 2946 N N . THR A 1 358 ? 8.580 5.243 -1.834 1.00 72.31 358 THR A N 1
ATOM 2947 C CA . THR A 1 358 ? 9.681 6.051 -2.385 1.00 72.31 358 THR A CA 1
ATOM 2948 C C . THR A 1 358 ? 10.696 5.220 -3.155 1.00 72.31 358 THR A C 1
ATOM 2950 O O . THR A 1 358 ? 11.367 5.725 -4.054 1.00 72.31 358 THR A O 1
ATOM 2953 N N . MET A 1 359 ? 10.785 3.928 -2.856 1.00 68.00 359 MET A N 1
ATOM 2954 C CA . MET A 1 359 ? 11.601 2.989 -3.606 1.00 68.00 359 MET A CA 1
ATOM 2955 C C . MET A 1 359 ? 10.846 2.584 -4.873 1.00 68.00 359 MET A C 1
ATOM 2957 O O . MET A 1 359 ? 10.332 1.482 -4.947 1.00 68.00 359 MET A O 1
ATOM 2961 N N . SER A 1 360 ? 10.741 3.452 -5.881 1.00 63.19 360 SER A N 1
ATOM 2962 C CA . SER A 1 360 ? 10.172 3.098 -7.198 1.00 63.19 360 SER A CA 1
ATOM 2963 C C . SER A 1 360 ? 11.233 2.586 -8.183 1.00 63.19 360 SER A C 1
ATOM 2965 O O . SER A 1 360 ? 10.907 1.876 -9.133 1.00 63.19 360 SER A O 1
ATOM 2967 N N . VAL A 1 361 ? 12.513 2.876 -7.922 1.00 60.66 361 VAL A N 1
ATOM 2968 C CA . VAL A 1 361 ? 13.659 2.579 -8.806 1.00 60.66 361 VAL A CA 1
ATOM 2969 C C . VAL A 1 361 ? 13.808 1.084 -9.112 1.00 60.66 361 VAL A C 1
ATOM 2971 O O . VAL A 1 361 ? 14.139 0.718 -10.234 1.00 60.66 361 VAL A O 1
ATOM 2974 N N . TRP A 1 362 ? 13.483 0.191 -8.172 1.00 65.00 362 TRP A N 1
ATOM 2975 C CA . TRP A 1 362 ? 13.540 -1.264 -8.398 1.00 65.00 362 TRP A CA 1
ATOM 2976 C C . TRP A 1 362 ? 12.557 -1.760 -9.478 1.00 65.00 362 TRP A C 1
ATOM 2978 O O . TRP A 1 362 ? 12.738 -2.855 -10.009 1.00 65.00 362 TRP A O 1
ATOM 2988 N N . SER A 1 363 ? 11.543 -0.970 -9.853 1.00 72.88 363 SER A N 1
ATOM 2989 C CA . SER A 1 363 ? 10.619 -1.315 -10.944 1.00 72.88 363 SER A CA 1
ATOM 2990 C C . SER A 1 363 ? 11.226 -1.133 -12.343 1.00 72.88 363 SER A C 1
ATOM 2992 O O . SER A 1 363 ? 10.661 -1.635 -13.316 1.00 72.88 363 SER A O 1
ATOM 2994 N N . ILE A 1 364 ? 12.400 -0.494 -12.462 1.00 74.75 364 ILE A N 1
ATOM 2995 C CA . ILE A 1 364 ? 13.033 -0.210 -13.757 1.00 74.75 364 ILE A CA 1
ATOM 2996 C C . ILE A 1 364 ? 13.324 -1.480 -14.559 1.00 74.75 364 ILE A C 1
ATOM 2998 O O . ILE A 1 364 ? 13.122 -1.488 -15.769 1.00 74.75 364 ILE A O 1
ATOM 3002 N N . LEU A 1 365 ? 13.688 -2.590 -13.900 1.00 79.81 365 LEU A N 1
ATOM 3003 C CA . LEU A 1 365 ? 13.881 -3.868 -14.592 1.00 79.81 365 LEU A CA 1
ATOM 3004 C C . LEU A 1 365 ? 12.602 -4.368 -15.249 1.00 79.81 365 LEU A C 1
ATOM 3006 O O . LEU A 1 365 ? 12.637 -4.866 -16.370 1.00 79.81 365 LEU A O 1
ATOM 3010 N N . VAL A 1 366 ? 11.472 -4.244 -14.559 1.00 89.19 366 VAL A N 1
ATOM 3011 C CA . VAL A 1 366 ? 10.177 -4.690 -15.075 1.00 89.19 366 VAL A CA 1
ATOM 3012 C C . VAL A 1 366 ? 9.733 -3.813 -16.234 1.00 89.19 366 VAL A C 1
ATOM 3014 O O . VAL A 1 366 ? 9.226 -4.328 -17.225 1.00 89.19 366 VAL A O 1
ATOM 3017 N N . VAL A 1 367 ? 9.969 -2.505 -16.156 1.00 88.19 367 VAL A N 1
ATOM 3018 C CA . VAL A 1 367 ? 9.627 -1.577 -17.240 1.00 88.19 367 VAL A CA 1
ATOM 3019 C C . VAL A 1 367 ? 10.520 -1.814 -18.465 1.00 88.19 367 VAL A C 1
ATOM 3021 O O . VAL A 1 367 ? 9.990 -1.999 -19.563 1.00 88.19 367 VAL A O 1
ATOM 3024 N N . ALA A 1 368 ? 11.842 -1.889 -18.271 1.00 87.69 368 ALA A N 1
ATOM 3025 C CA . ALA A 1 368 ? 12.846 -2.014 -19.330 1.00 87.69 368 ALA A CA 1
ATOM 3026 C C . ALA A 1 368 ? 12.860 -3.401 -19.992 1.00 87.69 368 ALA A C 1
ATOM 3028 O O . ALA A 1 368 ? 12.863 -3.518 -21.216 1.00 87.69 368 ALA A O 1
ATOM 3029 N N . PHE A 1 369 ? 12.833 -4.475 -19.199 1.00 90.12 369 PHE A N 1
ATOM 3030 C CA . PHE A 1 369 ? 12.888 -5.855 -19.698 1.00 90.12 369 PHE A CA 1
ATOM 3031 C C . PHE A 1 369 ? 11.502 -6.507 -19.831 1.00 90.12 369 PHE A C 1
ATOM 3033 O O . PHE A 1 369 ? 11.398 -7.675 -20.222 1.00 90.12 369 PHE A O 1
ATOM 3040 N N . ARG A 1 370 ? 10.419 -5.775 -19.540 1.00 91.06 370 ARG A N 1
ATOM 3041 C CA . ARG A 1 370 ? 9.024 -6.232 -19.666 1.00 91.06 370 ARG A CA 1
ATOM 3042 C C . ARG A 1 370 ? 8.788 -7.538 -18.890 1.00 91.06 370 ARG A C 1
ATOM 3044 O O . ARG A 1 370 ? 9.212 -7.678 -17.744 1.00 91.06 370 ARG A O 1
ATOM 3051 N N . TYR A 1 371 ? 8.150 -8.531 -19.516 1.00 91.31 371 TYR A N 1
ATOM 3052 C CA . TYR A 1 371 ? 7.885 -9.846 -18.920 1.00 91.31 371 TYR A CA 1
ATOM 3053 C C . TYR A 1 371 ? 9.153 -10.588 -18.465 1.00 91.31 371 TYR A C 1
ATOM 3055 O O . TYR A 1 371 ? 9.101 -11.294 -17.460 1.00 91.31 371 TYR A O 1
ATOM 3063 N N . LYS A 1 372 ? 10.298 -10.398 -19.145 1.00 92.56 372 LYS A N 1
ATOM 3064 C CA . LYS A 1 372 ? 11.585 -10.982 -18.719 1.00 92.56 372 LYS A CA 1
ATOM 3065 C C . LYS A 1 372 ? 12.026 -10.383 -17.382 1.00 92.56 372 LYS A C 1
ATOM 3067 O O . LYS A 1 372 ? 12.373 -11.116 -16.459 1.00 92.56 372 LYS A O 1
ATOM 3072 N N . GLY A 1 373 ? 11.922 -9.060 -17.255 1.00 92.31 373 GLY A N 1
ATOM 3073 C CA . GLY A 1 373 ? 12.180 -8.346 -16.004 1.00 92.31 373 GLY A CA 1
ATOM 3074 C C . GLY A 1 373 ? 11.226 -8.759 -14.887 1.00 92.31 373 GLY A C 1
ATOM 3075 O O . GLY A 1 373 ? 11.664 -8.996 -13.764 1.00 92.31 373 GLY A O 1
ATOM 3076 N N . LEU A 1 374 ? 9.937 -8.923 -15.202 1.00 93.38 374 LEU A N 1
ATOM 3077 C CA . LEU A 1 374 ? 8.934 -9.393 -14.245 1.00 93.38 374 LEU A CA 1
ATOM 3078 C C . LEU A 1 374 ? 9.246 -10.796 -13.714 1.00 93.38 374 LEU A C 1
ATOM 3080 O O . LEU A 1 374 ? 9.154 -11.021 -12.508 1.00 93.38 374 LEU A O 1
ATOM 3084 N N . ALA A 1 375 ? 9.646 -11.729 -14.580 1.00 94.19 375 ALA A N 1
ATOM 3085 C CA . ALA A 1 375 ? 10.018 -13.080 -14.167 1.00 94.19 375 ALA A CA 1
ATOM 3086 C C . ALA A 1 375 ? 11.209 -13.061 -13.194 1.00 94.19 375 ALA A C 1
ATOM 3088 O O . ALA A 1 375 ? 11.132 -13.634 -12.107 1.00 94.19 375 ALA A O 1
ATOM 3089 N N . VAL A 1 376 ? 12.271 -12.328 -13.540 1.00 93.69 376 VAL A N 1
ATOM 3090 C CA . VAL A 1 376 ? 13.460 -12.170 -12.685 1.00 93.69 376 VAL A CA 1
ATOM 3091 C C . VAL A 1 376 ? 13.097 -11.530 -11.349 1.00 93.69 376 VAL A C 1
ATOM 3093 O O . VAL A 1 376 ? 13.464 -12.045 -10.294 1.00 93.69 376 VAL A O 1
ATOM 3096 N N . GLN A 1 377 ? 12.326 -10.443 -11.371 1.00 92.38 377 GLN A N 1
ATOM 3097 C CA . GLN A 1 377 ? 11.903 -9.757 -10.155 1.00 92.38 377 GLN A CA 1
ATOM 3098 C C . GLN A 1 377 ? 11.045 -10.654 -9.259 1.00 92.38 377 GLN A C 1
ATOM 3100 O O . GLN A 1 377 ? 11.231 -10.661 -8.045 1.00 92.38 377 GLN A O 1
ATOM 3105 N N . THR A 1 378 ? 10.158 -11.458 -9.842 1.00 94.56 378 THR A N 1
ATOM 3106 C CA . THR A 1 378 ? 9.342 -12.428 -9.097 1.00 94.56 378 THR A CA 1
ATOM 3107 C C . THR A 1 378 ? 10.221 -13.454 -8.383 1.00 94.56 378 THR A C 1
ATOM 3109 O O . THR A 1 378 ? 9.988 -13.744 -7.212 1.00 94.56 378 THR A O 1
ATOM 3112 N N . ILE A 1 379 ? 11.263 -13.963 -9.050 1.00 95.38 379 ILE A N 1
ATOM 3113 C CA . ILE A 1 379 ? 12.223 -14.903 -8.454 1.00 95.38 379 ILE A CA 1
ATOM 3114 C C . ILE A 1 379 ? 12.974 -14.243 -7.291 1.00 95.38 379 ILE A C 1
ATOM 3116 O O . ILE A 1 379 ? 13.072 -14.834 -6.216 1.00 95.38 379 ILE A O 1
ATOM 3120 N N . ILE A 1 380 ? 13.452 -13.007 -7.468 1.00 93.62 380 ILE A N 1
ATOM 3121 C CA . ILE A 1 380 ? 14.139 -12.252 -6.408 1.00 93.62 380 ILE A CA 1
ATOM 3122 C C . ILE A 1 380 ? 13.214 -12.065 -5.198 1.00 93.62 380 ILE A C 1
ATOM 3124 O O . ILE A 1 380 ? 13.592 -12.403 -4.075 1.00 93.62 380 ILE A O 1
ATOM 3128 N N . LEU A 1 381 ? 11.989 -11.573 -5.414 1.00 93.69 381 LEU A N 1
ATOM 3129 C CA . LEU A 1 381 ? 11.008 -11.368 -4.345 1.00 93.69 381 LEU A CA 1
ATOM 3130 C C . LEU A 1 381 ? 10.670 -12.678 -3.629 1.00 93.69 381 LEU A C 1
ATOM 3132 O O . LEU A 1 381 ? 10.565 -12.695 -2.401 1.00 93.69 381 LEU A O 1
ATOM 3136 N N . PHE A 1 382 ? 10.546 -13.777 -4.373 1.00 95.88 382 PHE A N 1
ATOM 3137 C CA . PHE A 1 382 ? 10.303 -15.098 -3.812 1.00 95.88 382 PHE A CA 1
ATOM 3138 C C . PHE A 1 382 ? 11.449 -15.547 -2.904 1.00 95.88 382 PHE A C 1
ATOM 3140 O O . PHE A 1 382 ? 11.202 -15.859 -1.740 1.00 95.88 382 PHE A O 1
ATOM 3147 N N . ILE A 1 383 ? 12.695 -15.504 -3.389 1.00 96.25 383 ILE A N 1
ATOM 3148 C CA . ILE A 1 383 ? 13.886 -15.899 -2.619 1.00 96.25 383 ILE A CA 1
ATOM 3149 C C . ILE A 1 383 ? 13.996 -15.074 -1.334 1.00 96.25 383 ILE A C 1
ATOM 3151 O O . ILE A 1 383 ? 14.174 -15.630 -0.251 1.00 96.25 383 ILE A O 1
ATOM 3155 N N . ILE A 1 384 ? 13.820 -13.754 -1.432 1.00 94.81 384 ILE A N 1
ATOM 3156 C CA . ILE A 1 384 ? 13.886 -12.847 -0.279 1.00 94.81 384 ILE A CA 1
ATOM 3157 C C . ILE A 1 384 ? 12.742 -13.106 0.706 1.00 94.81 384 ILE A C 1
ATOM 3159 O O . ILE A 1 384 ? 12.917 -12.910 1.904 1.00 94.81 384 ILE A O 1
ATOM 3163 N N . SER A 1 385 ? 11.589 -13.589 0.239 1.00 95.88 385 SER A N 1
ATOM 3164 C CA . SER A 1 385 ? 10.433 -13.896 1.089 1.00 95.88 385 SER A CA 1
ATOM 3165 C C . SER A 1 385 ? 10.566 -15.205 1.873 1.00 95.88 385 SER A C 1
ATOM 3167 O O . SER A 1 385 ? 9.891 -15.357 2.894 1.00 95.88 385 SER A O 1
ATOM 3169 N N . ILE A 1 386 ? 11.431 -16.137 1.454 1.00 95.88 386 ILE A N 1
ATOM 3170 C CA . ILE A 1 386 ? 11.606 -17.442 2.120 1.00 95.88 386 ILE A CA 1
ATOM 3171 C C . ILE A 1 386 ? 11.958 -17.284 3.614 1.00 95.88 386 ILE A C 1
ATOM 3173 O O . ILE A 1 386 ? 11.235 -17.847 4.440 1.00 95.88 386 ILE A O 1
ATOM 3177 N N . PRO A 1 387 ? 12.972 -16.486 4.017 1.00 95.50 387 PRO A N 1
ATOM 3178 C CA . PRO A 1 387 ? 13.282 -16.269 5.432 1.00 95.50 387 PRO A CA 1
ATOM 3179 C C . PRO A 1 387 ? 12.099 -15.747 6.257 1.00 95.50 387 PRO A C 1
ATOM 3181 O O . PRO A 1 387 ? 11.908 -16.171 7.397 1.00 95.50 387 PRO A O 1
ATOM 3184 N N . PHE A 1 388 ? 11.274 -14.862 5.683 1.00 95.75 388 PHE A N 1
ATOM 3185 C CA . PHE A 1 388 ? 10.079 -14.348 6.353 1.00 95.75 388 PHE A CA 1
ATOM 3186 C C . PHE A 1 388 ? 9.070 -15.468 6.577 1.00 95.75 388 PHE A C 1
ATOM 3188 O O . PHE A 1 388 ? 8.624 -15.665 7.704 1.00 95.75 388 PHE A O 1
ATOM 3195 N N . LEU A 1 389 ? 8.759 -16.248 5.541 1.00 95.00 389 LEU A N 1
ATOM 3196 C CA . LEU A 1 389 ? 7.812 -17.363 5.617 1.00 95.00 389 LEU A CA 1
ATOM 3197 C C . LEU A 1 389 ? 8.272 -18.472 6.576 1.00 95.00 389 LEU A C 1
ATOM 3199 O O . LEU A 1 389 ? 7.441 -19.118 7.212 1.00 95.00 389 LEU A O 1
ATOM 3203 N N . CYS A 1 390 ? 9.584 -18.668 6.721 1.00 94.06 390 CYS A N 1
ATOM 3204 C CA . CYS A 1 390 ? 10.167 -19.617 7.670 1.00 94.06 390 CYS A CA 1
ATOM 3205 C C . CYS A 1 390 ? 10.268 -19.081 9.110 1.00 94.06 390 CYS A C 1
ATOM 3207 O O . CYS A 1 390 ? 10.608 -19.847 10.017 1.00 94.06 390 CYS A O 1
ATOM 3209 N N . SER A 1 391 ? 9.985 -17.796 9.343 1.00 94.81 391 SER A N 1
ATOM 3210 C CA . SER A 1 391 ? 10.080 -17.180 10.669 1.00 94.81 391 SER A CA 1
ATOM 3211 C C . SER A 1 391 ? 8.998 -17.666 11.639 1.00 94.81 391 SER A C 1
ATOM 3213 O O . SER A 1 391 ? 7.941 -18.171 11.259 1.00 94.81 391 SER A O 1
ATOM 3215 N N . ASP A 1 392 ? 9.244 -17.449 12.928 1.00 91.75 392 ASP A N 1
ATOM 3216 C CA . ASP A 1 392 ? 8.296 -17.683 14.020 1.00 91.75 392 ASP A CA 1
ATOM 3217 C C . ASP A 1 392 ? 6.947 -16.966 13.833 1.00 91.75 392 ASP A C 1
ATOM 3219 O O . ASP A 1 392 ? 5.931 -17.470 14.296 1.00 91.75 392 ASP A O 1
ATOM 3223 N N . VAL A 1 393 ? 6.907 -15.846 13.101 1.00 92.69 393 VAL A N 1
ATOM 3224 C CA . VAL A 1 393 ? 5.667 -15.095 12.826 1.00 92.69 393 VAL A CA 1
ATOM 3225 C C . VAL A 1 393 ? 4.660 -15.914 12.013 1.00 92.69 393 VAL A C 1
ATOM 3227 O O . VAL A 1 393 ? 3.448 -15.794 12.214 1.00 92.69 393 VAL A O 1
ATOM 3230 N N . PHE A 1 394 ? 5.151 -16.740 11.087 1.00 93.19 394 PHE A N 1
ATOM 3231 C CA . PHE A 1 394 ? 4.313 -17.518 10.171 1.00 93.19 394 PHE A CA 1
ATOM 3232 C C . PHE A 1 394 ? 4.251 -19.008 10.510 1.00 93.19 394 PHE A C 1
ATOM 3234 O O . PHE A 1 394 ? 3.407 -19.724 9.963 1.00 93.19 394 PHE A O 1
ATOM 3241 N N . ARG A 1 395 ? 5.087 -19.485 11.439 1.00 85.31 395 ARG A N 1
ATOM 3242 C CA . ARG A 1 395 ? 4.988 -20.846 11.972 1.00 85.31 395 ARG A CA 1
ATOM 3243 C C . ARG A 1 395 ? 3.773 -20.946 12.894 1.00 85.31 395 ARG A C 1
ATOM 3245 O O . ARG A 1 395 ? 3.605 -20.156 13.814 1.00 85.31 395 ARG A O 1
ATOM 3252 N N . ALA A 1 396 ? 2.910 -21.927 12.638 1.00 61.66 396 ALA A N 1
ATOM 3253 C CA . ALA A 1 396 ? 1.786 -22.216 13.521 1.00 61.66 396 ALA A CA 1
ATOM 3254 C C . ALA A 1 396 ? 2.305 -22.638 14.902 1.00 61.66 396 ALA A C 1
ATOM 3256 O O . ALA A 1 396 ? 3.211 -23.471 14.996 1.00 61.66 396 ALA A O 1
ATOM 3257 N N . ASP A 1 397 ? 1.708 -22.092 15.958 1.00 54.78 397 ASP A N 1
ATOM 3258 C CA . ASP A 1 397 ? 2.054 -22.465 17.320 1.00 54.78 397 ASP A CA 1
ATOM 3259 C C . ASP A 1 397 ? 1.662 -23.935 17.554 1.00 54.78 397 ASP A C 1
ATOM 3261 O O . ASP A 1 397 ? 0.475 -24.294 17.567 1.00 54.78 397 ASP A O 1
ATOM 3265 N N . LYS A 1 398 ? 2.669 -24.814 17.667 1.00 44.06 398 LYS A N 1
ATOM 3266 C CA . LYS A 1 398 ? 2.486 -26.266 17.863 1.00 44.06 398 LYS A CA 1
ATOM 3267 C C . LYS A 1 398 ? 1.718 -26.579 19.158 1.00 44.06 398 LYS A C 1
ATOM 3269 O O . LYS A 1 398 ? 1.143 -27.660 19.264 1.00 44.06 398 LYS A O 1
ATOM 3274 N N . SER A 1 399 ? 1.653 -25.633 20.098 1.00 40.94 399 SER A N 1
ATOM 3275 C CA . SER A 1 399 ? 0.909 -25.736 21.361 1.00 40.94 399 SER A CA 1
ATOM 3276 C C . SER A 1 399 ? -0.609 -25.895 21.157 1.00 40.94 399 SER A C 1
ATOM 3278 O O . SER A 1 399 ? -1.258 -26.665 21.863 1.00 40.94 399 SER A O 1
ATOM 3280 N N . SER A 1 400 ? -1.177 -25.256 20.128 1.00 40.66 400 SER A N 1
ATOM 3281 C CA . SER A 1 400 ? -2.629 -25.237 19.886 1.00 40.66 400 SER A CA 1
ATOM 3282 C C . SER A 1 400 ? -3.201 -26.553 19.339 1.00 40.66 400 SER A C 1
ATOM 3284 O O . SER A 1 400 ? -4.396 -26.814 19.488 1.00 40.66 400 SER A O 1
ATOM 3286 N N . LYS A 1 401 ? -2.363 -27.407 18.730 1.00 35.59 401 LYS A N 1
ATOM 3287 C CA . LYS A 1 401 ? -2.773 -28.735 18.238 1.00 35.59 401 LYS A CA 1
ATOM 3288 C C . LYS A 1 401 ? -2.661 -29.833 19.296 1.00 35.59 401 LYS A C 1
ATOM 3290 O O . LYS A 1 401 ? -3.473 -30.749 19.264 1.00 35.59 401 LYS A O 1
ATOM 3295 N N . LEU A 1 402 ? -1.720 -29.741 20.242 1.00 37.66 402 LEU A N 1
ATOM 3296 C CA . LEU A 1 402 ? -1.622 -30.723 21.333 1.00 37.66 402 LEU A CA 1
ATOM 3297 C C . LEU A 1 402 ? -2.661 -30.499 22.444 1.00 37.66 402 LEU A C 1
ATOM 3299 O O . LEU A 1 402 ? -3.085 -31.470 23.061 1.00 37.66 402 LEU A O 1
ATOM 3303 N N . GLY A 1 403 ? -3.121 -29.261 22.664 1.00 33.53 403 GLY A N 1
ATOM 3304 C CA . GLY A 1 403 ? -4.172 -28.968 23.651 1.00 33.53 403 GLY A CA 1
ATOM 3305 C C . GLY A 1 403 ? -5.582 -29.418 23.244 1.00 33.53 403 GLY A C 1
ATOM 3306 O O . GLY A 1 403 ? -6.430 -29.594 24.105 1.00 33.53 403 GLY A O 1
ATOM 3307 N N . ARG A 1 404 ? -5.840 -29.649 21.947 1.00 38.81 404 ARG A N 1
ATOM 3308 C CA . ARG A 1 404 ? -7.143 -30.130 21.435 1.00 38.81 404 ARG A CA 1
ATOM 3309 C C . ARG A 1 404 ? -7.285 -31.652 21.378 1.00 38.81 404 ARG A C 1
ATOM 3311 O O . ARG A 1 404 ? -8.345 -32.139 21.013 1.00 38.81 404 ARG A O 1
ATOM 3318 N N . LEU A 1 405 ? -6.229 -32.393 21.703 1.00 40.22 405 LEU A N 1
ATOM 3319 C CA . LEU A 1 405 ? -6.251 -33.859 21.778 1.00 40.22 405 LEU A CA 1
ATOM 3320 C C . LEU A 1 405 ? -6.200 -34.368 23.229 1.00 40.22 405 LEU A C 1
ATOM 3322 O O . LEU A 1 405 ? -6.090 -35.570 23.446 1.00 40.22 405 LEU A O 1
ATOM 3326 N N . LYS A 1 406 ? -6.248 -33.465 24.219 1.00 35.41 406 LYS A N 1
ATOM 3327 C CA . LYS A 1 406 ? -6.180 -33.789 25.654 1.00 35.41 406 LYS A CA 1
ATOM 3328 C C . LYS A 1 406 ? -7.144 -32.968 26.530 1.00 35.41 406 LYS A C 1
ATOM 3330 O O . LYS A 1 406 ? -6.900 -32.856 27.726 1.00 35.41 406 LYS A O 1
ATOM 3335 N N . GLY A 1 407 ? -8.189 -32.377 25.953 1.00 34.16 407 GLY A N 1
ATOM 3336 C CA . GLY A 1 407 ? -9.190 -31.588 26.680 1.00 34.16 407 GLY A CA 1
ATOM 3337 C C . GLY A 1 407 ? -10.580 -32.126 26.443 1.00 34.16 407 GLY A C 1
ATOM 3338 O O . GLY A 1 407 ? -10.904 -32.285 25.244 1.00 34.16 407 GLY A O 1
#

Foldseek 3Di:
DPPVVVVVVVVVVVVVVVVVVVVVVVVVCVVDDDDDPPPVVCPDPVVVVVLVVLQVDDLLVQLLVQLVVLLVLLLVLLVVCVVVVHAAFSPPLNLLSLLLSLLVSCVSHDPDAPVVLSVLSNVLSVVLSVCSSVVVDRRPDVVSLVSLLVSLVVSVVVLVVDDPVRCLVLQNDDFDPVLLVVLLVVLLVVLVVLLVVLVVVLVVCCVPDPLSQWWQFLNDTDGPVVVVVVPVVVPVVVVVLVVVLVCQLPVSSLLSSLLSNLSSQVVGQQVSLCVVPNNLRSLLVSQQSVLVSCLSSLLSDDDDVVLVRSVDDSVRVSVQVSVLSNLVSSLVSLVLLLSCVSRVHSSSSSSSVSSVVSSPVSCVQCSTSPVVSSVVSSVSSVVSSVVSCPDPSRDDDPVVVVVVVPD

Radius of gyration: 25.31 Å; chains: 1; bounding box: 65×57×77 Å

Organism: Filifactor alocis (strain ATCC 35896 / CCUG 47790 / D40 B5) (NCBI:txid546269)

Secondary structure (DSSP, 8-state):
-HHHHHHHHHHHHHHHHHHHHHHHHHHHHTTS-SS-S-HHHHT-HHHHHHHHHHHHS-HHHHHHHHHHHHHHHHHHHHHHHHHTT-----TTGGGGHHHHHHHHHHHHH-SSS-HHHHHHHHHHHHHHHHHHHTTSS-TTSHHHHHHHHHHHHHHHHHHHHS-HHHHHHTTSS-S-HHHHHHHHHHHHHHHHHHHHHHHHHHHHHHHH-GGGSEEEETTEEEEHHHHHHHHGGGTHHHHHHHHHHHHHHT-HHHHHHHHHHHIIIIIIIHHHHHHHH-HHHHHHHHHHHHHHHHHHHHHHSPPPHHHHTTT--HHHHHHHHHHHHHHHHHHHHHHHHHHHHHH--HHHHHHHHHHHHH--GGGHHHHHHHHHHHHHHHHHHHHHHHHHHTSTTTS--THHHHGGG--

Sequence (407 aa):
MDKELSLNQDIDEKRNIVEEQSIEDTMNLVTRKSGKIPARFKSTKFYQNFMRSVQEVDDVVLFLIILSIMVLLFTSVAAYFKHIGKYFQINPTQTLTPAMAAMITIKLKHKNYPKHIFNYFLVCGGIIIVSVFLGIIPSTSSWVYIAILGLGIVLLISLLSEDKKIAQKWGFRGGNFKKTLKWVFLYTILMLIVTAITFFVAYLLNVYTDIFKTVYYQGNHISFDVLLTETKEEVLTYITGFLYLLIQVFNPIGICLLFGEEYGWRFFLQPKLQKKFGKIRGVVLLGVIWAIWHFNNEYFMALPESIKAYGYTFKSYFPFICIVRIITEIFFAIWFAYFYEKSGSIWCMVFIHAIHSTMSVWSILVVAFRYKGLAVQTIILFIISIPFLCSDVFRADKSSKLGRLKG

InterPro domains:
  IPR003675 CAAX prenyl protease 2/Lysostaphin resistance protein A-like domain [PF02517] (253-358)
  IPR042150 CAAX prenyl protease 2, MmRce1-like [PTHR35797] (62-364)